Protein AF-A0AAE0B068-F1 (afdb_monomer_lite)

Secondary structure (DSSP, 8-state):
-EEEEEESS-----SSGGGTTGGGEEEEEEE--SS---SPPEEETTEEEEE-TTSEEEEEETTT--EEEEEEHHHHH-------SSTT--S-B--SPPEEE--SSTT--EEEEEEBTTEEEEEEETTT--EEEEEEEE--TT----------TT-TT--EEEEEEEEEE-SSEEEEEEEEEE--SS--B-TT--EEEEE-SSS-EEEEEESEEES-----GGGTTSSSPPSB--SS-EEEEPPTT--GGG--TT--STT-B--TTT-GGGSEEEEEEEEE-SS---S----EEEE-SSTTEEE---EEESPPEEESSTTSSEEE-SEEEEEEEEE-HHHH-SS-SEEEEEEETTEEEEEPPPTTSS--TTSTT---BPTTPPPGGGGS---TTSPPP--BB--SS--SEEEEEEEEEE-SSEEEEEEEEEE-BSS--EET-EEEEE-GGGGGEEEEESSEEEE--TTTTS---EEEEEPPTTTTSEEPSSSTT-EEEEEEEEE--TTT---GGGTTS-SEEEETTEEPBPPPGGGSPPPPSS--------THHHHHHHHHHHHTS--

InterPro domains:
  IPR006918 COBRA [PTHR31673] (144-560)
  IPR011047 Quinoprotein alcohol dehydrogenase-like superfamily [SSF50998] (26-148)
  IPR018391 Pyrrolo-quinoline quinone beta-propeller repeat [SM00564] (41-72)
  IPR018391 Pyrrolo-quinoline quinone beta-propeller repeat [SM00564] (104-136)
  IPR056900 COBRA, C-terminal domain [PF25079] (345-537)
  IPR060662 COBRA, N-terminal domain [PF04833] (176-336)

Radius of gyration: 29.87 Å; chains: 1; bounding box: 68×66×118 Å

Organism: NCBI:txid43782

Sequence (567 aa):
MVEIYTTGDMQVRRPKSCLKTVSKLSLKWEFYAGKDISATPSIFNGTLYFPSWNGNIYAVKASDGSLVWKKNLQNLTGFSTTSGLIANVHWKVSRSTPTIVVDDDHDHDLLIIGVYGPAFVVAVKRSTGELVWSTQPDHNPAAVITMSDGYDPLDPHSNITITWDLLQSNEATNDVTVSIFNFQSYRHVDEPGWRVSWAWPADEVIWSMVGAEATEQGNCSAFRARVPLPHCCEKRPVIVDLLPGAPYNQQTKNCCKGGVLTSMSQDPSKSASTFQMNVGGVVNYTGFAMPVNFSLGVPGYTCGDPFEVPPSRFSTDKGRRWTQALRTWNVTCMYSQFLASQNPKCCVSLSAFYNDTIIPCPRCSCQCQDDHTANCIKYGETPSLLQQKHDPNEEPPQAVICSEHMCPIRVHWHVKQSYKEYWRVKITVTNLNVMRNYSQWNMVVLHPNLRSVTQVFSFNYKPLNQYNGYINDTGMLWGIQYYNDMLLQAGESGNVQTEILFHKDEGTFTFGQGWAFPRRIMFNGDECVMPPPDQYPTLPNTAHHSASTPTFITILFSFLLFLKLVL

pLDDT: mean 81.09, std 15.98, range [27.28, 98.0]

Foldseek 3Di:
DDWDWDFLFDDDDDDDPCPVVVVRTDGQEDDDPPADFQADWDDDLQWIWGWGLVQKIFIAGNNYRHTQDIDHNCVQVVDQDQDAPDPPRRGKTFNEHWEADDEPPPDPQWIWTFIHFQTKIWIARVRYRHTPDMDRPDRPRRDGDYDDYLADPLWRHFWKKWKWFFQDDDQFKTKIKIKIFGAGQQFKAWPLAWWKKFADPDQKFWQDKAQKAWPDQPDQVVCVVDPPGRRHRDRITTIWGAPPPPDPVRRDQLDDHSRIAGHCNLDNSNRMGMMMTMMGHPPRGDDDDDTFDMDRRAFQKDKDGKDWDAWDWDDDDPPPDIGTGPTMIMIIIGGDLVRRDVAFQEAEKEEEPPDPDIRATDFQRGHDPPPPPDDEDEPPDDDPCVVDPDDSRDDDPFHFYDDRHSHQKYKYWYFYDDDPFKTKIKIKIFGRGAPDKTAQKKKKFFAQQQVFWPDKFQWDKDFSCPNVNPGRRMMMIAGDPPRPSMQDHHDPSNMDMMMIMTTDDPSHDDLPQQSVDTPWMAMSNGTHHYDGSVPHDRGDPDDPPPPPPPCVVVVVVVVVVVVVVPD

Structure (mmCIF, N/CA/C/O backbone):
data_AF-A0AAE0B068-F1
#
_entry.id   AF-A0AAE0B068-F1
#
loop_
_atom_site.group_PDB
_atom_site.id
_atom_site.type_symbol
_atom_site.label_atom_id
_atom_site.label_alt_id
_atom_site.label_comp_id
_atom_site.label_asym_id
_atom_site.label_entity_id
_atom_site.label_seq_id
_atom_site.pdbx_PDB_ins_code
_atom_site.Cartn_x
_atom_site.Cartn_y
_atom_site.Cartn_z
_atom_site.occupancy
_atom_site.B_iso_or_equiv
_atom_site.auth_seq_id
_atom_site.auth_comp_id
_atom_site.auth_asym_id
_atom_site.auth_atom_id
_atom_site.pdbx_PDB_model_num
ATOM 1 N N . MET A 1 1 ? -28.587 -20.965 6.817 1.00 40.12 1 MET A N 1
ATOM 2 C CA . MET A 1 1 ? -29.308 -19.671 6.820 1.00 40.12 1 MET A CA 1
ATOM 3 C C . MET A 1 1 ? -28.261 -18.567 6.825 1.00 40.12 1 MET A C 1
ATOM 5 O O . MET A 1 1 ? -27.201 -18.805 7.391 1.00 40.12 1 MET A O 1
ATOM 9 N N . VAL A 1 2 ? -28.496 -17.431 6.157 1.00 43.91 2 VAL A N 1
ATOM 10 C CA . VAL A 1 2 ? -27.708 -16.207 6.404 1.00 43.91 2 VAL A CA 1
ATOM 11 C C . VAL A 1 2 ? -28.509 -15.369 7.373 1.00 43.91 2 VAL A C 1
ATOM 13 O O . VAL A 1 2 ? -29.655 -15.037 7.091 1.00 43.91 2 VAL A O 1
ATOM 16 N N . GLU A 1 3 ? -27.907 -15.033 8.499 1.00 39.97 3 GLU A N 1
ATOM 17 C CA . GLU A 1 3 ? -28.514 -14.174 9.503 1.00 39.97 3 GLU A CA 1
ATOM 18 C C . GLU A 1 3 ? -27.633 -12.939 9.614 1.00 39.97 3 GLU A C 1
ATOM 20 O O . GLU A 1 3 ? -26.455 -13.036 9.969 1.00 39.97 3 GLU A O 1
ATOM 25 N N . ILE A 1 4 ? -28.184 -11.773 9.279 1.00 48.38 4 ILE A N 1
ATOM 26 C CA . ILE A 1 4 ? -27.536 -10.514 9.624 1.00 48.38 4 ILE A CA 1
ATOM 27 C C . ILE A 1 4 ? -28.162 -10.037 10.914 1.00 48.38 4 ILE A C 1
ATOM 29 O O . ILE A 1 4 ? -29.346 -9.715 10.993 1.00 48.38 4 ILE A O 1
ATOM 33 N N . TYR A 1 5 ? -27.330 -9.976 11.938 1.00 41.28 5 TYR A N 1
ATOM 34 C CA . TYR A 1 5 ? -27.705 -9.409 13.212 1.00 41.28 5 TYR A CA 1
ATOM 35 C C . TYR A 1 5 ? -27.500 -7.908 13.147 1.00 41.28 5 TYR A C 1
ATOM 37 O O . TYR A 1 5 ? -26.438 -7.414 12.762 1.00 41.28 5 TYR A O 1
ATOM 45 N N . THR A 1 6 ? -28.537 -7.179 13.520 1.00 38.22 6 THR A N 1
ATOM 46 C CA . THR A 1 6 ? -28.381 -5.795 13.906 1.00 38.22 6 THR A CA 1
ATOM 47 C C . THR A 1 6 ? -28.389 -5.760 15.413 1.00 38.22 6 THR A C 1
ATOM 49 O O . THR A 1 6 ? -28.521 -6.742 16.144 1.00 38.22 6 THR A O 1
ATOM 52 N N . THR A 1 7 ? -28.201 -4.573 15.891 1.00 40.84 7 THR A N 1
ATOM 53 C CA . THR A 1 7 ? -28.415 -4.248 17.262 1.00 40.84 7 THR A CA 1
ATOM 54 C C . THR A 1 7 ? -29.374 -3.089 17.195 1.00 40.84 7 THR A C 1
ATOM 56 O O . THR A 1 7 ? -29.165 -2.135 16.445 1.00 40.84 7 THR A O 1
ATOM 59 N N . GLY A 1 8 ? -30.441 -3.159 17.980 1.00 39.91 8 GLY A N 1
ATOM 60 C CA . GLY A 1 8 ? -30.869 -1.912 18.590 1.00 39.91 8 GLY A CA 1
ATOM 61 C C . GLY A 1 8 ? -29.653 -1.406 19.366 1.00 39.91 8 GLY A C 1
ATOM 62 O O . GLY A 1 8 ? -29.311 -1.984 20.394 1.00 39.91 8 GLY A O 1
ATOM 63 N N . ASP A 1 9 ? -28.914 -0.466 18.782 1.00 35.88 9 ASP A N 1
ATOM 64 C CA . ASP A 1 9 ? -27.759 0.223 19.362 1.00 35.88 9 ASP A CA 1
ATOM 65 C C . ASP A 1 9 ? -26.691 -0.654 20.039 1.00 35.88 9 ASP A C 1
ATOM 67 O O . ASP A 1 9 ? -26.482 -0.589 21.250 1.00 35.88 9 ASP A O 1
ATOM 71 N N . MET A 1 10 ? -25.945 -1.467 19.282 1.00 28.73 10 MET A N 1
ATOM 72 C CA . MET A 1 10 ? -24.770 -2.184 19.808 1.00 28.73 10 MET A CA 1
ATOM 73 C C . MET A 1 10 ? -23.786 -2.750 18.762 1.00 28.73 10 MET A C 1
ATOM 75 O O . MET A 1 10 ? -24.088 -3.165 17.654 1.00 28.73 10 MET A O 1
ATOM 79 N N . GLN A 1 11 ? -22.514 -2.783 19.104 1.00 32.81 11 GLN A N 1
ATOM 80 C CA . GLN A 1 11 ? -21.457 -3.043 18.134 1.00 32.81 11 GLN A CA 1
ATOM 81 C C . GLN A 1 11 ? -20.981 -4.496 18.131 1.00 32.81 11 GLN A C 1
ATOM 83 O O . GLN A 1 11 ? -20.854 -5.110 19.192 1.00 32.81 11 GLN A O 1
ATOM 88 N N . VAL A 1 12 ? -20.698 -5.018 16.930 1.00 27.28 12 VAL A N 1
ATOM 89 C CA . VAL A 1 12 ? -20.170 -6.368 16.678 1.00 27.28 12 VAL A CA 1
ATOM 90 C C . VAL A 1 12 ? -18.858 -6.573 17.445 1.00 27.28 12 VAL A C 1
ATOM 92 O O . VAL A 1 12 ? -17.930 -5.774 17.342 1.00 27.28 12 VAL A O 1
ATOM 95 N N . ARG A 1 13 ? -18.801 -7.647 18.237 1.00 36.25 13 ARG A N 1
ATOM 96 C CA . ARG A 1 13 ? -17.666 -8.083 19.068 1.00 36.25 13 ARG A CA 1
ATOM 97 C C . ARG A 1 13 ? -17.437 -9.574 18.871 1.00 36.25 13 ARG A C 1
ATOM 99 O O . ARG A 1 13 ? -18.429 -10.291 18.782 1.00 36.25 13 ARG A O 1
ATOM 106 N N . ARG A 1 14 ? -16.183 -10.038 19.008 1.00 41.25 14 ARG A N 1
ATOM 107 C CA . ARG A 1 14 ? -15.759 -11.116 19.944 1.00 41.25 14 ARG A CA 1
ATOM 108 C C . ARG A 1 14 ? -14.256 -11.436 19.848 1.00 41.25 14 ARG A C 1
ATOM 110 O O . ARG A 1 14 ? -13.692 -11.142 18.802 1.00 41.25 14 ARG A O 1
ATOM 117 N N . PRO A 1 15 ? -13.655 -12.127 20.855 1.00 52.19 15 PRO A N 1
ATOM 118 C CA . PRO A 1 15 ? -14.239 -12.626 22.131 1.00 52.19 15 PRO A CA 1
ATOM 119 C C . PRO A 1 15 ? -13.371 -12.327 23.380 1.00 52.19 15 PRO A C 1
ATOM 121 O O . PRO A 1 15 ? -12.205 -12.018 23.241 1.00 52.19 15 PRO A O 1
ATOM 124 N N . LYS A 1 16 ? -13.835 -12.346 24.643 1.00 31.31 16 LYS A N 1
ATOM 125 C CA . LYS A 1 16 ? -14.811 -13.219 25.353 1.00 31.31 16 LYS A CA 1
ATOM 126 C C . LYS A 1 16 ? -15.883 -12.501 26.211 1.00 31.31 16 LYS A C 1
ATOM 128 O O . LYS A 1 16 ? -16.737 -13.171 26.784 1.00 31.31 16 LYS A O 1
ATOM 133 N N . SER A 1 17 ? -15.948 -11.167 26.263 1.00 38.78 17 SER A N 1
ATOM 134 C CA . SER A 1 17 ? -16.990 -10.446 27.042 1.00 38.78 17 SER A CA 1
ATOM 135 C C . SER A 1 17 ? -18.402 -10.493 26.421 1.00 38.78 17 SER A C 1
ATOM 137 O O . SER A 1 17 ? -19.408 -10.113 27.022 1.00 38.78 17 SER A O 1
ATOM 139 N N . CYS A 1 18 ? -18.495 -10.981 25.191 1.00 37.16 18 CYS A N 1
ATOM 140 C CA . CYS A 1 18 ? -19.688 -10.874 24.372 1.00 37.16 18 CYS A CA 1
ATOM 141 C C . CYS A 1 18 ? -20.831 -11.819 24.788 1.00 37.16 18 CYS A C 1
ATOM 143 O O . CYS A 1 18 ? -21.894 -11.791 24.178 1.00 37.16 18 CYS A O 1
ATOM 145 N N . LEU A 1 19 ? -20.671 -12.654 25.818 1.00 42.47 19 LEU A N 1
ATOM 146 C CA . LEU A 1 19 ? -21.779 -13.472 26.333 1.00 42.47 19 LEU A CA 1
ATOM 147 C C . LEU A 1 19 ? -22.892 -12.620 26.966 1.00 42.47 19 LEU A C 1
ATOM 149 O O . LEU A 1 19 ? -24.059 -12.956 26.814 1.00 42.47 19 LEU A O 1
ATOM 153 N N . LYS A 1 20 ? -22.562 -11.482 27.597 1.00 44.16 20 LYS A N 1
ATOM 154 C CA . LYS A 1 20 ? -23.562 -10.615 28.257 1.00 44.16 20 LYS A CA 1
ATOM 155 C C . LYS A 1 20 ? -24.307 -9.674 27.305 1.00 44.16 20 LYS A C 1
ATOM 157 O O . LYS A 1 20 ? -25.354 -9.152 27.663 1.00 44.16 20 LYS A O 1
ATOM 162 N N . THR A 1 21 ? -23.754 -9.430 26.120 1.00 46.69 21 THR A N 1
ATOM 163 C CA . THR A 1 21 ? -24.314 -8.539 25.093 1.00 46.69 21 THR A CA 1
ATOM 164 C C . THR A 1 21 ? -24.942 -9.287 23.919 1.00 46.69 21 THR A C 1
ATOM 166 O O . THR A 1 21 ? -25.706 -8.684 23.173 1.00 46.69 21 THR A O 1
ATOM 169 N N . VAL A 1 22 ? -24.700 -10.598 23.780 1.00 54.31 22 VAL A N 1
ATOM 170 C CA . VAL A 1 22 ? -25.395 -11.440 22.787 1.00 54.31 22 VAL A CA 1
ATOM 171 C C . VAL A 1 22 ? -26.905 -11.443 22.999 1.00 54.31 22 VAL A C 1
ATOM 173 O O . VAL A 1 22 ? -27.638 -11.450 22.021 1.00 54.31 22 VAL A O 1
ATOM 176 N N . SER A 1 23 ? -27.381 -11.338 24.242 1.00 59.50 23 SER A N 1
ATOM 177 C CA . SER A 1 23 ? -28.819 -11.243 24.536 1.00 59.50 23 SER A CA 1
ATOM 178 C C . SER A 1 23 ? -29.498 -9.995 23.957 1.00 59.50 23 SER A C 1
ATOM 180 O O . SER A 1 23 ? -30.721 -9.937 23.933 1.00 59.50 23 SER A O 1
ATOM 182 N N . LYS A 1 24 ? -28.726 -8.996 23.508 1.00 61.50 24 LYS A N 1
ATOM 183 C CA . LYS A 1 24 ? -29.227 -7.772 22.866 1.00 61.50 24 LYS A CA 1
ATOM 184 C C . LYS A 1 24 ? -29.033 -7.761 21.348 1.00 61.50 24 LYS A C 1
ATOM 186 O O . LYS A 1 24 ? -29.412 -6.785 20.708 1.00 61.50 24 LYS A O 1
ATOM 191 N N . LEU A 1 25 ? -28.414 -8.794 20.769 1.00 59.19 25 LEU A N 1
ATOM 192 C CA . LEU A 1 25 ? -28.415 -8.952 19.318 1.00 59.19 25 LEU A CA 1
ATOM 193 C C . LEU A 1 25 ? -29.846 -9.260 18.899 1.00 59.19 25 LEU A C 1
ATOM 195 O O . LEU A 1 25 ? -30.439 -10.230 19.367 1.00 59.19 25 LEU A O 1
ATOM 199 N N . SER A 1 26 ? -30.387 -8.426 18.023 1.00 63.44 26 SER A N 1
ATOM 200 C CA . SER A 1 26 ? -31.645 -8.707 17.356 1.00 63.44 26 SER A CA 1
ATOM 201 C C . SER A 1 26 ? -31.343 -9.076 15.914 1.00 63.44 26 SER A C 1
ATOM 203 O O . SER A 1 26 ? -30.529 -8.453 15.229 1.00 63.44 26 SER A O 1
ATOM 205 N N . LEU A 1 27 ? -31.981 -10.138 15.440 1.00 66.88 27 LEU A N 1
ATOM 206 C CA . LEU A 1 27 ? -31.947 -10.479 14.030 1.00 66.88 27 LEU A CA 1
ATOM 207 C C . LEU A 1 27 ? -32.444 -9.263 13.228 1.00 66.88 27 LEU A C 1
ATOM 209 O O . LEU A 1 27 ? -33.559 -8.797 13.455 1.00 66.88 27 LEU A O 1
ATOM 213 N N . LYS A 1 28 ? -31.607 -8.717 12.335 1.00 74.75 28 LYS A N 1
ATOM 214 C CA . LYS A 1 28 ? -32.017 -7.638 11.421 1.00 74.75 28 LYS A CA 1
ATOM 215 C C . LYS A 1 28 ? -32.916 -8.211 10.346 1.00 74.75 28 LYS A C 1
ATOM 217 O O . LYS A 1 28 ? -33.982 -7.679 10.066 1.00 74.75 28 LYS A O 1
ATOM 222 N N . TRP A 1 29 ? -32.421 -9.281 9.739 1.00 85.44 29 TRP A N 1
ATOM 223 C CA . TRP A 1 29 ? -33.090 -10.053 8.718 1.00 85.44 29 TRP A CA 1
ATOM 224 C C . TRP A 1 29 ? -32.411 -11.417 8.604 1.00 85.44 29 TRP A C 1
ATOM 226 O O . TRP A 1 29 ? -31.223 -11.578 8.907 1.00 85.44 29 TRP A O 1
ATOM 236 N N . GLU A 1 30 ? -33.179 -12.391 8.136 1.00 82.00 30 GLU A N 1
ATOM 237 C CA . GLU A 1 30 ? -32.712 -13.730 7.799 1.00 82.00 30 GLU A CA 1
ATOM 238 C C . GLU A 1 30 ? -32.997 -14.045 6.332 1.00 82.00 30 GLU A C 1
ATOM 240 O O . GLU A 1 30 ? -33.980 -13.585 5.752 1.00 82.00 30 GLU A O 1
ATOM 245 N N . PHE A 1 31 ? -32.126 -14.852 5.733 1.00 86.12 31 PHE A N 1
ATOM 246 C CA . PHE A 1 31 ? -32.306 -15.382 4.392 1.00 86.12 31 PHE A CA 1
ATOM 247 C C . PHE A 1 31 ? -32.142 -16.904 4.388 1.00 86.12 31 PHE A C 1
ATOM 249 O O . PHE A 1 31 ? -31.098 -17.463 4.759 1.00 86.12 31 PHE A O 1
ATOM 256 N N . TYR A 1 32 ? -33.179 -17.594 3.915 1.00 88.75 32 TYR A N 1
ATOM 257 C CA . TYR A 1 32 ? -33.191 -19.045 3.808 1.00 88.75 32 TYR A CA 1
ATOM 258 C C . TYR A 1 32 ? -32.637 -19.513 2.453 1.00 88.75 32 TYR A C 1
ATOM 260 O O . TYR A 1 32 ? -33.323 -19.510 1.433 1.00 88.75 32 TYR A O 1
ATOM 268 N N . ALA A 1 33 ? -31.383 -19.970 2.457 1.00 85.56 33 ALA A N 1
ATOM 269 C CA . ALA A 1 33 ? -30.693 -20.481 1.269 1.00 85.56 33 ALA A CA 1
ATOM 270 C C . ALA A 1 33 ? -30.917 -21.985 1.000 1.00 85.56 33 ALA A C 1
ATOM 272 O O . ALA A 1 33 ? -30.303 -22.545 0.101 1.00 85.56 33 ALA A O 1
ATOM 273 N N . GLY A 1 34 ? -31.764 -22.678 1.768 1.00 85.56 34 GLY A N 1
ATOM 274 C CA . GLY A 1 34 ? -32.104 -24.095 1.555 1.00 85.56 34 GLY A CA 1
ATOM 275 C C . GLY A 1 34 ? -31.098 -25.132 2.077 1.00 85.56 34 GLY A C 1
ATOM 276 O O . GLY A 1 34 ? -31.518 -26.182 2.559 1.00 85.56 34 GLY A O 1
ATOM 277 N N . LYS A 1 35 ? -29.789 -24.865 2.017 1.00 85.81 35 LYS A N 1
ATOM 278 C CA . LYS A 1 35 ? -28.728 -25.728 2.577 1.00 85.81 35 LYS A CA 1
ATOM 279 C C . LYS A 1 35 ? -27.653 -24.895 3.277 1.00 85.81 35 LYS A C 1
ATOM 281 O O . LYS A 1 35 ? -27.741 -23.665 3.324 1.00 85.81 35 LYS A O 1
ATOM 286 N N . ASP A 1 36 ? -26.654 -25.584 3.819 1.00 83.94 36 ASP A N 1
ATOM 287 C CA . ASP A 1 36 ? -25.524 -24.994 4.530 1.00 83.94 36 ASP A CA 1
ATOM 288 C C . ASP A 1 36 ? -24.819 -23.923 3.696 1.00 83.94 36 ASP A C 1
ATOM 290 O O . ASP A 1 36 ? -24.845 -23.920 2.462 1.00 83.94 36 ASP A O 1
ATOM 294 N N . ILE A 1 37 ? -24.191 -22.986 4.391 1.00 85.56 37 ILE A N 1
ATOM 295 C CA . ILE A 1 37 ? -23.351 -21.943 3.814 1.00 85.56 37 ILE A CA 1
ATOM 296 C C . ILE A 1 37 ? -22.056 -22.008 4.603 1.00 85.56 37 ILE A C 1
ATOM 298 O O . ILE A 1 37 ? -22.044 -21.722 5.795 1.00 85.56 37 ILE A O 1
ATOM 302 N N . SER A 1 38 ? -20.987 -22.461 3.955 1.00 83.06 38 SER A N 1
ATOM 303 C CA . SER A 1 38 ? -19.669 -22.577 4.591 1.00 83.06 38 SER A CA 1
ATOM 304 C C . SER A 1 38 ? -18.672 -21.532 4.101 1.00 83.06 38 SER A C 1
ATOM 306 O O . SER A 1 38 ? -17.556 -21.496 4.603 1.00 83.06 38 SER A O 1
ATOM 308 N N . ALA A 1 39 ? -19.034 -20.762 3.074 1.00 81.88 39 ALA A N 1
ATOM 309 C CA . ALA A 1 39 ? -18.216 -19.675 2.559 1.00 81.88 39 ALA A CA 1
ATOM 310 C C . ALA A 1 39 ? -18.483 -18.398 3.362 1.00 81.88 39 ALA A C 1
ATOM 312 O O . ALA A 1 39 ? -19.620 -18.153 3.777 1.00 81.88 39 ALA A O 1
ATOM 313 N N . THR A 1 40 ? -17.456 -17.569 3.532 1.00 84.06 40 THR A N 1
ATOM 314 C CA . THR A 1 40 ? -17.638 -16.201 4.025 1.00 84.06 40 THR A CA 1
ATOM 315 C C . THR A 1 40 ? -18.345 -15.389 2.930 1.00 84.06 40 THR A C 1
ATOM 317 O O . THR A 1 40 ? -17.899 -15.434 1.783 1.00 84.06 40 THR A O 1
ATOM 320 N N . PRO A 1 41 ? -19.455 -14.685 3.218 1.00 87.06 41 PRO A N 1
ATOM 321 C CA . PRO A 1 41 ? -20.092 -13.816 2.233 1.00 87.06 41 PRO A CA 1
ATOM 322 C C . PRO A 1 41 ? -19.225 -12.602 1.897 1.00 87.06 41 PRO A C 1
ATOM 324 O O . PRO A 1 41 ? -18.566 -12.053 2.780 1.00 87.06 41 PRO A O 1
ATOM 327 N N . SER A 1 42 ? -19.320 -12.127 0.659 1.00 86.44 42 SER A N 1
ATOM 328 C CA . SER A 1 42 ? -18.640 -10.910 0.198 1.00 86.44 42 SER A CA 1
ATOM 329 C C . SER A 1 42 ? -19.659 -9.806 -0.036 1.00 86.44 42 SER A C 1
ATOM 331 O O . SER A 1 42 ? -20.761 -10.076 -0.509 1.00 86.44 42 SER A O 1
ATOM 333 N N . ILE A 1 43 ? -19.327 -8.562 0.303 1.00 84.19 43 ILE A N 1
ATOM 334 C CA . ILE A 1 43 ? -20.246 -7.425 0.184 1.00 84.19 43 ILE A CA 1
ATOM 335 C C . ILE A 1 43 ? -19.638 -6.336 -0.691 1.00 84.19 43 ILE A C 1
ATOM 337 O O . ILE A 1 43 ? -18.510 -5.910 -0.470 1.00 84.19 43 ILE A O 1
ATOM 341 N N . PHE A 1 44 ? -20.405 -5.855 -1.667 1.00 78.81 44 PHE A N 1
ATOM 342 C CA . PHE A 1 44 ? -20.032 -4.696 -2.473 1.00 78.81 44 PHE A CA 1
ATOM 343 C C . PHE A 1 44 ? -21.261 -3.878 -2.829 1.00 78.81 44 PHE A C 1
ATOM 345 O O . PHE A 1 44 ? -22.294 -4.430 -3.217 1.00 78.81 44 PHE A O 1
ATOM 352 N N . ASN A 1 45 ? -21.137 -2.557 -2.681 1.00 77.88 45 ASN A N 1
ATOM 353 C CA . ASN A 1 45 ? -22.179 -1.579 -2.991 1.00 77.88 45 ASN A CA 1
ATOM 354 C C . ASN A 1 45 ? -23.571 -1.982 -2.452 1.00 77.88 45 ASN A C 1
ATOM 356 O O . ASN A 1 45 ? -24.567 -2.010 -3.171 1.00 77.88 45 ASN A O 1
ATOM 360 N N . GLY A 1 46 ? -23.621 -2.402 -1.182 1.00 78.88 46 GLY A N 1
ATOM 361 C CA . GLY A 1 46 ? -24.865 -2.787 -0.507 1.00 78.88 46 GLY A CA 1
ATOM 362 C C . GLY A 1 46 ? -25.472 -4.132 -0.929 1.00 78.88 46 GLY A C 1
ATOM 363 O O . GLY A 1 46 ? -26.571 -4.450 -0.477 1.00 78.88 46 GLY A O 1
ATOM 364 N N . THR A 1 47 ? -24.784 -4.939 -1.740 1.00 86.38 47 THR A N 1
ATOM 365 C CA . THR A 1 47 ? -25.217 -6.292 -2.126 1.00 86.38 47 THR A CA 1
ATOM 366 C C . THR A 1 47 ? -24.249 -7.336 -1.579 1.00 86.38 47 THR A C 1
ATOM 368 O O . THR A 1 47 ? -23.035 -7.170 -1.667 1.00 86.38 47 THR A O 1
ATOM 371 N N . LEU A 1 48 ? -24.794 -8.398 -0.991 1.00 89.56 48 LEU A N 1
ATOM 372 C CA . LEU A 1 48 ? -24.082 -9.492 -0.344 1.00 89.56 48 LEU A CA 1
ATOM 373 C C . LEU A 1 48 ? -24.161 -10.756 -1.212 1.00 89.56 48 LEU A C 1
ATOM 375 O O . LEU A 1 48 ? -25.254 -11.178 -1.593 1.00 89.56 48 LEU A O 1
ATOM 379 N N . TYR A 1 49 ? -23.009 -11.360 -1.493 1.00 91.75 49 TYR A N 1
ATOM 380 C CA . TYR A 1 49 ? -22.826 -12.505 -2.382 1.00 91.75 49 TYR A CA 1
ATOM 381 C C . TYR A 1 49 ? -22.322 -13.717 -1.604 1.00 91.75 49 TYR A C 1
ATOM 383 O O . TYR A 1 49 ? -21.357 -13.611 -0.847 1.00 91.75 49 TYR A O 1
ATOM 391 N N . PHE A 1 50 ? -22.946 -14.878 -1.794 1.00 91.94 50 PHE A N 1
ATOM 392 C CA . PHE A 1 50 ? -22.512 -16.116 -1.140 1.00 91.94 50 PHE A CA 1
ATOM 393 C C . PHE A 1 50 ? -23.003 -17.372 -1.878 1.00 91.94 50 PHE A C 1
ATOM 395 O O . PHE A 1 50 ? -24.132 -17.402 -2.380 1.00 91.94 50 PHE A O 1
ATOM 402 N N . PRO A 1 51 ? -22.191 -18.443 -1.927 1.00 91.06 51 PRO A N 1
ATOM 403 C CA . PRO A 1 51 ? -22.636 -19.754 -2.370 1.00 91.06 51 PRO A CA 1
ATOM 404 C C . PRO A 1 51 ? -23.286 -20.548 -1.230 1.00 91.06 51 PRO A C 1
ATOM 406 O O . PRO A 1 51 ? -22.950 -20.398 -0.054 1.00 91.06 51 PRO A O 1
ATOM 409 N N . SER A 1 52 ? -24.196 -21.449 -1.591 1.00 89.88 52 SER A N 1
ATOM 410 C CA . SER A 1 52 ? -24.781 -22.430 -0.680 1.00 89.88 52 SER A CA 1
ATOM 411 C C . SER A 1 52 ? -24.516 -23.853 -1.163 1.00 89.88 52 SER A C 1
ATOM 413 O O . SER A 1 52 ? -24.406 -24.143 -2.357 1.00 89.88 52 SER A O 1
ATOM 415 N N . TRP A 1 53 ? -24.497 -24.776 -0.209 1.00 86.56 53 TRP A N 1
ATOM 416 C CA . TRP A 1 53 ? -24.437 -26.215 -0.424 1.00 86.56 53 TRP A CA 1
ATOM 417 C C . TRP A 1 53 ? -25.663 -26.789 -1.128 1.00 86.56 53 TRP A C 1
ATOM 419 O O . TRP A 1 53 ? -25.729 -27.996 -1.292 1.00 86.56 53 TRP A O 1
ATOM 429 N N . ASN A 1 54 ? -26.637 -25.987 -1.556 1.00 87.38 54 ASN A N 1
ATOM 430 C CA . ASN A 1 54 ? -27.697 -26.428 -2.466 1.00 87.38 54 ASN A CA 1
ATOM 431 C C . ASN A 1 54 ? -27.308 -26.269 -3.947 1.00 87.38 54 ASN A C 1
ATOM 433 O O . ASN A 1 54 ? -28.132 -26.497 -4.829 1.00 87.38 54 ASN A O 1
ATOM 437 N N . GLY A 1 55 ? -26.077 -25.823 -4.203 1.00 88.00 55 GLY A N 1
ATOM 438 C CA . GLY A 1 55 ? -25.532 -25.595 -5.532 1.00 88.00 55 GLY A CA 1
ATOM 439 C C . GLY A 1 55 ? -25.952 -24.289 -6.186 1.00 88.00 55 GLY A C 1
ATOM 440 O O . GLY A 1 55 ? -25.750 -24.121 -7.387 1.00 88.00 55 GLY A O 1
ATOM 441 N N . ASN A 1 56 ? -26.516 -23.355 -5.419 1.00 91.62 56 ASN A N 1
ATOM 442 C CA . ASN A 1 56 ? -26.817 -22.012 -5.889 1.00 91.62 56 ASN A CA 1
ATOM 443 C C . ASN A 1 56 ? -25.843 -20.977 -5.319 1.00 91.62 56 ASN A C 1
ATOM 445 O O . ASN A 1 56 ? -25.370 -21.087 -4.187 1.00 91.62 56 ASN A O 1
ATOM 449 N N . ILE A 1 57 ? -25.610 -19.937 -6.110 1.00 93.50 57 ILE A N 1
ATOM 450 C CA . ILE A 1 57 ? -25.020 -18.670 -5.690 1.00 93.50 57 ILE A CA 1
ATOM 451 C C . ILE A 1 57 ? -26.157 -17.668 -5.521 1.00 93.50 57 ILE A C 1
ATOM 453 O O . ILE A 1 57 ? -27.071 -17.615 -6.351 1.00 93.50 57 ILE A O 1
ATOM 457 N N . TYR A 1 58 ? -26.084 -16.881 -4.457 1.00 94.81 58 TYR A N 1
ATOM 458 C CA . TYR A 1 58 ? -27.063 -15.865 -4.112 1.00 94.81 58 TYR A CA 1
ATOM 459 C C . TYR A 1 58 ? -26.426 -14.484 -4.105 1.00 94.81 58 TYR A C 1
ATOM 461 O O . TYR A 1 58 ? -25.315 -14.318 -3.604 1.00 94.81 58 TYR A O 1
ATOM 469 N N . ALA A 1 59 ? -27.179 -13.505 -4.598 1.00 95.88 59 ALA A N 1
ATOM 470 C CA . ALA A 1 59 ? -26.982 -12.096 -4.309 1.00 95.88 59 ALA A CA 1
ATOM 471 C C . ALA A 1 59 ? -28.221 -11.568 -3.593 1.00 95.88 59 ALA A C 1
ATOM 473 O O . ALA A 1 59 ? -29.343 -11.722 -4.087 1.00 95.88 59 ALA A O 1
ATOM 474 N N . VAL A 1 60 ? -28.027 -10.950 -2.435 1.00 93.25 60 VAL A N 1
ATOM 475 C CA . VAL A 1 60 ? -29.103 -10.363 -1.628 1.00 93.25 60 VAL A CA 1
ATOM 476 C C . VAL A 1 60 ? -28.734 -8.947 -1.217 1.00 93.25 60 VAL A C 1
ATOM 478 O O . VAL A 1 60 ? -27.555 -8.628 -1.067 1.00 93.25 60 VAL A O 1
ATOM 481 N N . LYS A 1 61 ? -29.714 -8.075 -1.001 1.00 86.44 61 LYS A N 1
ATOM 482 C CA . LYS A 1 61 ? -29.431 -6.739 -0.473 1.00 86.44 61 LYS A CA 1
ATOM 483 C C . LYS A 1 61 ? -28.979 -6.832 0.982 1.00 86.44 61 LYS A C 1
ATOM 485 O O . LYS A 1 61 ? -29.633 -7.455 1.812 1.00 86.44 61 LYS A O 1
ATOM 490 N N . ALA A 1 62 ? -27.892 -6.147 1.323 1.00 82.94 62 ALA A N 1
ATOM 491 C CA . ALA A 1 62 ? -27.371 -6.100 2.687 1.00 82.94 62 ALA A CA 1
ATOM 492 C C . ALA A 1 62 ? -28.303 -5.345 3.658 1.00 82.94 62 ALA A C 1
ATOM 494 O O . ALA A 1 62 ? -28.264 -5.562 4.872 1.00 82.94 62 ALA A O 1
ATOM 495 N N . SER A 1 63 ? -29.152 -4.453 3.137 1.00 81.81 63 SER A N 1
ATOM 496 C CA . SER A 1 63 ? -30.087 -3.651 3.930 1.00 81.81 63 SER A CA 1
ATOM 497 C C . SER A 1 63 ? -31.192 -4.482 4.582 1.00 81.81 63 SER A C 1
ATOM 499 O O . SER A 1 63 ? -31.463 -4.271 5.766 1.00 81.81 63 SER A O 1
ATOM 501 N N . ASP A 1 64 ? -31.792 -5.411 3.832 1.00 82.19 64 ASP A N 1
ATOM 502 C CA . ASP A 1 64 ? -33.041 -6.105 4.186 1.00 82.19 64 ASP A CA 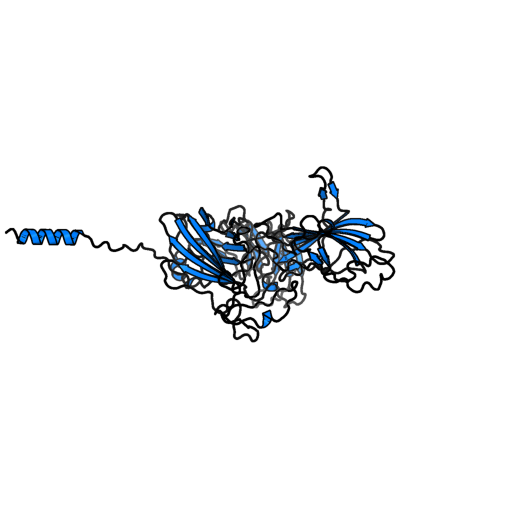1
ATOM 503 C C . ASP A 1 64 ? -33.061 -7.612 3.861 1.00 82.19 64 ASP A C 1
ATOM 505 O O . ASP A 1 64 ? -34.042 -8.284 4.169 1.00 82.19 64 ASP A O 1
ATOM 509 N N . GLY A 1 65 ? -32.010 -8.158 3.243 1.00 85.38 65 GLY A N 1
ATOM 510 C CA . GLY A 1 65 ? -31.933 -9.571 2.869 1.00 85.38 65 GLY A CA 1
ATOM 511 C C . GLY A 1 65 ? -32.746 -9.951 1.631 1.00 85.38 65 GLY A C 1
ATOM 512 O O . GLY A 1 65 ? -32.827 -11.134 1.298 1.00 85.38 65 GLY A O 1
ATOM 513 N N . SER A 1 66 ? -33.345 -8.986 0.924 1.00 91.06 66 SER A N 1
ATOM 514 C CA . SER A 1 66 ? -34.134 -9.261 -0.279 1.00 91.06 66 SER A CA 1
ATOM 515 C C . SER A 1 66 ? -33.273 -9.854 -1.396 1.00 91.06 66 SER A C 1
ATOM 517 O O . SER A 1 66 ? -32.142 -9.426 -1.638 1.00 91.06 66 SER A O 1
ATOM 519 N N . LEU A 1 67 ? -33.811 -10.863 -2.085 1.00 94.94 67 LEU A N 1
ATOM 520 C CA . LEU A 1 67 ? -33.119 -11.538 -3.178 1.00 94.94 67 LEU A CA 1
ATOM 521 C C . LEU A 1 67 ? -32.953 -10.594 -4.375 1.00 94.94 67 LEU A C 1
ATOM 523 O O . LEU A 1 67 ? -33.943 -10.111 -4.918 1.00 94.94 67 LEU A O 1
ATOM 527 N N . VAL A 1 68 ? -31.713 -10.400 -4.820 1.00 95.56 68 VAL A N 1
ATOM 528 C CA . VAL A 1 68 ? -31.390 -9.708 -6.076 1.00 95.56 68 VAL A CA 1
ATOM 529 C C . VAL A 1 68 ? -31.394 -10.720 -7.219 1.00 95.56 68 VAL A C 1
ATOM 531 O O . VAL A 1 68 ? -32.165 -10.592 -8.166 1.00 95.56 68 VAL A O 1
ATOM 534 N N . TRP A 1 69 ? -30.591 -11.779 -7.104 1.00 96.75 69 TRP A N 1
ATOM 535 C CA . TRP A 1 69 ? -30.593 -12.898 -8.044 1.00 96.75 69 TRP A CA 1
ATOM 536 C C . TRP A 1 69 ? -30.121 -14.190 -7.376 1.00 96.75 69 TRP A C 1
ATOM 538 O O . TRP A 1 69 ? -29.447 -14.187 -6.345 1.00 96.75 69 TRP A O 1
ATOM 548 N N . LYS A 1 70 ? -30.480 -15.324 -7.988 1.00 95.19 70 LYS A N 1
ATOM 549 C CA . LYS A 1 70 ? -29.954 -16.652 -7.648 1.00 95.19 70 LYS A CA 1
ATOM 550 C C . LYS A 1 70 ? -29.571 -17.400 -8.915 1.00 95.19 70 LYS A C 1
ATOM 552 O O . LYS A 1 70 ? -30.305 -17.341 -9.905 1.00 95.19 70 LYS A O 1
ATOM 557 N N . LYS A 1 71 ? -28.455 -18.122 -8.887 1.00 94.44 71 LYS A N 1
ATOM 558 C CA . LYS A 1 71 ? -27.980 -18.892 -10.040 1.00 94.44 71 LYS A CA 1
ATOM 559 C C . LYS A 1 71 ? -27.493 -20.261 -9.620 1.00 94.44 71 LYS A C 1
ATOM 561 O O . LYS A 1 71 ? -26.746 -20.382 -8.656 1.00 94.44 71 LYS A O 1
ATOM 566 N N . ASN A 1 72 ? -27.913 -21.279 -10.360 1.00 91.56 72 ASN A N 1
ATOM 567 C CA . ASN A 1 72 ? -27.494 -22.649 -10.124 1.00 91.56 72 ASN A CA 1
ATOM 568 C C . ASN A 1 72 ? -26.153 -22.918 -10.818 1.00 91.56 72 ASN A C 1
ATOM 570 O O . ASN A 1 72 ? -26.033 -22.713 -12.022 1.00 91.56 72 ASN A O 1
ATOM 574 N N . LEU A 1 73 ? -25.164 -23.394 -10.064 1.00 87.69 73 LEU A N 1
ATOM 575 C CA . LEU A 1 73 ? -23.801 -23.642 -10.541 1.00 87.69 73 LEU A CA 1
ATOM 576 C C . LEU A 1 73 ? -23.740 -24.684 -11.663 1.00 87.69 73 LEU A C 1
ATOM 578 O O . LEU A 1 73 ? -22.933 -24.553 -12.582 1.00 87.69 73 LEU A O 1
ATOM 582 N N . GLN A 1 74 ? -24.594 -25.707 -11.613 1.00 83.69 74 GLN A N 1
ATOM 583 C CA . GLN A 1 74 ? -24.643 -26.742 -12.644 1.00 83.69 74 GLN A CA 1
ATOM 584 C C . GLN A 1 74 ? -25.218 -26.182 -13.949 1.00 83.69 74 GLN A C 1
ATOM 586 O O . GLN A 1 74 ? -24.640 -26.397 -15.010 1.00 83.69 74 GLN A O 1
ATOM 591 N N . ASN A 1 75 ? -26.293 -25.395 -13.867 1.00 85.81 75 ASN A N 1
ATOM 592 C CA . ASN A 1 75 ? -26.871 -24.741 -15.044 1.00 85.81 75 ASN A CA 1
ATOM 593 C C . ASN A 1 75 ? -25.945 -23.667 -15.627 1.00 85.81 75 ASN A C 1
ATOM 595 O O . ASN A 1 75 ? -25.925 -23.485 -16.838 1.00 85.81 75 ASN A O 1
ATOM 599 N N . LEU A 1 76 ? -25.190 -22.960 -14.779 1.00 83.94 76 LEU A N 1
ATOM 600 C CA . LEU A 1 76 ? -24.222 -21.958 -15.225 1.00 83.94 76 LEU A CA 1
ATOM 601 C C . LEU A 1 76 ? -23.055 -22.585 -15.989 1.00 83.94 76 LEU A C 1
ATOM 603 O O . LEU A 1 76 ? -22.623 -22.019 -16.979 1.00 83.94 76 LEU A O 1
ATOM 607 N N . THR A 1 77 ? -22.535 -23.726 -15.535 1.00 77.12 77 THR A N 1
ATOM 608 C CA . THR A 1 77 ? -21.304 -24.317 -16.096 1.00 77.12 77 THR A CA 1
ATOM 609 C C . THR A 1 77 ? -21.556 -25.380 -17.159 1.00 77.12 77 THR A C 1
ATOM 611 O O . THR A 1 77 ? -20.654 -25.698 -17.921 1.00 77.12 77 THR A O 1
ATOM 614 N N . GLY A 1 78 ? -22.759 -25.955 -17.226 1.00 74.88 78 GLY A N 1
ATOM 615 C CA . GLY A 1 78 ? -23.137 -26.932 -18.252 1.00 74.88 78 GLY A CA 1
ATOM 616 C C . GLY A 1 78 ? -22.523 -28.331 -18.094 1.00 74.88 78 GLY A C 1
ATOM 617 O O . GLY A 1 78 ? -22.896 -29.240 -18.834 1.00 74.88 78 GLY A O 1
ATOM 618 N N . PHE A 1 79 ? -21.632 -28.561 -17.124 1.00 71.00 79 PHE A N 1
ATOM 619 C CA . PHE A 1 79 ? -20.972 -29.858 -16.948 1.00 71.00 79 PHE A CA 1
ATOM 620 C C . PHE A 1 79 ? -21.699 -30.754 -15.934 1.00 71.00 79 PHE A C 1
ATOM 622 O O . PHE A 1 79 ? -21.775 -30.468 -14.735 1.00 71.00 79 PHE A O 1
ATOM 629 N N . SER A 1 80 ? -22.194 -31.894 -16.421 1.00 56.62 80 SER A N 1
ATOM 630 C CA . SER A 1 80 ? -22.857 -32.935 -15.631 1.00 56.62 80 SER A CA 1
ATOM 631 C C . SER A 1 80 ? -21.862 -34.042 -15.273 1.00 56.62 80 SER A C 1
ATOM 633 O O . SER A 1 80 ? -21.590 -34.910 -16.096 1.00 56.62 80 SER A O 1
ATOM 635 N N . THR A 1 81 ? -21.314 -34.043 -14.053 1.00 56.44 81 THR A N 1
ATOM 636 C CA . THR A 1 81 ? -20.567 -35.207 -13.536 1.00 56.44 81 THR A CA 1
ATOM 637 C C . THR A 1 81 ? -21.134 -35.698 -12.210 1.00 56.44 81 THR A C 1
ATOM 639 O O . THR A 1 81 ? -21.330 -34.926 -11.274 1.00 56.44 81 THR A O 1
ATOM 642 N N . THR A 1 82 ? -21.388 -37.008 -12.178 1.00 52.66 82 THR A N 1
ATOM 643 C CA . THR A 1 82 ? -22.129 -37.808 -11.187 1.00 52.66 82 THR A CA 1
ATOM 644 C C . THR A 1 82 ? -21.307 -38.289 -9.986 1.00 52.66 82 THR A C 1
ATOM 646 O O . THR A 1 82 ? -21.844 -38.989 -9.131 1.00 52.66 82 THR A O 1
ATOM 649 N N . SER A 1 83 ? -20.036 -37.902 -9.862 1.00 54.28 83 SER A N 1
ATOM 650 C CA . SER A 1 83 ? -19.188 -38.287 -8.725 1.00 54.28 83 SER A CA 1
ATOM 651 C C . SER A 1 83 ? -18.803 -37.065 -7.902 1.00 54.28 83 SER A C 1
ATOM 653 O O . SER A 1 83 ? -17.822 -36.383 -8.190 1.00 54.28 83 SER A O 1
ATOM 655 N N . GLY A 1 84 ? -19.597 -36.776 -6.872 1.00 53.97 84 GLY A N 1
ATOM 656 C CA . GLY A 1 84 ? -19.184 -35.876 -5.802 1.00 53.97 84 GLY A CA 1
ATOM 657 C C . GLY A 1 84 ? -18.098 -36.542 -4.955 1.00 53.97 84 GLY A C 1
ATOM 658 O O . GLY A 1 84 ? -18.270 -37.673 -4.512 1.00 53.97 84 GLY A O 1
ATOM 659 N N . LEU A 1 85 ? -16.992 -35.834 -4.705 1.00 56.94 85 LEU A N 1
ATOM 660 C CA . LEU A 1 85 ? -15.965 -36.216 -3.718 1.00 56.94 85 LEU A CA 1
ATOM 661 C C . LEU A 1 85 ? -16.520 -36.295 -2.286 1.00 56.94 85 LEU A C 1
ATOM 663 O O . LEU A 1 85 ? -15.893 -36.867 -1.400 1.00 56.94 85 LEU A O 1
ATOM 667 N N . ILE A 1 86 ? -17.675 -35.670 -2.047 1.00 58.88 86 ILE A N 1
ATOM 668 C CA . ILE A 1 86 ? -18.296 -35.529 -0.736 1.00 58.88 86 ILE A CA 1
ATOM 669 C C . ILE A 1 86 ? -19.496 -36.473 -0.673 1.00 58.88 86 ILE A C 1
ATOM 671 O O . ILE A 1 86 ? -20.420 -36.373 -1.483 1.00 58.88 86 ILE A O 1
ATOM 675 N N . ALA A 1 87 ? -19.485 -37.383 0.304 1.00 56.31 87 ALA A N 1
ATOM 676 C CA . ALA A 1 87 ? -20.579 -38.319 0.534 1.00 56.31 87 ALA A CA 1
ATOM 677 C C . ALA A 1 87 ? -21.919 -37.571 0.676 1.00 56.31 87 ALA A C 1
ATOM 679 O O . ALA A 1 87 ? -22.014 -36.590 1.412 1.00 56.31 87 ALA A O 1
ATOM 680 N N . ASN A 1 88 ? -22.957 -38.050 -0.018 1.00 60.34 88 ASN A N 1
ATOM 681 C CA . ASN A 1 88 ? -24.319 -37.492 -0.024 1.00 60.34 88 ASN A CA 1
ATOM 682 C C . ASN A 1 88 ? -24.489 -36.097 -0.669 1.00 60.34 88 ASN A C 1
ATOM 684 O O . ASN A 1 88 ? -25.530 -35.465 -0.476 1.00 60.34 88 ASN A O 1
ATOM 688 N N . VAL A 1 89 ? -23.521 -35.617 -1.462 1.00 62.31 89 VAL A N 1
ATOM 689 C CA . VAL A 1 89 ? -23.650 -34.386 -2.267 1.00 62.31 89 VAL A CA 1
ATOM 690 C C . VAL A 1 89 ? -23.453 -34.716 -3.747 1.00 62.31 89 VAL A C 1
ATOM 692 O O . VAL A 1 89 ? -22.335 -34.914 -4.213 1.00 62.31 89 VAL A O 1
ATOM 695 N N . HIS A 1 90 ? -24.559 -34.779 -4.494 1.00 65.12 90 HIS A N 1
ATOM 696 C CA . HIS A 1 90 ? -24.576 -35.171 -5.915 1.00 65.12 90 HIS A CA 1
ATOM 697 C C . HIS A 1 90 ? -24.625 -33.987 -6.895 1.00 65.12 90 HIS A C 1
ATOM 699 O O . HIS A 1 90 ? -24.719 -34.189 -8.103 1.00 65.12 90 HIS A O 1
ATOM 705 N N . TRP A 1 91 ? -24.581 -32.752 -6.396 1.00 70.94 91 TRP A N 1
ATOM 706 C CA . TRP A 1 91 ? -24.652 -31.522 -7.191 1.00 70.94 91 TRP A CA 1
ATOM 707 C C . TRP A 1 91 ? -23.412 -30.649 -6.959 1.00 70.94 91 TRP A C 1
ATOM 709 O O . TRP A 1 91 ? -22.670 -30.835 -5.994 1.00 70.94 91 TRP A O 1
ATOM 719 N N . LYS A 1 92 ? -23.168 -29.687 -7.857 1.00 75.56 92 LYS A N 1
ATOM 720 C CA . LYS A 1 92 ? -22.024 -28.766 -7.754 1.00 75.56 92 LYS A CA 1
ATOM 721 C C . LYS A 1 92 ? -22.225 -27.809 -6.596 1.00 75.56 92 LYS A C 1
ATOM 723 O O . LYS A 1 92 ? -23.300 -27.241 -6.460 1.00 75.56 92 LYS A O 1
ATOM 728 N N . VAL A 1 93 ? -21.191 -27.604 -5.794 1.00 81.69 93 VAL A N 1
ATOM 729 C CA . VAL A 1 93 ? -21.217 -26.666 -4.669 1.00 81.69 93 VAL A CA 1
ATOM 730 C C . VAL A 1 93 ? -19.981 -25.787 -4.720 1.00 81.69 93 VAL A C 1
ATOM 732 O O . VAL A 1 93 ? -18.988 -26.134 -5.347 1.00 81.69 93 VAL A O 1
ATOM 735 N N . SER A 1 94 ? -20.029 -24.640 -4.062 1.00 83.31 94 SER A N 1
ATOM 736 C CA . SER A 1 94 ? -18.850 -23.817 -3.827 1.00 83.31 94 SER A CA 1
ATOM 737 C C . SER A 1 94 ? -18.726 -23.578 -2.330 1.00 83.31 94 SER A C 1
ATOM 739 O O . SER A 1 94 ? -19.721 -23.329 -1.648 1.00 83.31 94 SER A O 1
ATOM 741 N N . ARG A 1 95 ? -17.497 -23.685 -1.822 1.00 83.25 95 ARG A N 1
ATOM 742 C CA . ARG A 1 95 ? -17.133 -23.261 -0.463 1.00 83.25 95 ARG A CA 1
ATOM 743 C C . ARG A 1 95 ? -16.193 -22.058 -0.474 1.00 83.25 95 ARG A C 1
ATOM 745 O O . ARG A 1 95 ? -15.742 -21.639 0.586 1.00 83.25 95 ARG A O 1
ATOM 752 N N . SER A 1 96 ? -15.882 -21.546 -1.657 1.00 84.06 96 SER A N 1
ATOM 753 C CA . SER A 1 96 ? -14.946 -20.450 -1.842 1.00 84.06 96 SER A CA 1
ATOM 754 C C . SER A 1 96 ? -15.648 -19.134 -1.544 1.00 84.06 96 SER A C 1
ATOM 756 O O . SER A 1 96 ? -16.761 -18.905 -2.022 1.00 84.06 96 SER A O 1
ATOM 758 N N . THR A 1 97 ? -15.001 -18.280 -0.752 1.00 86.56 97 THR A N 1
ATOM 759 C CA . THR A 1 97 ? -15.418 -16.884 -0.579 1.00 86.56 97 THR A CA 1
ATOM 760 C C . THR A 1 97 ? -15.450 -16.225 -1.963 1.00 86.56 97 THR A C 1
ATOM 762 O O . THR A 1 97 ? -14.432 -16.282 -2.655 1.00 86.56 97 THR A O 1
ATOM 765 N N . PRO A 1 98 ? -16.588 -15.665 -2.417 1.00 89.06 98 PRO A N 1
ATOM 766 C CA . PRO A 1 98 ? -16.654 -14.990 -3.711 1.00 89.06 98 PRO A CA 1
ATOM 767 C C . PRO A 1 98 ? -15.689 -13.802 -3.775 1.00 89.06 98 PRO A C 1
ATOM 769 O O . PRO A 1 98 ? -15.705 -12.956 -2.888 1.00 89.06 98 PRO A O 1
ATOM 772 N N . THR A 1 99 ? -14.886 -13.693 -4.825 1.00 87.12 99 THR A N 1
ATOM 773 C CA . THR A 1 99 ? -13.983 -12.551 -5.026 1.00 87.12 99 THR A CA 1
ATOM 774 C C . THR A 1 99 ? -14.658 -11.511 -5.904 1.00 87.12 99 THR A C 1
ATOM 776 O O . THR A 1 99 ? -15.223 -11.836 -6.951 1.00 87.12 99 THR A O 1
ATOM 779 N N . ILE A 1 100 ? -14.613 -10.255 -5.471 1.00 83.75 100 ILE A N 1
ATOM 780 C CA . ILE A 1 100 ? -15.209 -9.131 -6.191 1.00 83.75 100 ILE A CA 1
ATOM 781 C C . ILE A 1 100 ? -14.112 -8.471 -7.014 1.00 83.75 100 ILE A C 1
ATOM 783 O O . ILE A 1 100 ? -13.095 -8.060 -6.466 1.00 83.75 100 ILE A O 1
ATOM 787 N N . VAL A 1 101 ? -14.318 -8.381 -8.326 1.00 76.00 101 VAL A N 1
ATOM 788 C CA . VAL A 1 101 ? -13.399 -7.649 -9.199 1.00 76.00 101 VAL A CA 1
ATOM 789 C C . VAL A 1 101 ? -13.819 -6.185 -9.192 1.00 76.00 101 VAL A C 1
ATOM 791 O O . VAL A 1 101 ? -14.988 -5.865 -9.423 1.00 76.00 101 VAL A O 1
ATOM 794 N N . VAL A 1 102 ? -12.869 -5.311 -8.881 1.00 62.44 102 VAL A N 1
ATOM 795 C CA . VAL A 1 102 ? -13.014 -3.859 -8.946 1.00 62.44 102 VAL A CA 1
ATOM 796 C C . VAL A 1 102 ? -11.820 -3.362 -9.751 1.00 62.44 102 VAL A C 1
ATOM 798 O O . VAL A 1 102 ? -10.687 -3.555 -9.328 1.00 62.44 102 VAL A O 1
ATOM 801 N N . ASP A 1 103 ? -12.072 -2.809 -10.932 1.00 53.94 103 ASP A N 1
ATOM 802 C CA . ASP A 1 103 ? -11.040 -2.230 -11.796 1.00 53.94 103 ASP A CA 1
ATOM 803 C C . ASP A 1 103 ? -11.521 -0.857 -12.300 1.00 53.94 103 ASP A C 1
ATOM 805 O O . ASP A 1 103 ? -12.720 -0.562 -12.247 1.00 53.94 103 ASP A O 1
ATOM 809 N N . ASP A 1 104 ? -10.583 -0.006 -12.712 1.00 42.88 104 ASP A N 1
ATOM 810 C CA . ASP A 1 104 ? -10.788 1.423 -12.990 1.00 42.88 104 ASP A CA 1
ATOM 811 C C . ASP A 1 104 ? -11.523 1.698 -14.312 1.00 42.88 104 ASP A C 1
ATOM 813 O O . ASP A 1 104 ? -12.082 2.788 -14.508 1.00 42.88 104 ASP A O 1
ATOM 817 N N . ASP A 1 105 ? -11.599 0.707 -15.204 1.00 46.44 105 ASP A N 1
ATOM 818 C CA . ASP A 1 105 ? -12.491 0.779 -16.356 1.00 46.44 105 ASP A CA 1
ATOM 819 C C . ASP A 1 105 ? -13.922 0.477 -15.887 1.00 46.44 105 ASP A C 1
ATOM 821 O O . ASP A 1 105 ? -14.185 -0.543 -15.249 1.00 46.44 105 ASP A O 1
ATOM 825 N N . HIS A 1 106 ? -14.852 1.394 -16.152 1.00 45.78 106 HIS A N 1
ATOM 826 C CA . HIS A 1 106 ? -16.172 1.513 -15.507 1.00 45.78 106 HIS A CA 1
ATOM 827 C C . HIS A 1 106 ? -17.152 0.328 -15.723 1.00 45.78 106 HIS A C 1
ATOM 829 O O . HIS A 1 106 ? -18.350 0.483 -15.484 1.00 45.78 106 HIS A O 1
ATOM 835 N N . ASP A 1 107 ? -16.689 -0.845 -16.163 1.00 47.50 107 ASP A N 1
ATOM 836 C CA . ASP A 1 107 ? -17.533 -1.910 -16.713 1.00 47.50 107 ASP A CA 1
ATOM 837 C C . ASP A 1 107 ? -17.209 -3.340 -16.229 1.00 47.50 107 ASP A C 1
ATOM 839 O O . ASP A 1 107 ? -17.861 -4.307 -16.636 1.00 47.50 107 ASP A O 1
ATOM 843 N N . HIS A 1 108 ? -16.254 -3.530 -15.309 1.00 63.41 108 HIS A N 1
ATOM 844 C CA . HIS A 1 108 ? -15.974 -4.863 -14.756 1.00 63.41 108 HIS A CA 1
ATOM 845 C C . HIS A 1 108 ? -16.921 -5.222 -13.600 1.00 63.41 108 HIS A C 1
ATOM 847 O O . HIS A 1 108 ? -16.563 -5.305 -12.428 1.00 63.41 108 HIS A O 1
ATOM 853 N N . ASP A 1 109 ? -18.180 -5.476 -13.950 1.00 81.06 109 ASP A N 1
ATOM 854 C CA . ASP A 1 109 ? -19.208 -6.022 -13.064 1.00 81.06 109 ASP A CA 1
ATOM 855 C C . ASP A 1 109 ? -18.990 -7.528 -12.828 1.00 81.06 109 ASP A C 1
ATOM 857 O O . ASP A 1 109 ? -19.833 -8.327 -13.208 1.00 81.06 109 ASP A O 1
ATOM 861 N N . LEU A 1 110 ? -17.864 -7.957 -12.243 1.00 87.31 110 LEU A N 1
ATOM 862 C CA . LEU A 1 110 ? -17.527 -9.385 -12.113 1.00 87.31 110 LEU A CA 1
ATOM 863 C C . LEU A 1 110 ? -17.479 -9.886 -10.663 1.00 87.31 110 LEU A C 1
ATOM 865 O O . LEU A 1 110 ? -16.982 -9.230 -9.747 1.00 87.31 110 LEU A O 1
ATOM 869 N N . LEU A 1 111 ? -17.970 -11.110 -10.486 1.00 89.19 111 LEU A N 1
ATOM 870 C CA . LEU A 1 111 ? -17.886 -11.910 -9.271 1.00 89.19 111 LEU A CA 1
ATOM 871 C C . LEU A 1 111 ? -17.251 -13.259 -9.623 1.00 89.19 111 LEU A C 1
ATOM 873 O O . LEU A 1 111 ? -17.814 -14.018 -10.416 1.00 89.19 111 LEU A O 1
ATOM 877 N N . ILE A 1 112 ? -16.095 -13.560 -9.033 1.00 90.62 112 ILE A N 1
ATOM 878 C CA . ILE A 1 112 ? -15.341 -14.792 -9.282 1.00 90.62 112 ILE A CA 1
ATOM 879 C C . ILE A 1 112 ? -15.578 -15.779 -8.143 1.00 90.62 112 ILE A C 1
ATOM 881 O O . ILE A 1 112 ? -15.484 -15.433 -6.967 1.00 90.62 112 ILE A O 1
ATOM 885 N N . ILE A 1 113 ? -15.900 -17.025 -8.485 1.00 90.31 113 ILE A N 1
ATOM 886 C CA . ILE A 1 113 ? -16.217 -18.077 -7.520 1.00 90.31 113 ILE A CA 1
ATOM 887 C C . ILE A 1 113 ? -15.515 -19.371 -7.932 1.00 90.31 113 ILE A C 1
ATOM 889 O O . ILE A 1 113 ? -15.638 -19.837 -9.063 1.00 90.31 113 ILE A O 1
ATOM 893 N N . GLY A 1 114 ? -14.806 -19.987 -6.989 1.00 88.88 114 GLY A N 1
ATOM 894 C CA . GLY A 1 114 ? -14.255 -21.332 -7.148 1.00 88.88 114 GLY A CA 1
ATOM 895 C C . GLY A 1 114 ? -15.305 -22.394 -6.838 1.00 88.88 114 GLY A C 1
ATOM 896 O O . GLY A 1 114 ? -15.977 -22.326 -5.809 1.00 88.88 114 GLY A O 1
ATOM 897 N N . VAL A 1 115 ? -15.456 -23.388 -7.704 1.00 84.75 115 VAL A N 1
ATOM 898 C CA . VAL A 1 115 ? -16.415 -24.488 -7.554 1.00 84.75 115 VAL A CA 1
ATOM 899 C C . VAL A 1 115 ? -15.697 -25.728 -7.016 1.00 84.75 115 VAL A C 1
ATOM 901 O O . VAL A 1 115 ? -14.617 -26.087 -7.476 1.00 84.75 115 VAL A O 1
ATOM 904 N N . TYR A 1 116 ? -16.308 -26.383 -6.027 1.00 76.88 116 TYR A N 1
ATOM 905 C CA . TYR A 1 116 ? -15.885 -27.677 -5.491 1.00 76.88 116 TYR A CA 1
ATOM 906 C C . TYR A 1 116 ? -16.439 -28.814 -6.363 1.00 76.88 116 TYR A C 1
ATOM 908 O O . TYR A 1 116 ? -17.618 -28.826 -6.733 1.00 76.88 116 TYR A O 1
ATOM 916 N N . GLY A 1 117 ? -15.591 -29.796 -6.658 1.00 70.19 117 GLY A N 1
ATOM 917 C CA . GLY A 1 117 ? -15.806 -30.808 -7.695 1.00 70.19 117 GLY A CA 1
ATOM 918 C C . GLY A 1 117 ? -14.594 -30.808 -8.630 1.00 70.19 117 GLY A C 1
ATOM 919 O O . GLY A 1 117 ? -13.529 -30.440 -8.154 1.00 70.19 117 GLY A O 1
ATOM 920 N N . PRO A 1 118 ? -14.707 -31.144 -9.933 1.00 69.50 118 PRO A N 1
ATOM 921 C CA . PRO A 1 118 ? -13.643 -30.766 -10.863 1.00 69.50 118 PRO A CA 1
ATOM 922 C C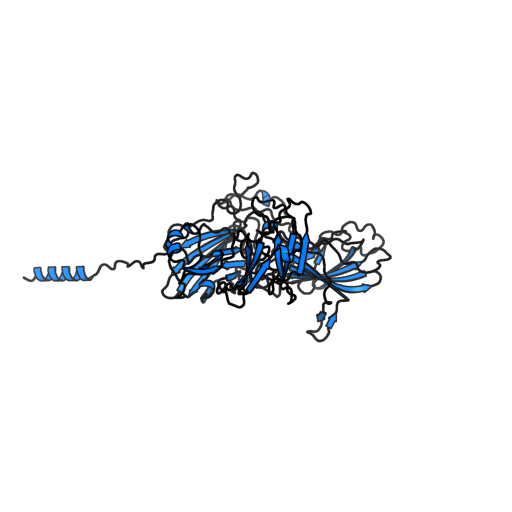 . PRO A 1 118 ? -13.358 -29.268 -10.682 1.00 69.50 118 PRO A C 1
ATOM 924 O O . PRO A 1 118 ? -14.301 -28.478 -10.569 1.00 69.50 118 PRO A O 1
ATOM 927 N N . ALA A 1 119 ? -12.084 -28.903 -10.570 1.00 79.62 119 ALA A N 1
ATOM 928 C CA . ALA A 1 119 ? -11.666 -27.557 -10.210 1.00 79.62 119 ALA A CA 1
ATOM 929 C C . ALA A 1 119 ? -12.089 -26.565 -11.301 1.00 79.62 119 ALA A C 1
ATOM 931 O O . ALA A 1 119 ? -11.431 -26.470 -12.327 1.00 79.62 119 ALA A O 1
ATOM 932 N N . PHE A 1 120 ? -13.178 -25.824 -11.090 1.00 85.31 120 PHE A N 1
ATOM 933 C CA . PHE A 1 120 ? -13.623 -24.757 -11.989 1.00 85.31 120 PHE A CA 1
ATOM 934 C C . PHE A 1 120 ? -13.602 -23.406 -11.287 1.00 85.31 120 PHE A C 1
ATOM 936 O O . PHE A 1 120 ? -14.145 -23.254 -10.192 1.00 85.31 120 PHE A O 1
ATOM 943 N N . VAL A 1 121 ? -13.038 -22.408 -11.956 1.00 89.69 121 VAL A N 1
ATOM 944 C CA . VAL A 1 121 ? -13.212 -20.998 -11.609 1.00 89.69 121 VAL A CA 1
ATOM 945 C C . VAL A 1 121 ? -14.270 -20.434 -12.545 1.00 89.69 121 VAL A C 1
ATOM 947 O O . VAL A 1 121 ? -14.139 -20.548 -13.763 1.00 89.69 121 VAL A O 1
ATOM 950 N N . VAL A 1 122 ? -15.327 -19.851 -11.985 1.00 90.62 122 VAL A N 1
ATOM 951 C CA . VAL A 1 122 ? -16.388 -19.196 -12.756 1.00 90.62 122 VAL A CA 1
ATOM 952 C C . VAL A 1 122 ? -16.390 -17.705 -12.467 1.00 90.62 122 VAL A C 1
ATOM 954 O O . VAL A 1 122 ? -16.279 -17.304 -11.310 1.00 90.62 122 VAL A O 1
ATOM 957 N N . ALA A 1 123 ? -16.558 -16.894 -13.506 1.00 91.56 123 ALA A N 1
ATOM 958 C CA . ALA A 1 123 ? -16.865 -15.480 -13.374 1.00 91.56 123 ALA A CA 1
ATOM 959 C C . ALA A 1 123 ? -18.287 -15.222 -13.852 1.00 91.56 123 ALA A C 1
ATOM 961 O O . ALA A 1 123 ? -18.673 -15.611 -14.958 1.00 91.56 123 ALA A O 1
ATOM 962 N N . VAL A 1 124 ? -19.062 -14.548 -13.010 1.00 92.62 124 VAL A N 1
ATOM 963 C CA . VAL A 1 124 ? -20.419 -14.116 -13.332 1.00 92.62 124 VAL A CA 1
ATOM 964 C C . VAL A 1 124 ? -20.525 -12.604 -13.251 1.00 92.62 124 VAL A C 1
ATOM 966 O O . VAL A 1 124 ? -19.806 -11.971 -12.477 1.00 92.62 124 VAL A O 1
ATOM 969 N N . LYS A 1 125 ? -21.461 -12.028 -14.005 1.00 91.56 125 LYS A N 1
ATOM 970 C CA . LYS A 1 125 ? -21.853 -10.639 -13.826 1.00 91.56 125 LYS A CA 1
ATOM 971 C C . LYS A 1 125 ? -22.387 -10.452 -12.418 1.00 91.56 125 LYS A C 1
ATOM 973 O O . LYS A 1 125 ? -23.297 -11.166 -12.002 1.00 91.56 125 LYS A O 1
ATOM 978 N N . ARG A 1 126 ? -21.852 -9.505 -11.669 1.00 90.69 126 ARG A N 1
ATOM 979 C CA . ARG A 1 126 ? -22.236 -9.287 -10.278 1.00 90.69 126 ARG A CA 1
ATOM 980 C C . ARG A 1 126 ? -23.659 -8.710 -10.172 1.00 90.69 126 ARG A C 1
ATOM 982 O O . ARG A 1 126 ? -24.383 -9.068 -9.244 1.00 90.69 126 ARG A O 1
ATOM 989 N N . SER A 1 127 ? -24.112 -7.922 -11.143 1.00 89.62 127 SER A N 1
ATOM 990 C CA . SER A 1 127 ? -25.473 -7.367 -11.199 1.00 89.62 127 SER A CA 1
ATOM 991 C C . SER A 1 127 ? -26.557 -8.389 -11.572 1.00 89.62 127 SER A C 1
ATOM 993 O O . SER A 1 127 ? -27.658 -8.322 -11.027 1.00 89.62 127 SER A O 1
ATOM 995 N N . THR A 1 128 ? -26.268 -9.347 -12.464 1.00 92.88 128 THR A N 1
ATOM 996 C CA . THR A 1 128 ? -27.280 -10.273 -13.024 1.00 92.88 128 THR A CA 1
ATOM 997 C C . THR A 1 128 ? -27.049 -11.752 -12.698 1.00 92.88 128 THR A C 1
ATOM 999 O O . THR A 1 128 ? -27.956 -12.578 -12.854 1.00 92.88 128 THR A O 1
ATOM 1002 N N . GLY A 1 129 ? -25.838 -12.119 -12.283 1.00 92.00 129 GLY A N 1
ATOM 1003 C CA . GLY A 1 129 ? -25.383 -13.498 -12.122 1.00 92.00 129 GLY A CA 1
ATOM 1004 C C . GLY A 1 129 ? -25.200 -14.254 -13.447 1.00 92.00 129 GLY A C 1
ATOM 1005 O O . GLY A 1 129 ? -25.179 -15.483 -13.452 1.00 92.00 129 GLY A O 1
ATOM 1006 N N . GLU A 1 130 ? -25.162 -13.573 -14.592 1.00 92.19 130 GLU A N 1
ATOM 1007 C CA . GLU A 1 130 ? -24.907 -14.217 -15.890 1.00 92.19 130 GLU A CA 1
ATOM 1008 C C . GLU A 1 130 ? -23.461 -14.695 -15.997 1.00 92.19 130 GLU A C 1
ATOM 1010 O O . GLU A 1 130 ? -22.553 -13.971 -15.609 1.00 92.19 130 GLU A O 1
ATOM 1015 N N . LEU A 1 131 ? -23.234 -15.895 -16.537 1.00 91.12 131 LEU A N 1
ATOM 1016 C CA . LEU A 1 131 ? -21.879 -16.385 -16.782 1.00 91.12 131 LEU A CA 1
ATOM 1017 C C . LEU A 1 131 ? -21.165 -15.472 -17.787 1.00 91.12 131 LEU A C 1
ATOM 1019 O O . LEU A 1 131 ? -21.693 -15.213 -18.866 1.00 91.12 131 LEU A O 1
ATOM 1023 N N . VAL A 1 132 ? -19.957 -15.033 -17.438 1.00 90.44 132 VAL A N 1
ATOM 1024 C CA . VAL A 1 132 ? -19.050 -14.327 -18.352 1.00 90.44 132 VAL A CA 1
ATOM 1025 C C . VAL A 1 132 ? -18.027 -15.304 -18.914 1.00 90.44 132 VAL A C 1
ATOM 1027 O O . VAL A 1 132 ? -17.883 -15.416 -20.126 1.00 90.44 132 VAL A O 1
ATOM 1030 N N . TRP A 1 133 ? -17.360 -16.058 -18.039 1.00 89.94 133 TRP A N 1
ATOM 1031 C CA . TRP A 1 133 ? -16.443 -17.126 -18.429 1.00 89.94 133 TRP A CA 1
ATOM 1032 C C . TRP A 1 133 ? -16.343 -18.199 -17.340 1.00 89.94 133 TRP A C 1
ATOM 1034 O O . TRP A 1 133 ? -16.690 -17.980 -16.177 1.00 89.94 133 TRP A O 1
ATOM 1044 N N . SER A 1 134 ? -15.845 -19.374 -17.722 1.00 88.75 134 SER A N 1
ATOM 1045 C CA . SER A 1 134 ? -15.476 -20.447 -16.799 1.00 88.75 134 SER A CA 1
ATOM 1046 C C . SER A 1 134 ? -14.213 -21.145 -17.281 1.00 88.75 134 SER A C 1
ATOM 1048 O O . SER A 1 134 ? -14.138 -21.520 -18.450 1.00 88.75 134 SER A O 1
ATOM 1050 N N . THR A 1 135 ? -13.272 -21.379 -16.375 1.00 87.19 135 THR A N 1
ATOM 1051 C CA . THR A 1 135 ? -11.990 -22.030 -16.669 1.00 87.19 135 THR A CA 1
ATOM 1052 C C . THR A 1 135 ? -11.807 -23.221 -15.744 1.00 87.19 135 THR A C 1
ATOM 1054 O O . THR A 1 135 ? -12.135 -23.127 -14.561 1.00 87.19 135 THR A O 1
ATOM 1057 N N . GLN A 1 136 ? -11.274 -24.328 -16.265 1.00 84.94 136 GLN A N 1
ATOM 1058 C CA . GLN A 1 136 ? -10.870 -25.491 -15.477 1.00 84.94 136 GLN A CA 1
ATOM 1059 C C . GLN A 1 136 ? -9.348 -25.474 -15.288 1.00 84.94 136 GLN A C 1
ATOM 1061 O O . GLN A 1 136 ? -8.636 -25.846 -16.221 1.00 84.94 136 GLN A O 1
ATOM 1066 N N . PRO A 1 137 ? -8.818 -25.039 -14.127 1.00 83.25 137 PRO A N 1
ATOM 1067 C CA . PRO A 1 137 ? -7.374 -24.999 -13.922 1.00 83.25 137 PRO A CA 1
ATOM 1068 C C . PRO A 1 137 ? -6.767 -26.398 -13.778 1.00 83.25 137 PRO A C 1
ATOM 1070 O O . PRO A 1 137 ? -5.607 -26.594 -14.122 1.00 83.25 137 PRO A O 1
ATOM 1073 N N . ASP A 1 138 ? -7.542 -27.371 -13.284 1.00 78.25 138 ASP A N 1
ATOM 1074 C CA . ASP A 1 138 ? -7.078 -28.741 -13.056 1.00 78.25 138 ASP A CA 1
ATOM 1075 C C . ASP A 1 138 ? -8.137 -29.770 -13.494 1.00 78.25 138 ASP A C 1
ATOM 1077 O O . ASP A 1 138 ? -9.331 -29.663 -13.186 1.00 78.25 138 ASP A O 1
ATOM 1081 N N . HIS A 1 139 ? -7.687 -30.779 -14.241 1.00 81.12 139 HIS A N 1
ATOM 1082 C CA . HIS A 1 139 ? -8.515 -31.863 -14.770 1.00 81.12 139 HIS A CA 1
ATOM 1083 C C . HIS A 1 139 ? -8.693 -33.018 -13.776 1.00 81.12 139 HIS A C 1
ATOM 1085 O O . HIS A 1 139 ? -9.544 -33.882 -13.990 1.00 81.12 139 HIS A O 1
ATOM 1091 N N . ASN A 1 140 ? -7.923 -33.042 -12.685 1.00 77.81 140 ASN A N 1
ATOM 1092 C CA . ASN A 1 140 ? -8.047 -34.050 -11.648 1.00 77.81 140 ASN A CA 1
ATOM 1093 C C . ASN A 1 140 ? -9.422 -33.928 -10.959 1.00 77.81 140 ASN A C 1
ATOM 1095 O O . ASN A 1 140 ? -9.737 -32.881 -10.387 1.00 77.81 140 ASN A O 1
ATOM 1099 N N . PRO A 1 141 ? -10.250 -34.990 -10.957 1.00 70.69 141 PRO A N 1
ATOM 1100 C CA . PRO A 1 141 ? -11.576 -34.957 -10.345 1.00 70.69 141 PRO A CA 1
ATOM 1101 C C . PRO A 1 141 ? -11.546 -34.754 -8.825 1.00 70.69 141 PRO A C 1
ATOM 1103 O O . PRO A 1 141 ? -12.594 -34.455 -8.262 1.00 70.69 141 PRO A O 1
ATOM 1106 N N . ALA A 1 142 ? -10.384 -34.928 -8.179 1.00 71.62 142 ALA A N 1
ATOM 1107 C CA . ALA A 1 142 ? -10.148 -34.674 -6.760 1.00 71.62 142 ALA A CA 1
ATOM 1108 C C . ALA A 1 142 ? -9.603 -33.268 -6.446 1.00 71.62 142 ALA A C 1
ATOM 1110 O O . ALA A 1 142 ? -9.489 -32.923 -5.270 1.00 71.62 142 ALA A O 1
ATOM 1111 N N . ALA A 1 143 ? -9.251 -32.466 -7.457 1.00 74.88 143 ALA A N 1
ATOM 1112 C CA . ALA A 1 143 ? -8.727 -31.122 -7.244 1.00 74.88 143 ALA A CA 1
ATOM 1113 C C . ALA A 1 143 ? -9.799 -30.206 -6.642 1.00 74.88 143 ALA A C 1
ATOM 1115 O O . ALA A 1 143 ? -10.956 -30.226 -7.049 1.00 74.88 143 ALA A O 1
ATOM 1116 N N . VAL A 1 144 ? -9.413 -29.381 -5.673 1.00 76.12 144 VAL A N 1
ATOM 1117 C CA . VAL A 1 144 ? -10.322 -28.468 -4.976 1.00 76.12 144 VAL A CA 1
ATOM 1118 C C . VAL A 1 144 ? -9.752 -27.062 -5.040 1.00 76.12 144 VAL A C 1
ATOM 1120 O O . VAL A 1 144 ? -8.582 -26.849 -4.738 1.00 76.12 144 VAL A O 1
ATOM 1123 N N . ILE A 1 145 ? -10.594 -26.092 -5.391 1.00 79.00 145 ILE A N 1
ATOM 1124 C CA . ILE A 1 145 ? -10.217 -24.681 -5.369 1.00 79.00 145 ILE A CA 1
ATOM 1125 C C . ILE A 1 145 ? -10.536 -24.109 -3.992 1.00 79.00 145 ILE A C 1
ATOM 1127 O O . ILE A 1 145 ? -11.694 -24.068 -3.579 1.00 79.00 145 ILE A O 1
ATOM 1131 N N . THR A 1 146 ? -9.517 -23.615 -3.301 1.00 75.31 146 THR A N 1
ATOM 1132 C CA . THR A 1 146 ? -9.667 -22.759 -2.122 1.00 75.31 146 THR A CA 1
ATOM 1133 C C . THR A 1 146 ? -9.409 -21.317 -2.532 1.00 75.31 146 THR A C 1
ATOM 1135 O O . THR A 1 146 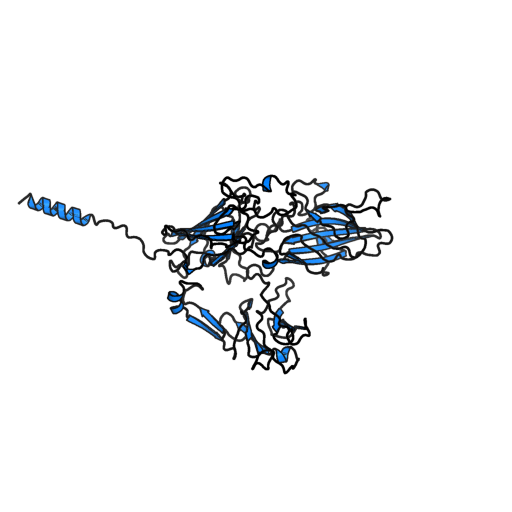? -8.367 -21.036 -3.115 1.00 75.31 146 THR A O 1
ATOM 1138 N N . MET A 1 147 ? -10.334 -20.406 -2.229 1.00 70.56 147 MET A N 1
ATOM 1139 C CA . MET A 1 147 ? -10.123 -18.971 -2.439 1.00 70.56 147 MET A CA 1
ATOM 1140 C C . MET A 1 147 ? -10.326 -18.227 -1.129 1.00 70.56 147 MET A C 1
ATOM 1142 O O . MET A 1 147 ? -11.309 -18.459 -0.419 1.00 70.56 147 MET A O 1
ATOM 1146 N N . SER A 1 148 ? -9.398 -17.325 -0.846 1.00 60.62 148 SER A N 1
ATOM 1147 C CA . SER A 1 148 ? -9.570 -16.223 0.088 1.00 60.62 148 SER A CA 1
ATOM 1148 C C . SER A 1 148 ? -9.604 -14.933 -0.712 1.00 60.62 148 SER A C 1
ATOM 1150 O O . SER A 1 148 ? -9.048 -14.865 -1.809 1.00 60.62 148 SER A O 1
ATOM 1152 N N . ASP A 1 149 ? -10.251 -13.916 -0.166 1.00 55.41 149 ASP A N 1
ATOM 1153 C CA . ASP A 1 149 ? -10.297 -12.627 -0.832 1.00 55.41 149 ASP A CA 1
ATOM 1154 C C . ASP A 1 149 ? -8.892 -11.994 -0.870 1.00 55.41 149 ASP A C 1
ATOM 1156 O O . ASP A 1 149 ? -8.192 -11.985 0.143 1.00 55.41 149 ASP A O 1
ATOM 1160 N N . GLY A 1 150 ? -8.472 -11.520 -2.045 1.00 55.34 150 GLY A N 1
ATOM 1161 C CA . GLY A 1 150 ? -7.283 -10.670 -2.230 1.00 55.34 150 GLY A CA 1
ATOM 1162 C C . GLY A 1 150 ? -7.636 -9.179 -2.238 1.00 55.34 150 GLY A C 1
ATOM 1163 O O . GLY A 1 150 ? -6.801 -8.340 -2.555 1.00 55.34 150 GLY A O 1
ATOM 1164 N N . TYR A 1 151 ? -8.896 -8.868 -1.941 1.00 61.84 151 TYR A N 1
ATOM 1165 C CA . TYR A 1 151 ? -9.475 -7.538 -1.937 1.00 61.84 151 TYR A CA 1
ATOM 1166 C C . TYR A 1 151 ? -9.256 -6.851 -0.587 1.00 61.84 151 TYR A C 1
ATOM 1168 O O . TYR A 1 151 ? -9.599 -7.390 0.468 1.00 61.84 151 TYR A O 1
ATOM 1176 N N . ASP A 1 152 ? -8.715 -5.635 -0.622 1.00 71.25 152 ASP A N 1
ATOM 1177 C CA . ASP A 1 152 ? -8.643 -4.761 0.542 1.00 71.25 152 ASP A CA 1
ATOM 1178 C C . ASP A 1 152 ? -9.922 -3.908 0.611 1.00 71.25 152 ASP A C 1
ATOM 1180 O O . ASP A 1 152 ? -10.083 -2.967 -0.171 1.00 71.25 152 ASP A O 1
ATOM 1184 N N . PRO A 1 153 ? -10.861 -4.181 1.537 1.00 67.00 153 PRO A N 1
ATOM 1185 C CA . PRO A 1 153 ? -12.122 -3.449 1.587 1.00 67.00 153 PRO A CA 1
ATOM 1186 C C . PRO A 1 153 ? -11.950 -1.975 1.972 1.00 67.00 153 PRO A C 1
ATOM 1188 O O . PRO A 1 153 ? -12.902 -1.211 1.800 1.00 67.00 153 PRO A O 1
ATOM 1191 N N . LEU A 1 154 ? -10.788 -1.581 2.512 1.00 75.38 154 LEU A N 1
ATOM 1192 C CA . LEU A 1 154 ? -10.457 -0.196 2.855 1.00 75.38 154 LEU A CA 1
ATOM 1193 C C . LEU A 1 154 ? -9.742 0.541 1.714 1.00 75.38 154 LEU A C 1
ATOM 1195 O O . LEU A 1 154 ? -9.551 1.757 1.809 1.00 75.38 154 LEU A O 1
ATOM 1199 N N . ASP A 1 155 ? -9.353 -0.166 0.654 1.00 79.50 155 ASP A N 1
ATOM 1200 C CA . ASP A 1 155 ? -8.685 0.397 -0.518 1.00 79.50 155 ASP A CA 1
ATOM 1201 C C . ASP A 1 155 ? -8.974 -0.456 -1.769 1.00 79.50 155 ASP A C 1
ATOM 1203 O O . ASP A 1 155 ? -8.112 -1.169 -2.278 1.00 79.50 155 ASP A O 1
ATOM 1207 N N . PRO A 1 156 ? -10.220 -0.436 -2.264 1.00 71.44 156 PRO A N 1
ATOM 1208 C CA . PRO A 1 156 ? -10.669 -1.384 -3.283 1.00 71.44 156 PRO A CA 1
ATOM 1209 C C . PRO A 1 156 ? -10.035 -1.176 -4.664 1.00 71.44 156 PRO A C 1
ATOM 1211 O O . PRO A 1 156 ? -10.000 -2.108 -5.458 1.00 71.44 156 PRO A O 1
ATOM 1214 N N . HIS A 1 157 ? -9.518 0.026 -4.928 1.00 72.94 157 HIS A N 1
ATOM 1215 C CA . HIS A 1 157 ? -8.818 0.398 -6.163 1.00 72.94 157 HIS A CA 1
ATOM 1216 C C . HIS A 1 157 ? -7.291 0.440 -5.968 1.00 72.94 157 HIS A C 1
ATOM 1218 O O . HIS A 1 157 ? -6.570 1.069 -6.738 1.00 72.94 157 HIS A O 1
ATOM 1224 N N . SER A 1 158 ? -6.770 -0.182 -4.902 1.00 82.44 158 SER A N 1
ATOM 1225 C CA . SER A 1 158 ? -5.349 -0.086 -4.572 1.00 82.44 158 SER A CA 1
ATOM 1226 C C . SER A 1 158 ? -4.500 -0.874 -5.568 1.00 82.44 158 SER A C 1
ATOM 1228 O O . SER A 1 158 ? -4.604 -2.099 -5.657 1.00 82.44 158 SER A O 1
ATOM 1230 N N . ASN A 1 159 ? -3.613 -0.190 -6.283 1.00 89.00 159 ASN A N 1
ATOM 1231 C CA . ASN A 1 159 ? -2.563 -0.826 -7.067 1.00 89.00 159 ASN A CA 1
ATOM 1232 C C . ASN A 1 159 ? -1.351 0.105 -7.222 1.00 89.00 159 ASN A C 1
ATOM 1234 O O . ASN A 1 159 ? -1.418 1.305 -6.938 1.00 89.00 159 ASN A O 1
ATOM 1238 N N . ILE A 1 160 ? -0.233 -0.472 -7.659 1.00 94.69 160 ILE A N 1
ATOM 1239 C CA . ILE A 1 160 ? 0.890 0.287 -8.205 1.00 94.69 160 ILE A CA 1
ATOM 1240 C C . ILE A 1 160 ? 0.948 -0.020 -9.696 1.00 94.69 160 ILE A C 1
ATOM 1242 O O . ILE A 1 160 ? 1.093 -1.177 -10.075 1.00 94.69 160 ILE A O 1
ATOM 1246 N N . THR A 1 161 ? 0.839 0.999 -10.539 1.00 95.38 161 THR A N 1
ATOM 1247 C CA . THR A 1 161 ? 0.875 0.836 -11.995 1.00 95.38 161 THR A CA 1
ATOM 1248 C C . THR A 1 161 ? 2.197 1.347 -12.544 1.00 95.38 161 THR A C 1
ATOM 1250 O O . THR A 1 161 ? 2.594 2.480 -12.270 1.00 95.38 161 THR A O 1
ATOM 1253 N N . ILE A 1 162 ? 2.875 0.519 -13.334 1.00 97.62 162 ILE A N 1
ATOM 1254 C CA . ILE A 1 162 ? 4.034 0.910 -14.132 1.00 97.62 162 ILE A CA 1
ATOM 1255 C C . ILE A 1 162 ? 3.536 1.153 -15.555 1.00 97.62 162 ILE A C 1
ATOM 1257 O O . ILE A 1 162 ? 3.108 0.231 -16.244 1.00 97.62 162 ILE A O 1
ATOM 1261 N N . THR A 1 163 ? 3.581 2.404 -15.984 1.00 97.19 163 THR A N 1
ATOM 1262 C CA . THR A 1 163 ? 3.253 2.829 -17.341 1.00 97.19 163 THR A CA 1
ATOM 1263 C C . THR A 1 163 ? 4.531 2.912 -18.160 1.00 97.19 163 THR A C 1
ATOM 1265 O O . THR A 1 163 ? 5.513 3.529 -17.742 1.00 97.19 163 THR A O 1
ATOM 1268 N N . TRP A 1 164 ? 4.512 2.292 -19.332 1.00 97.31 164 TRP A N 1
ATOM 1269 C CA . TRP A 1 164 ? 5.611 2.259 -20.282 1.00 97.31 164 TRP A CA 1
ATOM 1270 C C . TRP A 1 164 ? 5.197 2.968 -21.565 1.00 97.31 164 TRP A C 1
ATOM 1272 O O . TRP A 1 164 ? 4.380 2.460 -22.333 1.00 97.31 164 TRP A O 1
ATOM 1282 N N . ASP A 1 165 ? 5.774 4.138 -21.811 1.00 96.81 165 ASP A N 1
ATOM 1283 C CA . ASP A 1 165 ? 5.451 4.991 -22.948 1.00 96.81 165 ASP A CA 1
ATOM 1284 C C . ASP A 1 165 ? 6.578 4.975 -23.980 1.00 96.81 165 ASP A C 1
ATOM 1286 O O . ASP A 1 165 ? 7.682 5.459 -23.723 1.00 96.81 165 ASP A O 1
ATOM 1290 N N . LEU A 1 166 ? 6.287 4.471 -25.181 1.00 95.12 166 LEU A N 1
ATOM 1291 C CA . LEU A 1 166 ? 7.190 4.561 -26.325 1.00 95.12 166 LEU A CA 1
ATOM 1292 C C . LEU A 1 166 ? 6.994 5.920 -27.007 1.00 95.12 166 LEU A C 1
ATOM 1294 O O . LEU A 1 166 ? 5.983 6.144 -27.672 1.00 95.12 166 LEU A O 1
ATOM 1298 N N . LEU A 1 167 ? 7.947 6.836 -26.848 1.00 92.88 167 LEU A N 1
ATOM 1299 C CA . LEU A 1 167 ? 7.845 8.206 -27.362 1.00 92.88 167 LEU A CA 1
ATOM 1300 C C . LEU A 1 167 ? 8.291 8.320 -28.816 1.00 92.88 167 LEU A C 1
ATOM 1302 O O . LEU A 1 167 ? 7.646 8.988 -29.622 1.00 92.88 167 LEU A O 1
ATOM 1306 N N . GLN A 1 168 ? 9.406 7.674 -29.138 1.00 89.31 168 GLN A N 1
ATOM 1307 C CA . GLN A 1 168 ? 10.001 7.686 -30.464 1.00 89.31 168 GLN A CA 1
ATOM 1308 C C . GLN A 1 168 ? 10.646 6.332 -30.738 1.00 89.31 168 GLN A C 1
ATOM 1310 O O . GLN A 1 168 ? 11.188 5.695 -29.837 1.00 89.31 168 GLN A O 1
ATOM 1315 N N . SER A 1 169 ? 10.594 5.903 -31.995 1.00 87.06 169 SER A N 1
ATOM 1316 C CA . SER A 1 169 ? 11.242 4.686 -32.469 1.00 87.06 169 SER A CA 1
ATOM 1317 C C . SER A 1 169 ? 11.990 5.008 -33.759 1.00 87.06 169 SER A C 1
ATOM 1319 O O . SER A 1 169 ? 11.384 5.461 -34.730 1.00 87.06 169 SER A O 1
ATOM 1321 N N . ASN A 1 170 ? 13.309 4.830 -33.738 1.00 81.50 170 ASN A N 1
ATOM 1322 C CA . ASN A 1 170 ? 14.196 4.966 -34.891 1.00 81.50 170 ASN A CA 1
ATOM 1323 C C . ASN A 1 170 ? 14.755 3.578 -35.261 1.00 81.50 170 ASN A C 1
ATOM 1325 O O . ASN A 1 170 ? 14.647 2.632 -34.487 1.00 81.50 170 ASN A O 1
ATOM 1329 N N . GLU A 1 171 ? 15.432 3.449 -36.408 1.00 73.94 171 GLU A N 1
ATOM 1330 C CA . GLU A 1 171 ? 15.981 2.159 -36.886 1.00 73.94 171 GLU A CA 1
ATOM 1331 C C . GLU A 1 171 ? 17.035 1.517 -35.954 1.00 73.94 171 GLU A C 1
ATOM 1333 O O . GLU A 1 171 ? 17.404 0.360 -36.139 1.00 73.94 171 GLU A O 1
ATOM 1338 N N . ALA A 1 172 ? 17.541 2.253 -34.958 1.00 79.12 172 ALA A N 1
ATOM 1339 C CA . ALA A 1 172 ? 18.582 1.780 -34.043 1.00 79.12 172 ALA A CA 1
ATOM 1340 C C . ALA A 1 172 ? 18.203 1.849 -32.556 1.00 79.12 172 ALA A C 1
ATOM 1342 O O . ALA A 1 172 ? 18.720 1.058 -31.764 1.00 79.12 172 ALA A O 1
ATOM 1343 N N . THR A 1 173 ? 17.361 2.808 -32.163 1.00 88.12 173 THR A N 1
ATOM 1344 C CA . THR A 1 173 ? 17.042 3.082 -30.757 1.00 88.12 173 THR A CA 1
ATOM 1345 C C . THR A 1 173 ? 15.608 3.574 -30.588 1.00 88.12 173 THR A C 1
ATOM 1347 O O . THR A 1 173 ? 14.983 4.077 -31.523 1.00 88.12 173 THR A O 1
ATOM 1350 N N . ASN A 1 174 ? 15.096 3.431 -29.373 1.00 91.56 174 ASN A N 1
ATOM 1351 C CA . ASN A 1 174 ? 13.758 3.794 -28.947 1.00 91.56 174 ASN A CA 1
ATOM 1352 C C . ASN A 1 174 ? 13.852 4.654 -27.695 1.00 91.56 174 ASN A C 1
ATOM 1354 O O . ASN A 1 174 ? 14.523 4.275 -26.733 1.00 91.56 174 ASN A O 1
ATOM 1358 N N . ASP A 1 175 ? 13.143 5.774 -27.699 1.00 93.69 175 ASP A N 1
ATOM 1359 C CA . ASP A 1 175 ? 13.009 6.619 -26.522 1.00 93.69 175 ASP A CA 1
ATOM 1360 C C . ASP A 1 175 ? 11.775 6.195 -25.743 1.00 93.69 175 ASP A C 1
ATOM 1362 O O . ASP A 1 175 ? 10.652 6.204 -26.260 1.00 93.69 175 ASP A O 1
ATOM 1366 N N . VAL A 1 176 ? 12.000 5.826 -24.488 1.00 95.25 176 VAL A N 1
ATOM 1367 C CA . VAL A 1 176 ? 10.978 5.318 -23.584 1.00 95.25 176 VAL A CA 1
ATOM 1368 C C . VAL A 1 176 ? 10.906 6.209 -22.354 1.00 95.25 176 VAL A C 1
ATOM 1370 O O . VAL A 1 176 ? 11.924 6.593 -21.780 1.00 95.25 176 VAL A O 1
ATOM 1373 N N . THR A 1 177 ? 9.687 6.512 -21.920 1.00 96.25 177 THR A N 1
ATOM 1374 C CA . THR A 1 177 ? 9.420 7.041 -20.581 1.00 96.25 177 THR A CA 1
ATOM 1375 C C . THR A 1 177 ? 8.731 5.966 -19.758 1.00 96.25 177 THR A C 1
ATOM 1377 O O . THR A 1 177 ? 7.766 5.363 -20.215 1.00 96.25 177 THR A O 1
ATOM 1380 N N . VAL A 1 178 ? 9.230 5.725 -18.550 1.00 97.31 178 VAL A N 1
ATOM 1381 C CA . VAL A 1 178 ? 8.616 4.803 -17.596 1.00 97.31 178 VAL A CA 1
ATOM 1382 C C . VAL A 1 178 ? 8.137 5.608 -16.404 1.00 97.31 178 VAL A C 1
ATOM 1384 O O . VAL A 1 178 ? 8.916 6.326 -15.775 1.00 97.31 178 VAL A O 1
ATOM 1387 N N . SER A 1 179 ? 6.854 5.488 -16.090 1.00 96.62 179 SER A N 1
ATOM 1388 C CA . SER A 1 179 ? 6.223 6.145 -14.951 1.00 96.62 179 SER A CA 1
ATOM 1389 C C . SER A 1 179 ? 5.667 5.102 -13.995 1.00 96.62 179 SER A C 1
ATOM 1391 O O . SER A 1 179 ? 4.947 4.204 -14.405 1.00 96.62 179 SER A O 1
ATOM 1393 N N . ILE A 1 180 ? 5.981 5.225 -12.712 1.00 97.38 180 ILE A N 1
ATOM 1394 C CA . ILE A 1 180 ? 5.472 4.356 -11.652 1.00 97.38 180 ILE A CA 1
ATOM 1395 C C . ILE A 1 180 ? 4.500 5.184 -10.825 1.00 97.38 180 ILE A C 1
ATOM 1397 O O . ILE A 1 180 ? 4.891 6.220 -10.288 1.00 97.38 180 ILE A O 1
ATOM 1401 N N . PHE A 1 181 ? 3.256 4.736 -10.715 1.00 95.94 181 PHE A N 1
ATOM 1402 C CA . PHE A 1 181 ? 2.193 5.404 -9.973 1.00 95.94 181 PHE A CA 1
ATOM 1403 C C . PHE A 1 181 ? 1.718 4.524 -8.826 1.00 95.94 181 PHE A C 1
ATOM 1405 O O . PHE A 1 181 ? 1.318 3.385 -9.043 1.00 95.94 181 PHE A O 1
ATOM 1412 N N . ASN A 1 182 ? 1.727 5.062 -7.611 1.00 95.25 182 ASN A N 1
ATOM 1413 C CA . ASN A 1 182 ? 1.101 4.449 -6.453 1.00 95.25 182 ASN A CA 1
ATOM 1414 C C . ASN A 1 182 ? -0.315 5.009 -6.273 1.00 95.25 182 ASN A C 1
ATOM 1416 O O . ASN A 1 182 ? -0.483 6.148 -5.836 1.00 95.25 182 ASN A O 1
ATOM 1420 N N . PHE A 1 183 ? -1.329 4.205 -6.590 1.00 92.50 183 PHE A N 1
ATOM 1421 C CA . PHE A 1 183 ? -2.737 4.569 -6.421 1.00 92.50 183 PHE A CA 1
ATOM 1422 C C . PHE A 1 183 ? -3.319 4.123 -5.077 1.00 92.50 183 PHE A C 1
ATOM 1424 O O . PHE A 1 183 ? -4.494 4.349 -4.802 1.00 92.50 183 PHE A O 1
ATOM 1431 N N . GLN A 1 184 ? -2.506 3.534 -4.203 1.00 91.56 184 GLN A N 1
ATOM 1432 C CA . GLN A 1 184 ? -2.968 3.059 -2.908 1.00 91.56 184 GLN A CA 1
ATOM 1433 C C . GLN A 1 184 ? -3.274 4.242 -1.981 1.00 91.56 184 GLN A C 1
ATOM 1435 O O . GLN A 1 184 ? -2.484 5.178 -1.818 1.00 91.56 184 GLN A O 1
ATOM 1440 N N . SER A 1 185 ? -4.428 4.188 -1.327 1.00 89.81 185 SER A N 1
ATOM 1441 C CA . SER A 1 185 ? -4.937 5.225 -0.440 1.00 89.81 185 SER A CA 1
ATOM 1442 C C . SER A 1 185 ? -4.051 5.420 0.779 1.00 89.81 185 SER A C 1
ATOM 1444 O O . SER A 1 185 ? -3.867 6.561 1.191 1.00 89.81 185 SER A O 1
ATOM 1446 N N . TYR A 1 186 ? -3.512 4.348 1.363 1.00 91.06 186 TYR A N 1
ATOM 1447 C CA . TYR A 1 186 ? -2.764 4.423 2.623 1.00 91.06 186 TYR A CA 1
ATOM 1448 C C . TYR A 1 186 ? -1.477 3.589 2.666 1.00 91.06 186 TYR A C 1
ATOM 1450 O O . TYR A 1 186 ? -0.746 3.660 3.649 1.00 91.06 186 TYR A O 1
ATOM 1458 N N . ARG A 1 187 ? -1.150 2.829 1.619 1.00 91.69 187 ARG A N 1
ATOM 1459 C CA . ARG A 1 187 ? 0.141 2.135 1.504 1.00 91.69 187 ARG A CA 1
ATOM 1460 C C . ARG A 1 187 ? 1.127 3.007 0.738 1.00 91.69 187 ARG A C 1
ATOM 1462 O O . ARG A 1 187 ? 0.757 3.672 -0.225 1.00 91.69 187 ARG A O 1
ATOM 1469 N N . HIS A 1 188 ? 2.365 3.037 1.202 1.00 92.50 188 HIS A N 1
ATOM 1470 C CA . HIS A 1 188 ? 3.460 3.755 0.562 1.00 92.50 188 HIS A CA 1
ATOM 1471 C C . HIS A 1 188 ? 4.639 2.805 0.367 1.00 92.50 188 HIS A C 1
ATOM 1473 O O . HIS A 1 188 ? 4.753 1.791 1.058 1.00 92.50 188 HIS A O 1
ATOM 1479 N N . VAL A 1 189 ? 5.506 3.139 -0.582 1.00 92.56 189 VAL A N 1
ATOM 1480 C CA . VAL A 1 189 ? 6.815 2.506 -0.735 1.00 92.56 189 VAL A CA 1
ATOM 1481 C C . VAL A 1 189 ? 7.802 3.357 0.053 1.00 92.56 189 VAL A C 1
ATOM 1483 O O . VAL A 1 189 ? 8.059 4.495 -0.331 1.00 92.56 189 VAL A O 1
ATOM 1486 N N . ASP A 1 190 ? 8.276 2.825 1.177 1.00 88.62 190 ASP A N 1
ATOM 1487 C CA . ASP A 1 190 ? 9.274 3.457 2.052 1.00 88.62 190 ASP A CA 1
ATOM 1488 C C . ASP A 1 190 ? 10.703 3.100 1.596 1.00 88.62 190 ASP A C 1
ATOM 1490 O O . ASP A 1 190 ? 10.892 2.245 0.727 1.00 88.62 190 ASP A O 1
ATOM 1494 N N . GLU A 1 191 ? 11.712 3.734 2.193 1.00 86.00 191 GLU A N 1
ATOM 1495 C CA . GLU A 1 191 ? 13.127 3.413 1.966 1.00 86.00 191 GLU A CA 1
ATOM 1496 C C . GLU A 1 191 ? 13.403 1.905 2.203 1.00 86.00 191 GLU A C 1
ATOM 1498 O O . GLU A 1 191 ? 12.861 1.324 3.157 1.00 86.00 191 GLU A O 1
ATOM 1503 N N . PRO A 1 192 ? 14.207 1.233 1.346 1.00 86.75 192 PRO A N 1
ATOM 1504 C CA . PRO A 1 192 ? 15.128 1.780 0.333 1.00 86.75 192 PRO A CA 1
ATOM 1505 C C . PRO A 1 192 ? 14.480 2.165 -1.012 1.00 86.75 192 PRO A C 1
ATOM 1507 O O . PRO A 1 192 ? 15.190 2.487 -1.960 1.00 86.75 192 PRO A O 1
ATOM 1510 N N . GLY A 1 193 ? 13.148 2.140 -1.106 1.00 91.06 193 GLY A N 1
ATOM 1511 C CA . GLY A 1 193 ? 12.415 2.512 -2.308 1.00 91.06 193 GLY A CA 1
ATOM 1512 C C . GLY A 1 193 ? 12.153 1.344 -3.259 1.00 91.06 193 GLY A C 1
ATOM 1513 O O . GLY A 1 193 ? 12.515 0.195 -3.002 1.00 91.06 193 GLY A O 1
ATOM 1514 N N . TRP A 1 194 ? 11.473 1.629 -4.370 1.00 94.38 194 TRP A N 1
ATOM 1515 C CA . TRP A 1 194 ? 11.253 0.636 -5.422 1.00 94.38 194 TRP A CA 1
ATOM 1516 C C . TRP A 1 194 ? 12.561 0.285 -6.147 1.00 94.38 194 TRP A C 1
ATOM 1518 O O . TRP A 1 194 ? 13.441 1.126 -6.328 1.00 94.38 194 TRP A O 1
ATOM 1528 N N . ARG A 1 195 ? 12.663 -0.967 -6.606 1.00 94.94 195 ARG A N 1
ATOM 1529 C CA . ARG A 1 195 ? 13.797 -1.498 -7.379 1.00 94.94 195 ARG A CA 1
ATOM 1530 C C . ARG A 1 195 ? 13.249 -2.253 -8.585 1.00 94.94 195 ARG A C 1
ATOM 1532 O O . ARG A 1 195 ? 13.180 -3.483 -8.597 1.00 94.94 195 ARG A O 1
ATOM 1539 N N . VAL A 1 196 ? 12.762 -1.500 -9.567 1.00 96.56 196 VAL A N 1
ATOM 1540 C CA . VAL A 1 196 ? 12.008 -2.070 -10.684 1.00 96.56 196 VAL A CA 1
ATOM 1541 C C . VAL A 1 196 ? 12.940 -2.875 -11.575 1.00 96.56 196 VAL A C 1
ATOM 1543 O O . VAL A 1 196 ? 14.004 -2.405 -11.964 1.00 96.56 196 VAL A O 1
ATOM 1546 N N . SER A 1 197 ? 12.527 -4.087 -11.924 1.00 97.06 197 SER A N 1
ATOM 1547 C CA . SER A 1 197 ? 13.225 -4.926 -12.894 1.00 97.06 197 SER A CA 1
ATOM 1548 C C . SER A 1 197 ? 12.256 -5.541 -13.889 1.00 97.06 197 SER A C 1
ATOM 1550 O O . SER A 1 197 ? 11.054 -5.628 -13.641 1.00 97.06 197 SER A O 1
ATOM 1552 N N . TRP A 1 198 ? 12.787 -5.935 -15.037 1.00 97.12 198 TRP A N 1
ATOM 1553 C CA . TRP A 1 198 ? 12.063 -6.607 -16.113 1.00 97.12 198 TRP A CA 1
ATOM 1554 C C . TRP A 1 198 ? 13.028 -7.499 -16.888 1.00 97.12 198 TRP A C 1
ATOM 1556 O O . TRP A 1 198 ? 14.234 -7.465 -16.657 1.00 97.12 198 TRP A O 1
ATOM 1566 N N . ALA A 1 199 ? 12.516 -8.300 -17.815 1.00 96.12 199 ALA A N 1
ATOM 1567 C CA . ALA A 1 199 ? 13.313 -9.102 -18.729 1.00 96.12 199 ALA A CA 1
ATOM 1568 C C . ALA A 1 199 ? 13.152 -8.600 -20.165 1.00 96.12 199 ALA A C 1
ATOM 1570 O O . ALA A 1 199 ? 12.033 -8.487 -20.675 1.00 96.12 199 ALA A O 1
ATOM 1571 N N . TRP A 1 200 ? 14.280 -8.343 -20.823 1.00 93.00 200 TRP A N 1
ATOM 1572 C CA . TRP A 1 200 ? 14.301 -8.058 -22.252 1.00 93.00 200 TRP A CA 1
ATOM 1573 C C . TRP A 1 200 ? 13.959 -9.322 -23.058 1.00 93.00 200 TRP A C 1
ATOM 1575 O O . TRP A 1 200 ? 14.520 -10.391 -22.778 1.00 93.00 200 TRP A O 1
ATOM 1585 N N . PRO A 1 201 ? 13.051 -9.237 -24.046 1.00 89.12 201 PRO A N 1
ATOM 1586 C CA . PRO A 1 201 ? 12.697 -10.379 -24.884 1.00 89.12 201 PRO A CA 1
ATOM 1587 C C . PRO A 1 201 ? 13.846 -10.764 -25.828 1.00 89.12 201 PRO A C 1
ATOM 1589 O O . PRO A 1 201 ? 14.048 -11.948 -26.102 1.00 89.12 201 PRO A O 1
ATOM 1592 N N . ALA A 1 202 ? 14.631 -9.787 -26.281 1.00 86.38 202 ALA A N 1
ATOM 1593 C CA . ALA A 1 202 ? 15.775 -9.947 -27.164 1.00 86.38 202 ALA A CA 1
ATOM 1594 C C . ALA A 1 202 ? 16.997 -9.234 -26.560 1.00 86.38 202 ALA A C 1
ATOM 1596 O O . ALA A 1 202 ? 17.094 -9.060 -25.344 1.00 86.38 202 ALA A O 1
ATOM 1597 N N . ASP A 1 203 ? 18.013 -8.937 -27.364 1.00 82.81 203 ASP A N 1
ATOM 1598 C CA . ASP A 1 203 ? 19.294 -8.394 -26.889 1.00 82.81 203 ASP A CA 1
ATOM 1599 C C . ASP A 1 203 ? 19.272 -6.862 -26.785 1.00 82.81 203 ASP A C 1
ATOM 1601 O O . ASP A 1 203 ? 20.212 -6.172 -27.194 1.00 82.81 203 ASP A O 1
ATOM 1605 N N . GLU A 1 204 ? 18.164 -6.330 -26.262 1.00 89.25 204 GLU A N 1
ATOM 1606 C CA . GLU A 1 204 ? 18.045 -4.928 -25.891 1.00 89.25 204 GLU A CA 1
ATOM 1607 C C . GLU A 1 204 ? 19.051 -4.542 -24.800 1.00 89.25 204 GLU A C 1
ATOM 1609 O O . GLU A 1 204 ? 19.315 -5.284 -23.853 1.00 89.25 204 GLU A O 1
ATOM 1614 N N . VAL A 1 205 ? 19.564 -3.322 -24.914 1.00 91.88 205 VAL A N 1
ATOM 1615 C CA . VAL A 1 205 ? 20.413 -2.654 -23.934 1.00 91.88 205 VAL A CA 1
ATOM 1616 C C . VAL A 1 205 ? 19.925 -1.232 -23.703 1.00 91.88 205 VAL A C 1
ATOM 1618 O O . VAL A 1 205 ? 19.294 -0.614 -24.566 1.00 91.88 205 VAL A O 1
ATOM 1621 N N . ILE A 1 206 ? 20.256 -0.694 -22.536 1.00 94.38 206 ILE A N 1
ATOM 1622 C CA . ILE A 1 206 ? 19.974 0.690 -22.173 1.00 94.38 206 ILE A CA 1
ATOM 1623 C C . ILE A 1 206 ? 21.199 1.522 -22.543 1.00 94.38 206 ILE A C 1
ATOM 1625 O O . ILE A 1 206 ? 22.269 1.346 -21.964 1.00 94.38 206 ILE A O 1
ATOM 1629 N N . TRP A 1 207 ? 21.056 2.434 -23.502 1.00 92.75 207 TRP A N 1
ATOM 1630 C CA . TRP A 1 207 ? 22.132 3.324 -23.942 1.00 92.75 207 TRP A CA 1
ATOM 1631 C C . TRP A 1 207 ? 22.350 4.484 -22.981 1.00 92.75 207 TRP A C 1
ATOM 1633 O O . TRP A 1 207 ? 23.487 4.792 -22.637 1.00 92.75 207 TRP A O 1
ATOM 1643 N N . SER A 1 208 ? 21.266 5.110 -22.536 1.00 93.69 208 SER A N 1
ATOM 1644 C CA . SER A 1 208 ? 21.293 6.224 -21.593 1.00 93.69 208 SER A CA 1
ATOM 1645 C C . SER A 1 208 ? 20.026 6.246 -20.749 1.00 93.69 208 SER A C 1
ATOM 1647 O O . SER A 1 208 ? 18.988 5.715 -21.153 1.00 93.69 208 SER A O 1
ATOM 1649 N N . MET A 1 209 ? 20.122 6.862 -19.572 1.00 94.69 209 MET A N 1
ATOM 1650 C CA . MET A 1 209 ? 19.023 7.002 -18.625 1.00 94.69 209 MET A CA 1
ATOM 1651 C C . MET A 1 209 ? 19.096 8.354 -17.915 1.00 94.69 209 MET A C 1
ATOM 1653 O O . MET A 1 209 ? 20.186 8.865 -17.655 1.00 94.69 209 MET A O 1
ATOM 1657 N N . VAL A 1 210 ? 17.933 8.928 -17.613 1.00 95.88 210 VAL A N 1
ATOM 1658 C CA . VAL A 1 210 ? 17.771 10.123 -16.776 1.00 95.88 210 VAL A CA 1
ATOM 1659 C C . VAL A 1 210 ? 16.583 9.930 -15.837 1.00 95.88 210 VAL A C 1
ATOM 1661 O O . VAL A 1 210 ? 15.586 9.310 -16.206 1.00 95.88 210 VAL A O 1
ATOM 1664 N N . GLY A 1 211 ? 16.678 10.458 -14.620 1.00 94.75 211 GLY A N 1
ATOM 1665 C CA . GLY A 1 211 ? 15.673 10.307 -13.565 1.00 94.75 211 GLY A CA 1
ATOM 1666 C C . GLY A 1 211 ? 15.806 9.037 -12.727 1.00 94.75 211 GLY A C 1
ATOM 1667 O O . GLY A 1 211 ? 15.213 8.961 -11.662 1.00 94.75 211 GLY A O 1
ATOM 1668 N N . ALA A 1 212 ? 16.586 8.064 -13.187 1.00 96.31 212 ALA A N 1
ATOM 1669 C CA . ALA A 1 212 ? 16.882 6.810 -12.507 1.00 96.31 212 ALA A CA 1
ATOM 1670 C C . ALA A 1 212 ? 18.250 6.295 -12.975 1.00 96.31 212 ALA A C 1
ATOM 1672 O O . ALA A 1 212 ? 18.833 6.834 -13.923 1.00 96.31 212 ALA A O 1
ATOM 1673 N N . GLU A 1 213 ? 18.749 5.240 -12.339 1.00 95.50 213 GLU A N 1
ATOM 1674 C CA . GLU A 1 213 ? 19.960 4.547 -12.765 1.00 95.50 213 GLU A CA 1
ATOM 1675 C C . GLU A 1 213 ? 19.847 3.027 -12.611 1.00 95.50 213 GLU A C 1
ATOM 1677 O O . GLU A 1 213 ? 19.013 2.508 -11.870 1.00 95.50 213 GLU A O 1
ATOM 1682 N N . ALA A 1 214 ? 20.684 2.304 -13.356 1.00 95.94 214 ALA A N 1
ATOM 1683 C CA . ALA A 1 214 ? 20.763 0.855 -13.251 1.00 95.94 214 ALA A CA 1
ATOM 1684 C C . ALA A 1 214 ? 21.772 0.529 -12.154 1.00 95.94 214 ALA A C 1
ATOM 1686 O O . ALA A 1 214 ? 22.838 1.141 -12.110 1.00 95.94 214 ALA A O 1
ATOM 1687 N N . THR A 1 215 ? 21.462 -0.439 -11.296 1.00 93.75 215 THR A N 1
ATOM 1688 C CA . THR A 1 215 ? 22.364 -0.802 -10.192 1.00 93.75 215 THR A CA 1
ATOM 1689 C C . THR A 1 215 ? 23.671 -1.412 -10.690 1.00 93.75 215 THR A C 1
ATOM 1691 O O . THR A 1 215 ? 24.700 -1.293 -10.033 1.00 93.75 215 THR A O 1
ATOM 1694 N N . GLU A 1 216 ? 23.641 -2.054 -11.860 1.00 92.31 216 GLU A N 1
ATOM 1695 C CA . GLU A 1 216 ? 24.802 -2.661 -12.503 1.00 92.31 216 GLU A CA 1
ATOM 1696 C C . GLU A 1 216 ? 24.808 -2.372 -14.009 1.00 92.31 216 GLU A C 1
ATOM 1698 O O . GLU A 1 216 ? 23.767 -2.387 -14.670 1.00 92.31 216 GLU A O 1
ATOM 1703 N N . GLN A 1 217 ? 26.000 -2.154 -14.574 1.00 91.75 217 GLN A N 1
ATOM 1704 C CA . GLN A 1 217 ? 26.174 -2.014 -16.024 1.00 91.75 217 GLN A CA 1
ATOM 1705 C C . GLN A 1 217 ? 26.120 -3.371 -16.748 1.00 91.75 217 GLN A C 1
ATOM 1707 O O . GLN A 1 217 ? 25.667 -3.447 -17.891 1.00 91.75 217 GLN A O 1
ATOM 1712 N N . GLY A 1 218 ? 26.577 -4.445 -16.103 1.00 89.69 218 GLY A N 1
ATOM 1713 C CA . GLY A 1 218 ? 26.637 -5.780 -16.695 1.00 89.69 218 GLY A CA 1
ATOM 1714 C C . GLY A 1 218 ? 27.712 -5.975 -17.766 1.00 89.69 218 GLY A C 1
ATOM 1715 O O . GLY A 1 218 ? 28.616 -5.156 -17.961 1.00 89.69 218 GLY A O 1
ATOM 1716 N N . ASN A 1 219 ? 27.633 -7.094 -18.490 1.00 88.88 219 ASN A N 1
ATOM 1717 C CA . ASN A 1 219 ? 28.622 -7.451 -19.512 1.00 88.88 219 ASN A CA 1
ATOM 1718 C C . ASN A 1 219 ? 28.336 -6.806 -20.883 1.00 88.88 219 ASN A C 1
ATOM 1720 O O . ASN A 1 219 ? 27.789 -7.432 -21.790 1.00 88.88 219 ASN A O 1
ATOM 1724 N N . CYS A 1 220 ? 28.822 -5.581 -21.088 1.00 88.88 220 CYS A N 1
ATOM 1725 C CA . CYS A 1 220 ? 28.722 -4.866 -22.369 1.00 88.88 220 CYS A CA 1
ATOM 1726 C C . CYS A 1 220 ? 29.784 -5.253 -23.424 1.00 88.88 220 CYS A C 1
ATOM 1728 O O . CYS A 1 220 ? 30.058 -4.481 -24.346 1.00 88.88 220 CYS A O 1
ATOM 1730 N N . SER A 1 221 ? 30.416 -6.430 -23.330 1.00 86.75 221 SER A N 1
ATOM 1731 C CA . SER A 1 221 ? 31.514 -6.816 -24.238 1.00 86.75 221 SER A CA 1
ATOM 1732 C C . SER A 1 221 ? 31.134 -6.861 -25.724 1.00 86.75 221 SER A C 1
ATOM 1734 O O . SER A 1 221 ? 31.995 -6.624 -26.574 1.00 86.75 221 SER A O 1
ATOM 1736 N N . ALA A 1 222 ? 29.858 -7.078 -26.047 1.00 83.25 222 ALA A N 1
ATOM 1737 C CA . ALA A 1 222 ? 29.343 -7.019 -27.416 1.00 83.25 222 ALA A CA 1
ATOM 1738 C C . ALA A 1 222 ? 29.418 -5.608 -28.043 1.00 83.25 222 ALA A C 1
ATOM 1740 O O . ALA A 1 222 ? 29.390 -5.474 -29.264 1.00 83.25 222 ALA A O 1
ATOM 1741 N N . PHE A 1 223 ? 29.575 -4.555 -27.230 1.00 82.06 223 PHE A N 1
ATOM 1742 C CA . PHE A 1 223 ? 29.542 -3.150 -27.656 1.00 82.06 223 PHE A CA 1
ATOM 1743 C C . PHE A 1 223 ? 30.901 -2.444 -27.580 1.00 82.06 223 PHE A C 1
ATOM 1745 O O . PHE A 1 223 ? 30.961 -1.226 -27.721 1.00 82.06 223 PHE A O 1
ATOM 1752 N N . ARG A 1 224 ? 32.009 -3.186 -27.425 1.00 77.31 224 ARG A N 1
ATOM 1753 C CA . ARG A 1 224 ? 33.382 -2.645 -27.277 1.00 77.31 224 ARG A CA 1
ATOM 1754 C C . ARG A 1 224 ? 33.803 -1.625 -28.346 1.00 77.31 224 ARG A C 1
ATOM 1756 O O . ARG A 1 224 ? 34.694 -0.826 -28.092 1.00 77.31 224 ARG A O 1
ATOM 1763 N N . ALA A 1 225 ? 33.199 -1.667 -29.535 1.00 74.88 225 ALA A N 1
ATOM 1764 C CA . ALA A 1 225 ? 33.504 -0.762 -30.645 1.00 74.88 225 ALA A CA 1
ATOM 1765 C C . ALA A 1 225 ? 32.696 0.556 -30.635 1.00 74.88 225 ALA A C 1
ATOM 1767 O O . ALA A 1 225 ? 32.921 1.403 -31.498 1.00 74.88 225 ALA A O 1
ATOM 1768 N N . ARG A 1 226 ? 31.749 0.741 -29.705 1.00 73.12 226 ARG A N 1
ATOM 1769 C CA . ARG A 1 226 ? 30.921 1.951 -29.581 1.00 73.12 226 ARG A CA 1
ATOM 1770 C C . ARG A 1 226 ? 31.287 2.710 -28.303 1.00 73.12 226 ARG A C 1
ATOM 1772 O O . ARG A 1 226 ? 31.340 2.123 -27.228 1.00 73.12 226 ARG A O 1
ATOM 1779 N N . VAL A 1 227 ? 31.549 4.011 -28.439 1.00 74.12 227 VAL A N 1
ATOM 1780 C CA . VAL A 1 227 ? 31.865 4.923 -27.329 1.00 74.12 227 VAL A CA 1
ATOM 1781 C C . VAL A 1 227 ? 30.880 6.100 -27.375 1.00 74.12 227 VAL A C 1
ATOM 1783 O O . VAL A 1 227 ? 30.782 6.731 -28.430 1.00 74.12 227 VAL A O 1
ATOM 1786 N N . PRO A 1 228 ? 30.176 6.423 -26.273 1.00 81.12 228 PRO A N 1
ATOM 1787 C CA . PRO A 1 228 ? 30.209 5.744 -24.972 1.00 81.12 228 PRO A CA 1
ATOM 1788 C C . PRO A 1 228 ? 29.594 4.331 -25.010 1.00 81.12 228 PRO A C 1
ATOM 1790 O O . PRO A 1 228 ? 28.803 4.008 -25.897 1.00 81.12 228 PRO A O 1
ATOM 1793 N N . LEU A 1 229 ? 29.999 3.487 -24.053 1.00 89.00 229 LEU A N 1
ATOM 1794 C CA . LEU A 1 229 ? 29.376 2.179 -23.827 1.00 89.00 229 LEU A CA 1
ATOM 1795 C C . LEU A 1 229 ? 27.925 2.356 -23.346 1.00 89.00 229 LEU A C 1
ATOM 1797 O O . LEU A 1 229 ? 27.617 3.397 -22.761 1.00 89.00 229 LEU A O 1
ATOM 1801 N N . PRO A 1 230 ? 27.050 1.351 -23.542 1.00 91.50 230 PRO A N 1
ATOM 1802 C CA . PRO A 1 230 ? 25.701 1.392 -22.991 1.00 91.50 230 PRO A CA 1
ATOM 1803 C C . PRO A 1 230 ? 25.718 1.542 -21.465 1.00 91.50 230 PRO A C 1
ATOM 1805 O O . PRO A 1 230 ? 26.598 1.006 -20.786 1.00 91.50 230 PRO A O 1
ATOM 1808 N N . HIS A 1 231 ? 24.716 2.237 -20.936 1.00 94.31 231 HIS A N 1
ATOM 1809 C CA . HIS A 1 231 ? 24.471 2.389 -19.503 1.00 94.31 231 HIS A CA 1
ATOM 1810 C C . HIS A 1 231 ? 24.224 1.047 -18.801 1.00 94.31 231 HIS A C 1
ATOM 1812 O O . HIS A 1 231 ? 24.733 0.830 -17.707 1.00 94.31 231 HIS A O 1
ATOM 1818 N N . CYS A 1 232 ? 23.486 0.128 -19.433 1.00 95.25 232 CYS A N 1
ATOM 1819 C CA . CYS A 1 232 ? 23.255 -1.218 -18.905 1.00 95.25 232 CYS A CA 1
ATOM 1820 C C . CYS A 1 232 ? 23.050 -2.240 -20.031 1.00 95.25 232 CYS A C 1
ATOM 1822 O O . CYS A 1 232 ? 22.264 -2.005 -20.950 1.00 95.25 232 CYS A O 1
ATOM 1824 N N . CYS A 1 233 ? 23.735 -3.381 -19.935 1.00 93.38 233 CYS A N 1
ATOM 1825 C CA . CYS A 1 233 ? 23.656 -4.505 -20.872 1.00 93.38 233 CYS A CA 1
ATOM 1826 C C . CYS A 1 233 ? 23.099 -5.787 -20.241 1.00 93.38 233 CYS A C 1
ATOM 1828 O O . CYS A 1 233 ? 23.152 -6.847 -20.866 1.00 93.38 233 CYS A O 1
ATOM 1830 N N . GLU A 1 234 ? 22.601 -5.721 -19.005 1.00 94.25 234 GLU A N 1
ATOM 1831 C CA . GLU A 1 234 ? 21.985 -6.878 -18.364 1.00 94.25 234 GLU A CA 1
ATOM 1832 C C . GLU A 1 234 ? 20.671 -7.260 -19.044 1.00 94.25 234 GLU A C 1
ATOM 1834 O O . GLU A 1 234 ? 19.836 -6.412 -19.363 1.00 94.25 234 GLU A O 1
ATOM 1839 N N . LYS A 1 235 ? 20.450 -8.570 -19.207 1.00 91.94 235 LYS A N 1
ATOM 1840 C CA . LYS A 1 235 ? 19.193 -9.105 -19.761 1.00 91.94 235 LYS A CA 1
ATOM 1841 C C . LYS A 1 235 ? 18.003 -8.829 -18.837 1.00 91.94 235 LYS A C 1
ATOM 1843 O O . LYS A 1 235 ? 16.858 -8.783 -19.289 1.00 91.94 235 LYS A O 1
ATOM 1848 N N . ARG A 1 236 ? 18.284 -8.688 -17.538 1.00 95.06 236 ARG A N 1
ATOM 1849 C CA . ARG A 1 236 ? 17.325 -8.353 -16.486 1.00 95.06 236 ARG A CA 1
ATOM 1850 C C . ARG A 1 236 ? 17.842 -7.176 -15.659 1.00 95.06 236 ARG A C 1
ATOM 1852 O O . ARG A 1 236 ? 18.394 -7.403 -14.583 1.00 95.06 236 ARG A O 1
ATOM 1859 N N . PRO A 1 237 ? 17.737 -5.938 -16.166 1.00 96.31 237 PRO A N 1
ATOM 1860 C CA . PRO A 1 237 ? 18.235 -4.779 -15.442 1.00 96.31 237 PRO A CA 1
ATOM 1861 C C . PRO A 1 237 ? 17.417 -4.545 -14.167 1.00 96.31 237 PRO A C 1
ATOM 1863 O O . PRO A 1 237 ? 16.204 -4.760 -14.149 1.00 96.31 237 PRO A O 1
ATOM 1866 N N . VAL A 1 238 ? 18.082 -4.068 -13.115 1.00 96.75 238 VAL A N 1
ATOM 1867 C CA . VAL A 1 238 ? 17.442 -3.558 -11.896 1.00 96.75 238 VAL A CA 1
ATOM 1868 C C . VAL A 1 238 ? 17.667 -2.055 -11.852 1.00 96.75 238 VAL A C 1
ATOM 1870 O O . VAL A 1 238 ? 18.809 -1.592 -11.855 1.00 96.75 238 VAL A O 1
ATOM 1873 N N . ILE A 1 239 ? 16.574 -1.301 -11.846 1.00 96.62 239 ILE A N 1
ATOM 1874 C CA . ILE A 1 239 ? 16.567 0.156 -11.909 1.00 96.62 239 ILE A CA 1
ATOM 1875 C C . ILE A 1 239 ? 16.114 0.726 -10.572 1.00 96.62 239 ILE A C 1
ATOM 1877 O O . ILE A 1 239 ? 15.147 0.249 -9.973 1.00 96.62 239 ILE A O 1
ATOM 1881 N N . VAL A 1 240 ? 16.813 1.765 -10.127 1.00 95.38 240 VAL A N 1
ATOM 1882 C CA . VAL A 1 240 ? 16.537 2.503 -8.895 1.00 95.38 240 VAL A CA 1
ATOM 1883 C C . VAL A 1 240 ? 16.407 3.990 -9.195 1.00 95.38 240 VAL A C 1
ATOM 1885 O O . VAL A 1 240 ? 17.031 4.512 -10.119 1.00 95.38 240 VAL A O 1
ATOM 1888 N N . ASP A 1 241 ? 15.566 4.676 -8.431 1.00 95.19 241 ASP A N 1
ATOM 1889 C CA . ASP A 1 241 ? 15.435 6.130 -8.512 1.00 95.19 241 ASP A CA 1
ATOM 1890 C C . ASP A 1 241 ? 16.720 6.811 -8.030 1.00 95.19 241 ASP A C 1
ATOM 1892 O O . ASP A 1 241 ? 17.419 6.305 -7.150 1.00 95.19 241 ASP A O 1
ATOM 1896 N N . LEU A 1 242 ? 16.982 8.014 -8.529 1.00 94.56 242 LEU A N 1
ATOM 1897 C CA . LEU A 1 242 ? 18.080 8.816 -8.002 1.00 94.56 242 LEU A CA 1
ATOM 1898 C C . LEU A 1 242 ? 17.716 9.379 -6.619 1.00 94.56 242 LEU A C 1
ATOM 1900 O O . LEU A 1 242 ? 16.552 9.654 -6.303 1.00 94.56 242 LEU A O 1
ATOM 1904 N N . LEU A 1 243 ? 18.734 9.600 -5.789 1.00 92.44 243 LEU A N 1
ATOM 1905 C CA . LEU A 1 243 ? 18.564 10.202 -4.467 1.00 92.44 243 LEU A CA 1
ATOM 1906 C C . LEU A 1 243 ? 18.165 11.693 -4.553 1.00 92.44 243 LEU A C 1
ATOM 1908 O O . LEU A 1 243 ? 18.502 12.380 -5.528 1.00 92.44 243 LEU A O 1
ATOM 1912 N N . PRO A 1 244 ? 17.495 12.238 -3.516 1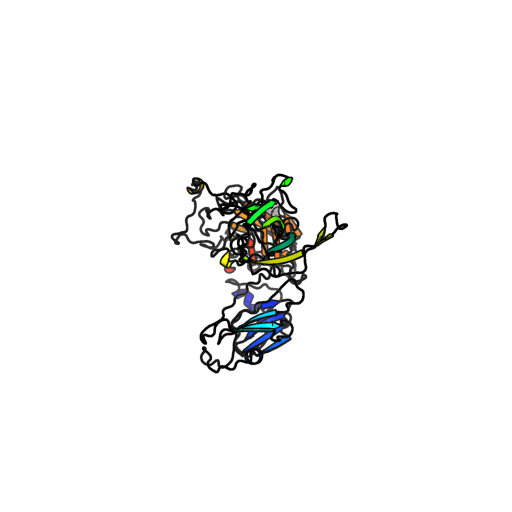.00 90.88 244 PRO A N 1
ATOM 1913 C CA . PRO A 1 244 ? 17.232 13.670 -3.417 1.00 90.88 244 PRO A CA 1
ATOM 1914 C C . PRO A 1 244 ? 18.514 14.503 -3.546 1.00 90.88 244 PRO A C 1
ATOM 1916 O O . PRO A 1 244 ? 19.521 14.221 -2.902 1.00 90.88 244 PRO A O 1
ATOM 1919 N N . GLY A 1 245 ? 18.469 15.560 -4.361 1.00 89.75 245 GLY A N 1
ATOM 1920 C CA . GLY A 1 245 ? 19.630 16.421 -4.628 1.00 89.75 245 GLY A CA 1
ATOM 1921 C C . GLY A 1 245 ? 20.445 16.044 -5.871 1.00 89.75 245 GLY A C 1
ATOM 1922 O O . GLY A 1 245 ? 21.483 16.660 -6.111 1.00 89.75 245 GLY A O 1
ATOM 1923 N N . ALA A 1 246 ? 19.973 15.086 -6.678 1.00 92.25 246 ALA A N 1
ATOM 1924 C CA . ALA A 1 246 ? 20.566 14.755 -7.972 1.00 92.25 246 ALA A CA 1
ATOM 1925 C C . ALA A 1 246 ? 20.771 16.002 -8.873 1.00 92.25 246 ALA A C 1
ATOM 1927 O O . ALA A 1 246 ? 19.979 16.945 -8.805 1.00 92.25 246 ALA A O 1
ATOM 1928 N N . PRO A 1 247 ? 21.796 16.039 -9.741 1.00 93.56 247 PRO A N 1
ATOM 1929 C CA . PRO A 1 247 ? 22.035 17.141 -10.677 1.00 93.56 247 PRO A CA 1
ATOM 1930 C C . PRO A 1 247 ? 20.838 17.449 -11.590 1.00 93.56 247 PRO A C 1
ATOM 1932 O O . PRO A 1 247 ? 20.190 16.539 -12.096 1.00 93.56 247 PRO A O 1
ATOM 1935 N N . TYR A 1 248 ? 20.573 18.731 -11.875 1.00 89.25 248 TYR A N 1
ATOM 1936 C CA . TYR A 1 248 ? 19.400 19.161 -12.662 1.00 89.25 248 TYR A CA 1
ATOM 1937 C C . TYR A 1 248 ? 19.314 18.516 -14.058 1.00 89.25 248 TYR A C 1
ATOM 1939 O O . TYR A 1 248 ? 18.228 18.227 -14.544 1.00 89.25 248 TYR A O 1
ATOM 1947 N N . ASN A 1 249 ? 20.455 18.248 -14.695 1.00 91.56 249 ASN A N 1
ATOM 1948 C CA . ASN A 1 249 ? 20.529 17.588 -16.003 1.00 91.56 249 ASN A CA 1
ATOM 1949 C C . ASN A 1 249 ? 20.202 16.086 -15.968 1.00 91.56 249 ASN A C 1
ATOM 1951 O O . ASN A 1 249 ? 20.014 15.489 -17.023 1.00 91.56 249 ASN A O 1
ATOM 1955 N N . GLN A 1 250 ? 20.168 15.480 -14.783 1.00 91.19 250 GLN A N 1
ATOM 1956 C CA . GLN A 1 250 ? 19.797 14.082 -14.573 1.00 91.19 250 GLN A CA 1
ATOM 1957 C C . GLN A 1 250 ? 18.379 13.939 -14.013 1.00 91.19 250 GLN A C 1
ATOM 1959 O O . GLN A 1 250 ? 17.916 12.817 -13.835 1.00 91.19 250 GLN A O 1
ATOM 1964 N N . GLN A 1 251 ? 17.684 15.046 -13.743 1.00 91.94 251 GLN A N 1
ATOM 1965 C CA . GLN A 1 251 ? 16.333 15.023 -13.199 1.00 91.94 251 GLN A CA 1
ATOM 1966 C C . GLN A 1 251 ? 15.275 14.930 -14.302 1.00 91.94 251 GLN A C 1
ATOM 1968 O O . GLN A 1 251 ? 15.378 15.535 -15.369 1.00 91.94 251 GLN A O 1
ATOM 1973 N N . THR A 1 252 ? 14.200 14.225 -13.989 1.00 90.88 252 THR A N 1
ATOM 1974 C CA . THR A 1 252 ? 12.959 14.128 -14.761 1.00 90.88 252 THR A CA 1
ATOM 1975 C C . THR A 1 252 ? 11.789 14.603 -13.900 1.00 90.88 252 THR A C 1
ATOM 1977 O O . THR A 1 252 ? 11.917 14.877 -12.705 1.00 90.88 252 THR A O 1
ATOM 1980 N N . LYS A 1 253 ? 10.598 14.708 -14.498 1.00 86.31 253 LYS A N 1
ATOM 1981 C CA . LYS A 1 253 ? 9.378 15.006 -13.742 1.00 86.31 253 LYS A CA 1
ATOM 1982 C C . LYS A 1 253 ? 9.158 13.932 -12.668 1.00 86.31 253 LYS A C 1
ATOM 1984 O O . LYS A 1 253 ? 9.203 12.753 -12.978 1.00 86.31 253 LYS A O 1
ATOM 1989 N N . ASN A 1 254 ? 8.847 14.336 -11.439 1.00 88.75 254 ASN A N 1
ATOM 1990 C CA . ASN A 1 254 ? 8.506 13.446 -10.319 1.00 88.75 254 ASN A CA 1
ATOM 1991 C C . ASN A 1 254 ? 9.615 12.482 -9.832 1.00 88.75 254 ASN A C 1
ATOM 1993 O O . ASN A 1 254 ? 9.356 11.736 -8.886 1.00 88.75 254 ASN A O 1
ATOM 1997 N N . CYS A 1 255 ? 10.833 12.531 -10.383 1.00 85.44 255 CYS A N 1
ATOM 1998 C CA . CYS A 1 255 ? 12.033 12.088 -9.661 1.00 85.44 255 CYS A CA 1
ATOM 1999 C C . CYS A 1 255 ? 12.409 13.177 -8.623 1.00 85.44 255 CYS A C 1
ATOM 2001 O O . CYS A 1 255 ? 11.771 14.227 -8.543 1.00 85.44 255 CYS A O 1
ATOM 2003 N N . CYS A 1 256 ? 13.411 13.050 -7.771 1.00 92.31 256 CYS A N 1
ATOM 2004 C CA . CYS A 1 256 ? 14.359 11.972 -7.557 1.00 92.31 256 CYS A CA 1
ATOM 2005 C C . CYS A 1 256 ? 14.311 11.753 -6.046 1.00 92.31 256 CYS A C 1
ATOM 2007 O O . CYS A 1 256 ? 14.740 12.617 -5.275 1.00 92.31 256 CYS A O 1
ATOM 2009 N N . LYS A 1 257 ? 13.604 10.707 -5.621 1.00 91.75 257 LYS A N 1
ATOM 2010 C CA . LYS A 1 257 ? 13.144 10.549 -4.234 1.00 91.75 257 LYS A CA 1
ATOM 2011 C C . LYS A 1 257 ? 13.723 9.302 -3.578 1.00 91.75 257 LYS A C 1
ATOM 2013 O O . LYS A 1 257 ? 13.164 8.842 -2.588 1.00 91.75 257 LYS A O 1
ATOM 2018 N N . GLY A 1 258 ? 14.790 8.730 -4.141 1.00 90.75 258 GLY A N 1
ATOM 2019 C CA . GLY A 1 258 ? 15.358 7.470 -3.661 1.00 90.75 258 GLY A CA 1
ATOM 2020 C C . GLY A 1 258 ? 14.347 6.321 -3.682 1.00 90.75 258 GLY A C 1
ATOM 2021 O O . GLY A 1 258 ? 14.378 5.454 -2.823 1.00 90.75 258 GLY A O 1
ATOM 2022 N N . GLY A 1 259 ? 13.381 6.361 -4.603 1.00 91.94 259 GLY A N 1
ATOM 2023 C CA . GLY A 1 259 ? 12.422 5.283 -4.817 1.00 91.94 259 GLY A CA 1
ATOM 2024 C C . GLY A 1 259 ? 11.227 5.317 -3.866 1.00 91.94 259 GLY A C 1
ATOM 2025 O O . GLY A 1 259 ? 10.377 4.431 -3.922 1.00 91.94 259 GLY A O 1
ATOM 2026 N N . VAL A 1 260 ? 11.119 6.340 -3.017 1.00 93.00 260 VAL A N 1
ATOM 2027 C CA . VAL A 1 260 ? 9.980 6.511 -2.112 1.00 93.00 260 VAL A CA 1
ATOM 2028 C C . VAL A 1 260 ? 8.745 6.982 -2.889 1.00 93.00 260 VAL A C 1
ATOM 2030 O O . VAL A 1 260 ? 8.780 7.989 -3.609 1.00 93.00 260 VAL A O 1
ATOM 2033 N N . LEU A 1 261 ? 7.626 6.273 -2.716 1.00 94.31 261 LEU A N 1
ATOM 2034 C CA . LEU A 1 261 ? 6.316 6.623 -3.281 1.00 94.31 261 LEU A CA 1
ATOM 2035 C C . LEU A 1 261 ? 5.299 6.771 -2.156 1.00 94.31 261 LEU A C 1
ATOM 2037 O O . LEU A 1 261 ? 4.919 5.784 -1.528 1.00 94.31 261 LEU A O 1
ATOM 2041 N N . THR A 1 262 ? 4.815 7.991 -1.934 1.00 93.50 262 THR A N 1
ATOM 2042 C CA . THR A 1 262 ? 3.777 8.274 -0.932 1.00 93.50 262 THR A CA 1
ATOM 2043 C C . THR A 1 262 ? 2.457 7.595 -1.288 1.00 93.50 262 THR A C 1
ATOM 2045 O O . THR A 1 262 ? 2.182 7.293 -2.451 1.00 93.50 262 THR A O 1
ATOM 2048 N N . SER A 1 263 ? 1.606 7.402 -0.281 1.00 92.88 263 SER A N 1
ATOM 2049 C CA . SER A 1 263 ? 0.209 7.026 -0.504 1.00 92.88 263 SER A CA 1
ATOM 2050 C C . SER A 1 263 ? -0.609 8.205 -1.039 1.00 92.88 263 SER A C 1
ATOM 2052 O O . SER A 1 263 ? -0.328 9.373 -0.733 1.00 92.88 263 SER A O 1
ATOM 2054 N N . MET A 1 264 ? -1.681 7.903 -1.771 1.00 90.81 264 MET A N 1
ATOM 2055 C CA . MET A 1 264 ? -2.597 8.901 -2.329 1.00 90.81 264 MET A CA 1
ATOM 2056 C C . MET A 1 264 ? -3.261 9.768 -1.256 1.00 90.81 264 MET A C 1
ATOM 2058 O O . MET A 1 264 ? -3.612 10.916 -1.517 1.00 90.81 264 MET A O 1
ATOM 2062 N N . SER A 1 265 ? -3.453 9.265 -0.034 1.00 89.81 265 SER A N 1
ATOM 2063 C CA . SER A 1 265 ? -4.057 10.079 1.024 1.00 89.81 265 SER A CA 1
ATOM 2064 C C . SER A 1 265 ? -3.093 11.026 1.714 1.00 89.81 265 SER A C 1
ATOM 2066 O O . SER A 1 265 ? -3.550 12.081 2.155 1.00 89.81 265 SER A O 1
ATOM 2068 N N . GLN A 1 266 ? -1.810 10.671 1.812 1.00 90.94 266 GLN A N 1
ATOM 2069 C CA . GLN A 1 266 ? -0.806 11.510 2.467 1.00 90.94 266 GLN A CA 1
ATOM 2070 C C . GLN A 1 266 ? -0.338 12.641 1.559 1.00 90.94 266 GLN A C 1
ATOM 2072 O O . GLN A 1 266 ? -0.349 13.798 1.973 1.00 90.94 266 GLN A O 1
ATOM 2077 N N . ASP A 1 267 ? 0.082 12.310 0.335 1.00 90.81 267 ASP A N 1
ATOM 2078 C CA . ASP A 1 267 ? 0.595 13.291 -0.621 1.00 90.81 267 ASP A CA 1
ATOM 2079 C C . ASP A 1 267 ? 0.491 12.745 -2.060 1.00 90.81 267 ASP A C 1
ATOM 2081 O O . ASP A 1 267 ? 1.407 12.064 -2.527 1.00 90.81 267 ASP A O 1
ATOM 2085 N N . PRO A 1 268 ? -0.591 13.053 -2.799 1.00 91.31 268 PRO A N 1
ATOM 2086 C CA . PRO A 1 268 ? -0.734 12.646 -4.198 1.00 91.31 268 PRO A CA 1
ATOM 2087 C C . PRO A 1 268 ? 0.355 13.204 -5.124 1.00 91.31 268 PRO A C 1
ATOM 2089 O O . PRO A 1 268 ? 0.576 12.674 -6.206 1.00 91.31 268 PRO A O 1
ATOM 2092 N N . SER A 1 269 ? 1.033 14.297 -4.752 1.00 90.81 269 SER A N 1
ATOM 2093 C CA . SER A 1 269 ? 2.050 14.901 -5.624 1.00 90.81 269 SER A CA 1
ATOM 2094 C C . SER A 1 269 ? 3.341 14.080 -5.675 1.00 90.81 269 SER A C 1
ATOM 2096 O O . SER A 1 269 ? 4.108 14.182 -6.633 1.00 90.81 269 SER A O 1
ATOM 2098 N N . LYS A 1 270 ? 3.568 13.233 -4.664 1.00 91.56 270 LYS A N 1
ATOM 2099 C CA . LYS A 1 270 ? 4.754 12.381 -4.530 1.00 91.56 270 LYS A CA 1
ATOM 2100 C C . LYS A 1 270 ? 4.455 10.893 -4.731 1.00 91.56 270 LYS A C 1
ATOM 2102 O O . LYS A 1 270 ? 5.374 10.087 -4.577 1.00 91.56 270 LYS A O 1
ATOM 2107 N N . SER A 1 271 ? 3.237 10.533 -5.138 1.00 94.31 271 SER A N 1
ATOM 2108 C CA . SER A 1 271 ? 2.840 9.139 -5.374 1.00 94.31 271 SER A CA 1
ATOM 2109 C C . SER A 1 271 ? 3.292 8.600 -6.735 1.00 94.31 271 SER A C 1
ATOM 2111 O O . SER A 1 271 ? 3.102 7.425 -7.025 1.00 94.31 271 SER A O 1
ATOM 2113 N N . ALA A 1 272 ? 3.921 9.436 -7.566 1.00 95.06 272 ALA A N 1
ATOM 2114 C CA . ALA A 1 272 ? 4.461 9.048 -8.863 1.00 95.06 272 ALA A CA 1
ATOM 2115 C C . ALA A 1 272 ? 5.986 9.203 -8.906 1.00 95.06 272 ALA A C 1
ATOM 2117 O O . ALA A 1 272 ? 6.508 10.161 -8.340 1.00 95.06 272 ALA A O 1
ATOM 2118 N N . SER A 1 273 ? 6.694 8.333 -9.618 1.00 96.00 273 SER A N 1
ATOM 2119 C CA . SER A 1 273 ? 8.078 8.553 -10.065 1.00 96.00 273 SER A CA 1
ATOM 2120 C C . SER A 1 273 ? 8.155 8.327 -11.570 1.00 96.00 273 SER A C 1
ATOM 2122 O O . SER A 1 273 ? 7.318 7.632 -12.144 1.00 96.00 273 SER A O 1
ATOM 2124 N N . THR A 1 274 ? 9.076 8.985 -12.262 1.00 96.06 274 THR A N 1
ATOM 2125 C CA . THR A 1 274 ? 9.206 8.842 -13.715 1.00 96.06 274 THR A CA 1
ATOM 2126 C C . THR A 1 274 ? 10.652 8.980 -14.120 1.00 96.06 274 THR A C 1
ATOM 2128 O O . THR A 1 274 ? 11.329 9.894 -13.667 1.00 96.06 274 THR A O 1
ATOM 2131 N N . PHE A 1 275 ? 11.100 8.119 -15.020 1.00 96.94 275 PHE A N 1
ATOM 2132 C CA . PHE A 1 275 ? 12.427 8.175 -15.611 1.00 96.94 275 PHE A CA 1
ATOM 2133 C C . PHE A 1 275 ? 12.338 7.946 -17.116 1.00 96.94 275 PHE A C 1
ATOM 2135 O O . PHE A 1 275 ? 11.340 7.439 -17.634 1.00 96.94 275 PHE A O 1
ATOM 2142 N N . GLN A 1 276 ? 13.369 8.372 -17.832 1.00 96.19 276 GLN A N 1
ATOM 2143 C CA . GLN A 1 276 ? 13.452 8.216 -19.279 1.00 96.19 276 GLN A CA 1
ATOM 2144 C C . GLN A 1 276 ? 14.711 7.454 -19.634 1.00 96.19 276 GLN A C 1
ATOM 2146 O O . GLN A 1 276 ? 15.746 7.600 -18.983 1.00 96.19 276 GLN A O 1
ATOM 2151 N N . MET A 1 277 ? 14.620 6.653 -20.684 1.00 95.56 277 MET A N 1
ATOM 2152 C CA . MET A 1 277 ? 15.745 5.879 -21.171 1.00 95.56 277 MET A CA 1
ATOM 2153 C C . MET A 1 277 ? 15.713 5.738 -22.684 1.00 95.56 277 MET A C 1
ATOM 2155 O O . MET A 1 277 ? 14.648 5.679 -23.300 1.00 95.56 277 MET A O 1
ATOM 2159 N N . ASN A 1 278 ? 16.905 5.645 -23.262 1.00 94.12 278 ASN A N 1
ATOM 2160 C CA . ASN A 1 278 ? 17.089 5.267 -24.651 1.00 94.12 278 ASN A CA 1
ATOM 2161 C C . ASN A 1 278 ? 17.482 3.788 -24.709 1.00 94.12 278 ASN A C 1
ATOM 2163 O O . ASN A 1 278 ? 18.494 3.383 -24.135 1.00 94.12 278 ASN A O 1
ATOM 2167 N N . VAL A 1 279 ? 16.671 2.983 -25.387 1.00 92.81 279 VAL A N 1
ATOM 2168 C CA . VAL A 1 279 ? 16.830 1.528 -25.486 1.00 92.81 279 VAL A CA 1
ATOM 2169 C C . VAL A 1 279 ? 17.138 1.164 -26.928 1.00 92.81 279 VAL A C 1
ATOM 2171 O O . VAL A 1 279 ? 16.532 1.698 -27.850 1.00 92.81 279 VAL A O 1
ATOM 2174 N N . GLY A 1 280 ? 18.055 0.238 -27.163 1.00 88.44 280 GLY A N 1
ATOM 2175 C CA . GLY A 1 280 ? 18.323 -0.265 -28.509 1.00 88.44 280 GLY A CA 1
ATOM 2176 C C . GLY A 1 280 ? 19.028 -1.607 -28.468 1.00 88.44 280 GLY A C 1
ATOM 2177 O O . GLY A 1 280 ? 19.177 -2.185 -27.403 1.00 88.44 280 GLY A O 1
ATOM 2178 N N . GLY A 1 281 ? 19.494 -2.093 -29.612 1.00 81.19 281 GLY A N 1
ATOM 2179 C CA . GLY A 1 281 ? 20.194 -3.376 -29.698 1.00 81.19 281 GLY A CA 1
ATOM 2180 C C . GLY A 1 281 ? 21.425 -3.332 -30.597 1.00 81.19 281 GLY A C 1
ATOM 2181 O O . GLY A 1 281 ? 21.840 -2.279 -31.095 1.00 81.19 281 GLY A O 1
ATOM 2182 N N . VAL A 1 282 ? 22.019 -4.504 -30.815 1.00 68.12 282 VAL A N 1
ATOM 2183 C CA . VAL A 1 282 ? 23.039 -4.700 -31.856 1.00 68.12 282 VAL A CA 1
ATOM 2184 C C . VAL A 1 282 ? 22.361 -4.695 -33.239 1.00 68.12 282 VAL A C 1
ATOM 2186 O O . VAL A 1 282 ? 21.186 -5.019 -33.354 1.00 68.12 282 VAL A O 1
ATOM 2189 N N . VAL A 1 283 ? 23.107 -4.257 -34.262 1.00 59.75 283 VAL A N 1
ATOM 2190 C CA . VAL A 1 283 ? 22.751 -4.097 -35.693 1.00 59.75 283 VAL A CA 1
ATOM 2191 C C . VAL A 1 283 ? 21.562 -4.958 -36.171 1.00 59.75 283 VAL A C 1
ATOM 2193 O O . VAL A 1 283 ? 21.563 -6.166 -35.960 1.00 59.75 283 VAL A O 1
ATOM 2196 N N . ASN A 1 284 ? 20.618 -4.338 -36.900 1.00 60.59 284 ASN A N 1
ATOM 2197 C CA . ASN A 1 284 ? 19.309 -4.876 -37.330 1.00 60.59 284 ASN A CA 1
ATOM 2198 C C . ASN A 1 284 ? 18.266 -5.012 -36.204 1.00 60.59 284 ASN A C 1
ATOM 2200 O O . ASN A 1 284 ? 17.543 -6.005 -36.136 1.00 60.59 284 ASN A O 1
ATOM 2204 N N . TYR A 1 285 ? 18.151 -3.994 -35.346 1.00 63.69 285 TYR A N 1
ATOM 2205 C CA . TYR A 1 285 ? 17.066 -3.896 -34.369 1.00 63.69 285 TYR A CA 1
ATOM 2206 C C . TYR A 1 285 ? 15.728 -3.638 -35.085 1.00 63.69 285 TYR A C 1
ATOM 2208 O O . TYR A 1 285 ? 15.375 -2.501 -35.395 1.00 63.69 285 TYR A O 1
ATOM 2216 N N . THR A 1 286 ? 14.991 -4.699 -35.416 1.00 60.25 286 THR A N 1
ATOM 2217 C CA . THR A 1 286 ? 13.702 -4.587 -36.108 1.00 60.25 286 THR A CA 1
ATOM 2218 C C . THR A 1 286 ? 12.558 -4.458 -35.108 1.00 60.25 286 THR A C 1
ATOM 2220 O O . THR A 1 286 ? 11.968 -5.456 -34.701 1.00 60.25 286 THR A O 1
ATOM 2223 N N . GLY A 1 287 ? 12.217 -3.215 -34.770 1.00 69.50 287 GLY A N 1
ATOM 2224 C CA . GLY A 1 287 ? 11.018 -2.874 -34.002 1.00 69.50 287 GLY A CA 1
ATOM 2225 C C . GLY A 1 287 ? 11.153 -3.057 -32.488 1.00 69.50 287 GLY A C 1
ATOM 2226 O O . GLY A 1 287 ? 11.906 -3.891 -32.001 1.00 69.50 287 GLY A O 1
ATOM 2227 N N . PHE A 1 288 ? 10.417 -2.235 -31.740 1.00 82.50 288 PHE A N 1
ATOM 2228 C CA . PHE A 1 288 ? 10.358 -2.300 -30.281 1.00 82.50 288 PHE A CA 1
ATOM 2229 C C . PHE A 1 288 ? 9.560 -3.528 -29.821 1.00 82.50 288 PHE A C 1
ATOM 2231 O O . PHE A 1 288 ? 8.401 -3.695 -30.210 1.00 82.50 288 PHE A O 1
ATOM 2238 N N . ALA A 1 289 ? 10.164 -4.351 -28.964 1.00 88.06 289 ALA A N 1
ATOM 2239 C CA . ALA A 1 289 ? 9.493 -5.446 -28.277 1.00 88.06 289 ALA A CA 1
ATOM 2240 C C . ALA A 1 289 ? 9.259 -5.075 -26.805 1.00 88.06 289 ALA A C 1
ATOM 2242 O O . ALA A 1 289 ? 10.183 -4.684 -26.093 1.00 88.06 289 ALA A O 1
ATOM 2243 N N . MET A 1 290 ? 8.008 -5.193 -26.354 1.00 92.69 290 MET A N 1
ATOM 2244 C CA . MET A 1 290 ? 7.635 -4.866 -24.978 1.00 92.69 290 MET A CA 1
ATOM 2245 C C . MET A 1 290 ? 8.296 -5.853 -23.995 1.00 92.69 290 MET A C 1
ATOM 2247 O O . MET A 1 290 ? 8.198 -7.065 -24.214 1.00 92.69 290 MET A O 1
ATOM 2251 N N . PRO A 1 291 ? 8.957 -5.378 -22.921 1.00 94.75 291 PRO A N 1
ATOM 2252 C CA . PRO A 1 291 ? 9.534 -6.254 -21.904 1.00 94.75 291 PRO A CA 1
ATOM 2253 C C . PRO A 1 291 ? 8.500 -7.083 -21.160 1.00 94.75 291 PRO A C 1
ATOM 2255 O O . PRO A 1 291 ? 7.320 -6.756 -21.149 1.00 94.75 291 PRO A O 1
ATOM 2258 N N . VAL A 1 292 ? 8.958 -8.139 -20.494 1.00 95.06 292 VAL A N 1
ATOM 2259 C CA . VAL A 1 292 ? 8.104 -9.066 -19.735 1.00 95.06 292 VAL A CA 1
ATOM 2260 C C . VAL A 1 292 ? 8.675 -9.320 -18.341 1.00 95.06 292 VAL A C 1
ATOM 2262 O O . VAL A 1 292 ? 9.801 -8.918 -18.053 1.00 95.06 292 VAL A O 1
ATOM 2265 N N . ASN A 1 293 ? 7.936 -10.026 -17.479 1.00 95.44 293 ASN A N 1
ATOM 2266 C CA . ASN A 1 293 ? 8.373 -10.394 -16.123 1.00 95.44 293 ASN A CA 1
ATOM 2267 C C . ASN A 1 293 ? 8.788 -9.187 -15.271 1.00 95.44 293 ASN A C 1
ATOM 2269 O O . ASN A 1 293 ? 9.900 -9.140 -14.739 1.00 95.44 293 ASN A O 1
ATOM 2273 N N . PHE A 1 294 ? 7.901 -8.202 -15.164 1.00 96.75 294 PHE A N 1
ATOM 2274 C CA . PHE A 1 294 ? 8.142 -7.046 -14.314 1.00 96.75 294 PHE A CA 1
ATOM 2275 C C . PHE A 1 294 ? 8.145 -7.434 -12.833 1.00 96.75 294 PHE A C 1
ATOM 2277 O O . PHE A 1 294 ? 7.361 -8.266 -12.378 1.00 96.75 294 PHE A O 1
ATOM 2284 N N . SER A 1 295 ? 9.005 -6.782 -12.064 1.00 96.25 295 SER A N 1
ATOM 2285 C CA . SER A 1 295 ? 9.012 -6.827 -10.607 1.00 96.25 295 SER A CA 1
ATOM 2286 C C . SER A 1 295 ? 9.209 -5.421 -10.073 1.00 96.25 295 SER A C 1
ATOM 2288 O O . SER A 1 295 ? 10.064 -4.688 -10.563 1.00 96.25 295 SER A O 1
ATOM 2290 N N . LEU A 1 296 ? 8.444 -5.051 -9.046 1.00 95.19 296 LEU A N 1
ATOM 2291 C CA . LEU A 1 296 ? 8.609 -3.769 -8.358 1.00 95.19 296 LEU A CA 1
ATOM 2292 C C . LEU A 1 296 ? 9.860 -3.747 -7.459 1.00 95.19 296 LEU A C 1
ATOM 2294 O O . LEU A 1 296 ? 10.319 -2.677 -7.063 1.00 95.19 296 LEU A O 1
ATOM 2298 N N . GLY A 1 297 ? 10.388 -4.924 -7.103 1.00 91.25 297 GLY A N 1
ATOM 2299 C CA . GLY A 1 297 ? 11.498 -5.058 -6.157 1.00 91.25 297 GLY A CA 1
ATOM 2300 C C . GLY A 1 297 ? 11.130 -4.726 -4.708 1.00 91.25 297 GLY A C 1
ATOM 2301 O O . GLY A 1 297 ? 12.019 -4.503 -3.895 1.00 91.25 297 GLY A O 1
ATOM 2302 N N . VAL A 1 298 ? 9.833 -4.690 -4.382 1.00 90.69 298 VAL A N 1
ATOM 2303 C CA . VAL A 1 298 ? 9.314 -4.426 -3.032 1.00 90.69 298 VAL A CA 1
ATOM 2304 C C . VAL A 1 298 ? 8.600 -5.683 -2.515 1.00 90.69 298 VAL A C 1
ATOM 2306 O O . VAL A 1 298 ? 7.762 -6.233 -3.240 1.00 90.69 298 VAL A O 1
ATOM 2309 N N . PRO A 1 299 ? 8.883 -6.152 -1.283 1.00 87.56 299 PRO A N 1
ATOM 2310 C CA . PRO A 1 299 ? 8.250 -7.344 -0.724 1.00 87.56 299 PRO A CA 1
ATOM 2311 C C . PRO A 1 299 ? 6.720 -7.272 -0.727 1.00 87.56 299 PRO A C 1
ATOM 2313 O O . PRO A 1 299 ? 6.120 -6.260 -0.365 1.00 87.56 299 PRO A O 1
ATOM 2316 N N . GLY A 1 300 ? 6.084 -8.378 -1.112 1.00 87.25 300 GLY A N 1
ATOM 2317 C CA . GLY A 1 300 ? 4.628 -8.506 -1.141 1.00 87.25 300 GLY A CA 1
ATOM 2318 C C . GLY A 1 300 ? 3.947 -8.043 -2.422 1.00 87.25 300 GLY A C 1
ATOM 2319 O O . GLY A 1 300 ? 2.758 -8.306 -2.574 1.00 87.25 300 GLY A O 1
ATOM 2320 N N . TYR A 1 301 ? 4.665 -7.411 -3.353 1.00 90.50 301 TYR A N 1
ATOM 2321 C CA . TYR A 1 301 ? 4.104 -7.039 -4.649 1.00 90.50 301 TYR A CA 1
ATOM 2322 C C . TYR A 1 301 ? 4.306 -8.131 -5.692 1.00 90.50 301 TYR A C 1
ATOM 2324 O O . TYR A 1 301 ? 5.384 -8.704 -5.823 1.00 90.50 301 TYR A O 1
ATOM 2332 N N . THR A 1 302 ? 3.259 -8.393 -6.467 1.00 90.06 302 THR A N 1
ATOM 2333 C CA . THR A 1 302 ? 3.310 -9.227 -7.671 1.00 90.06 302 THR A CA 1
ATOM 2334 C C . THR A 1 302 ? 2.783 -8.410 -8.839 1.00 90.06 302 THR A C 1
ATOM 2336 O O . THR A 1 302 ? 1.691 -7.852 -8.751 1.00 90.06 302 THR A O 1
ATOM 2339 N N . CYS A 1 303 ? 3.567 -8.313 -9.910 1.00 91.75 303 CYS A N 1
ATOM 2340 C CA . CYS A 1 303 ? 3.202 -7.576 -11.115 1.00 91.75 303 CYS A CA 1
ATOM 2341 C C . CYS A 1 303 ? 2.688 -8.532 -12.193 1.00 91.75 303 CYS A C 1
ATOM 2343 O O . CYS A 1 303 ? 3.203 -9.640 -12.337 1.00 91.75 303 CYS A O 1
ATOM 2345 N N . GLY A 1 304 ? 1.653 -8.103 -12.913 1.00 90.31 304 GLY A N 1
ATOM 2346 C CA . GLY A 1 304 ? 1.106 -8.836 -14.052 1.00 90.31 304 GLY A CA 1
ATOM 2347 C C . GLY A 1 304 ? 1.906 -8.638 -15.341 1.00 90.31 304 GLY A C 1
ATOM 2348 O O . GLY A 1 304 ? 2.938 -7.964 -15.367 1.00 90.31 304 GLY A O 1
ATOM 2349 N N . ASP A 1 305 ? 1.391 -9.211 -16.425 1.00 90.88 305 ASP A N 1
ATOM 2350 C CA . ASP A 1 305 ? 1.916 -8.984 -17.769 1.00 90.88 305 ASP A CA 1
ATOM 2351 C C . ASP A 1 305 ? 1.511 -7.594 -18.299 1.00 90.88 305 ASP A C 1
ATOM 2353 O O . ASP A 1 305 ? 0.441 -7.084 -17.947 1.00 90.88 305 ASP A O 1
ATOM 2357 N N . PRO A 1 306 ? 2.341 -6.962 -19.149 1.00 92.88 306 PRO A N 1
ATOM 2358 C CA . PRO A 1 306 ? 2.014 -5.676 -19.749 1.00 92.88 306 PRO A CA 1
ATOM 2359 C C . PRO A 1 306 ? 0.824 -5.786 -20.704 1.00 92.88 306 PRO A C 1
ATOM 2361 O O . PRO A 1 306 ? 0.783 -6.662 -21.570 1.00 92.88 306 PRO A O 1
ATOM 2364 N N . PHE A 1 307 ? -0.102 -4.837 -20.612 1.00 91.56 307 PHE A N 1
ATOM 2365 C CA . PHE A 1 307 ? -1.242 -4.721 -21.520 1.00 91.56 307 PHE A CA 1
ATOM 2366 C C . PHE A 1 307 ? -1.254 -3.353 -22.206 1.00 91.56 307 PHE A C 1
ATOM 2368 O O . PHE A 1 307 ? -0.957 -2.331 -21.590 1.00 91.56 307 PHE A O 1
ATOM 2375 N N . GLU A 1 308 ? -1.547 -3.335 -23.508 1.00 92.56 308 GLU A N 1
ATOM 2376 C CA . GLU A 1 308 ? -1.545 -2.109 -24.315 1.00 92.56 308 GLU A CA 1
ATOM 2377 C C . GLU A 1 308 ? -2.802 -1.276 -24.023 1.00 92.56 308 GLU A C 1
ATOM 2379 O O . GLU A 1 308 ? -3.917 -1.798 -24.006 1.00 92.56 308 GLU A O 1
ATOM 2384 N N . VAL A 1 309 ? -2.618 0.025 -23.799 1.00 93.12 309 VAL A N 1
ATOM 2385 C CA . VAL A 1 309 ? -3.675 0.997 -23.478 1.00 93.12 309 VAL A CA 1
ATOM 2386 C C . VAL A 1 309 ? -3.636 2.174 -24.462 1.00 93.12 309 VAL A C 1
ATOM 2388 O O . VAL A 1 309 ? -2.652 2.337 -25.192 1.00 93.12 309 VAL A O 1
ATOM 2391 N N . PRO A 1 310 ? -4.685 3.020 -24.525 1.00 95.25 310 PRO A N 1
ATOM 2392 C CA . PRO A 1 310 ? -4.658 4.219 -25.356 1.00 95.25 310 PRO A CA 1
ATOM 2393 C C . PRO A 1 310 ? -3.408 5.077 -25.081 1.00 95.25 310 PRO A C 1
ATOM 2395 O O . PRO A 1 310 ? -3.095 5.311 -23.912 1.00 95.25 310 PRO A O 1
ATOM 2398 N N . PRO A 1 311 ? -2.697 5.573 -26.117 1.00 94.38 311 PRO A N 1
ATOM 2399 C CA . PRO A 1 311 ? -1.396 6.185 -25.888 1.00 94.38 311 PRO A CA 1
ATOM 2400 C C . PRO A 1 311 ? -1.462 7.459 -25.036 1.00 94.38 311 PRO A C 1
ATOM 2402 O O . PRO A 1 311 ? -2.276 8.356 -25.295 1.00 94.38 311 PRO A O 1
ATOM 2405 N N . SER A 1 312 ? -0.556 7.553 -24.062 1.00 93.50 312 SER A N 1
ATOM 2406 C CA . SER A 1 312 ? -0.433 8.664 -23.118 1.00 93.50 312 SER A CA 1
ATOM 2407 C C . SER A 1 312 ? -0.235 10.005 -23.817 1.00 93.50 312 SER A C 1
ATOM 2409 O O . SER A 1 312 ? 0.408 10.111 -24.866 1.00 93.50 312 SER A O 1
ATOM 2411 N N . ARG A 1 313 ? -0.760 11.065 -23.195 1.00 91.19 313 ARG A N 1
ATOM 2412 C CA . ARG A 1 313 ? -0.624 12.448 -23.661 1.00 91.19 313 ARG A CA 1
ATOM 2413 C C . ARG A 1 313 ? 0.129 13.289 -22.642 1.00 91.19 313 ARG A C 1
ATOM 2415 O O . ARG A 1 313 ? -0.296 13.430 -21.498 1.00 91.19 313 ARG A O 1
ATOM 2422 N N . PHE A 1 314 ? 1.205 13.916 -23.090 1.00 85.88 314 PHE A N 1
ATOM 2423 C CA . PHE A 1 314 ? 2.057 14.778 -22.284 1.00 85.88 314 PHE A CA 1
ATOM 2424 C C . PHE A 1 314 ? 1.855 16.230 -22.674 1.00 85.88 314 PHE A C 1
ATOM 2426 O O . PHE A 1 314 ? 1.674 16.564 -23.842 1.00 85.88 314 PHE A O 1
ATOM 2433 N N . SER A 1 315 ? 1.913 17.102 -21.677 1.00 83.38 315 SER A N 1
ATOM 2434 C CA . SER A 1 315 ? 1.771 18.539 -21.850 1.00 83.38 315 SER A CA 1
ATOM 2435 C C . SER A 1 315 ? 3.054 19.228 -21.414 1.00 83.38 315 SER A C 1
ATOM 2437 O O . SER A 1 315 ? 3.458 19.102 -20.257 1.00 83.38 315 SER A O 1
ATOM 2439 N N . THR A 1 316 ? 3.698 19.944 -22.334 1.00 74.12 316 THR A N 1
ATOM 2440 C CA . THR A 1 316 ? 4.961 20.657 -22.071 1.00 74.12 316 THR A CA 1
ATOM 2441 C C . THR A 1 316 ? 4.730 22.107 -21.636 1.00 74.12 316 THR A C 1
ATOM 2443 O O . THR A 1 316 ? 5.462 22.618 -20.797 1.00 74.12 316 THR A O 1
ATOM 2446 N N . ASP A 1 317 ? 3.656 22.745 -22.118 1.00 77.38 317 ASP A N 1
ATOM 2447 C CA . ASP A 1 317 ? 3.401 24.188 -21.949 1.00 77.38 317 ASP A CA 1
ATOM 2448 C C . ASP A 1 317 ? 2.092 24.474 -21.200 1.00 77.38 317 ASP A C 1
ATOM 2450 O O . ASP A 1 317 ? 1.215 25.189 -21.697 1.00 77.38 317 ASP A O 1
ATOM 2454 N N . LYS A 1 318 ? 1.910 23.870 -20.017 1.00 75.19 318 LYS A N 1
ATOM 2455 C CA . LYS A 1 318 ? 0.697 24.038 -19.182 1.00 75.19 318 LYS A CA 1
ATOM 2456 C C . LYS A 1 318 ? -0.618 23.842 -19.963 1.00 75.19 318 LYS A C 1
ATOM 2458 O O . LYS A 1 318 ? -1.603 24.533 -19.729 1.00 75.19 318 LYS A O 1
ATOM 2463 N N . GLY A 1 319 ? -0.622 22.912 -20.915 1.00 78.12 319 GLY A N 1
ATOM 2464 C CA . GLY A 1 319 ? -1.794 22.514 -21.701 1.00 78.12 319 GLY A CA 1
ATOM 2465 C C . GLY A 1 319 ? -1.873 23.107 -23.106 1.00 78.12 319 GLY A C 1
ATOM 2466 O O . GLY A 1 319 ? -2.821 22.789 -23.819 1.00 78.12 319 GLY A O 1
ATOM 2467 N N . ARG A 1 320 ? -0.913 23.944 -23.531 1.00 83.19 320 ARG A N 1
ATOM 2468 C CA . ARG A 1 320 ? -0.928 24.556 -24.876 1.00 83.19 320 ARG A CA 1
ATOM 2469 C C . ARG A 1 320 ? -0.419 23.633 -25.979 1.00 83.19 320 ARG A C 1
ATOM 2471 O O . ARG A 1 320 ? -0.965 23.641 -27.076 1.00 83.19 320 ARG A O 1
ATOM 2478 N N . ARG A 1 321 ? 0.616 22.844 -25.689 1.00 86.50 321 ARG A N 1
ATOM 2479 C CA . ARG A 1 321 ? 1.169 21.838 -26.598 1.00 86.50 321 ARG A CA 1
ATOM 2480 C C . ARG A 1 321 ? 1.032 20.467 -25.964 1.00 86.50 321 ARG A C 1
ATOM 2482 O O . ARG A 1 321 ? 1.438 20.278 -24.818 1.00 86.50 321 ARG A O 1
ATOM 2489 N N . TRP A 1 322 ? 0.488 19.542 -26.745 1.00 85.69 322 TRP A N 1
ATOM 2490 C CA . TRP A 1 322 ? 0.344 18.144 -26.379 1.00 85.69 322 TRP A CA 1
ATOM 2491 C C . TRP A 1 322 ? 1.192 17.287 -27.306 1.00 85.69 322 TRP A C 1
ATOM 2493 O O . TRP A 1 322 ? 1.167 17.468 -28.524 1.00 85.69 322 TRP A O 1
ATOM 2503 N N . THR A 1 323 ? 1.941 16.365 -26.725 1.00 87.69 323 THR A N 1
ATOM 2504 C CA . THR A 1 323 ? 2.634 15.295 -27.440 1.00 87.69 323 THR A CA 1
ATOM 2505 C C . THR A 1 323 ? 2.036 13.971 -26.999 1.00 87.69 323 THR A C 1
ATOM 2507 O O . THR A 1 323 ? 1.646 13.813 -25.845 1.00 87.69 323 THR A O 1
ATOM 2510 N N . GLN A 1 324 ? 1.904 13.035 -27.929 1.00 92.19 324 GLN A N 1
ATOM 2511 C CA . GLN A 1 324 ? 1.328 11.726 -27.656 1.00 92.19 324 GLN A CA 1
ATOM 2512 C C . GLN A 1 324 ? 2.418 10.668 -27.818 1.00 92.19 324 GLN A C 1
ATOM 2514 O O . GLN A 1 324 ? 3.239 10.784 -28.730 1.00 92.19 324 GLN A O 1
ATOM 2519 N N . ALA A 1 325 ? 2.435 9.670 -26.934 1.00 94.00 325 ALA A N 1
ATOM 2520 C CA . ALA A 1 325 ? 3.255 8.480 -27.127 1.00 94.00 325 ALA A CA 1
ATOM 2521 C C . ALA A 1 325 ? 2.818 7.743 -28.404 1.00 94.00 325 ALA A C 1
ATOM 2523 O O . ALA A 1 325 ? 1.654 7.803 -28.805 1.00 94.00 325 ALA A O 1
ATOM 2524 N N . LEU A 1 326 ? 3.736 7.020 -29.039 1.00 93.69 326 LEU A N 1
ATOM 2525 C CA . LEU A 1 326 ? 3.400 6.132 -30.152 1.00 93.69 326 LEU A CA 1
ATOM 2526 C C . LEU A 1 326 ? 2.513 4.984 -29.667 1.00 93.69 326 LEU A C 1
ATOM 2528 O O . LEU A 1 326 ? 1.529 4.645 -30.323 1.00 93.69 326 LEU A O 1
ATOM 2532 N N . ARG A 1 327 ? 2.873 4.404 -28.518 1.00 94.56 327 ARG A N 1
ATOM 2533 C CA . ARG A 1 327 ? 2.167 3.317 -27.834 1.00 94.56 327 ARG A CA 1
ATOM 2534 C C . ARG A 1 327 ? 2.428 3.394 -26.333 1.00 94.56 327 ARG A C 1
ATOM 2536 O O . ARG A 1 327 ? 3.493 3.863 -25.924 1.00 94.56 327 ARG A O 1
ATOM 2543 N N . THR A 1 328 ? 1.476 2.900 -25.550 1.00 96.75 328 THR A N 1
ATOM 2544 C CA . THR A 1 328 ? 1.560 2.859 -24.091 1.00 96.75 328 THR A CA 1
ATOM 2545 C C . THR A 1 328 ? 1.127 1.492 -23.594 1.00 96.75 328 THR A C 1
ATOM 2547 O O . THR A 1 328 ? 0.117 0.955 -24.047 1.00 96.75 328 THR A O 1
ATOM 2550 N N . TRP A 1 329 ? 1.869 0.954 -22.632 1.00 97.12 329 TRP A N 1
ATOM 2551 C CA . TRP A 1 329 ? 1.503 -0.258 -21.910 1.00 97.12 329 TRP A CA 1
ATOM 2552 C C . TRP A 1 329 ? 1.421 0.027 -20.422 1.00 97.12 329 TRP A C 1
ATOM 2554 O O . TRP A 1 329 ? 2.225 0.791 -19.893 1.00 97.12 329 TRP A O 1
ATOM 2564 N N . ASN A 1 330 ? 0.488 -0.628 -19.746 1.00 96.38 330 ASN A N 1
ATOM 2565 C CA . ASN A 1 330 ? 0.400 -0.621 -18.297 1.00 96.38 330 ASN A CA 1
ATOM 2566 C C . ASN A 1 330 ? 0.749 -2.002 -17.750 1.00 96.38 330 ASN A C 1
ATOM 2568 O O . ASN A 1 330 ? 0.410 -3.031 -18.331 1.00 96.38 330 ASN A O 1
ATOM 2572 N N . VAL A 1 331 ? 1.427 -2.005 -16.612 1.00 95.75 331 VAL A N 1
ATOM 2573 C CA . VAL A 1 331 ? 1.716 -3.186 -15.808 1.00 95.75 331 VAL A CA 1
ATOM 2574 C C . VAL A 1 331 ? 1.193 -2.907 -14.412 1.00 95.75 331 VAL A C 1
ATOM 2576 O O . VAL A 1 331 ? 1.666 -1.990 -13.740 1.00 95.75 331 VAL A O 1
ATOM 2579 N N . THR A 1 332 ? 0.228 -3.701 -13.964 1.00 92.50 332 THR A N 1
ATOM 2580 C CA . THR A 1 332 ? -0.378 -3.530 -12.643 1.00 92.50 332 THR A CA 1
ATOM 2581 C C . THR A 1 332 ? 0.305 -4.450 -11.639 1.00 92.50 332 THR A C 1
ATOM 2583 O O . THR A 1 332 ? 0.389 -5.662 -11.843 1.00 92.50 332 THR A O 1
ATOM 2586 N N . CYS A 1 333 ? 0.783 -3.876 -10.539 1.00 91.31 333 CYS A N 1
ATOM 2587 C CA . CYS A 1 333 ? 1.367 -4.576 -9.407 1.00 91.31 333 CYS A CA 1
ATOM 2588 C C . CYS A 1 333 ? 0.407 -4.531 -8.216 1.00 91.31 333 CYS A C 1
ATOM 2590 O O . CYS A 1 333 ? 0.013 -3.460 -7.747 1.00 91.31 333 CYS A O 1
ATOM 2592 N N . MET A 1 334 ? 0.048 -5.710 -7.713 1.00 86.69 334 MET A N 1
ATOM 2593 C CA . MET A 1 334 ? -0.871 -5.881 -6.591 1.00 86.69 334 MET A CA 1
ATOM 2594 C C . MET A 1 334 ? -0.116 -6.319 -5.340 1.00 86.69 334 MET A C 1
ATOM 2596 O O . MET A 1 334 ? 0.844 -7.087 -5.419 1.00 86.69 334 MET A O 1
ATOM 2600 N N . TYR A 1 335 ? -0.563 -5.831 -4.186 1.00 86.50 335 TYR A N 1
ATOM 2601 C CA . TYR A 1 335 ? 0.022 -6.155 -2.890 1.00 86.50 335 TYR A CA 1
ATOM 2602 C C . TYR A 1 335 ? -0.668 -7.363 -2.251 1.00 86.50 335 TYR A C 1
ATOM 2604 O O . TYR A 1 335 ? -1.893 -7.457 -2.236 1.00 86.50 335 TYR A O 1
ATOM 2612 N N . SER A 1 336 ? 0.120 -8.247 -1.646 1.00 81.19 336 SER A N 1
ATOM 2613 C CA . SER A 1 336 ? -0.349 -9.351 -0.815 1.00 81.19 336 SER A CA 1
ATOM 2614 C C . SER A 1 336 ? 0.411 -9.375 0.505 1.00 81.19 336 SER A C 1
ATOM 2616 O O . SER A 1 336 ? 1.632 -9.544 0.538 1.00 81.19 336 SER A O 1
ATOM 2618 N N . GLN A 1 337 ? -0.326 -9.270 1.612 1.00 77.12 337 GLN A N 1
ATOM 2619 C CA . GLN A 1 337 ? 0.256 -9.279 2.955 1.00 77.12 337 GLN A CA 1
ATOM 2620 C C . GLN A 1 337 ? 0.985 -10.596 3.257 1.00 77.12 337 GLN A C 1
ATOM 2622 O O . GLN A 1 337 ? 2.059 -10.581 3.850 1.00 77.12 337 GLN A O 1
ATOM 2627 N N . PHE A 1 338 ? 0.451 -11.726 2.780 1.00 73.44 338 PHE A N 1
ATOM 2628 C CA . PHE A 1 338 ? 1.051 -13.050 2.979 1.00 73.44 338 PHE A CA 1
ATOM 2629 C C . PHE A 1 338 ? 2.398 -13.209 2.267 1.00 73.44 338 PHE A C 1
ATOM 2631 O O . PHE A 1 338 ? 3.267 -13.931 2.750 1.00 73.44 338 PHE A O 1
ATOM 2638 N N . LEU A 1 339 ? 2.571 -12.537 1.124 1.00 77.62 339 LEU A N 1
ATOM 2639 C CA . LEU A 1 339 ? 3.843 -12.499 0.401 1.00 77.62 339 LEU A CA 1
ATOM 2640 C C . LEU A 1 339 ? 4.807 -11.465 0.998 1.00 77.62 339 LEU A C 1
ATOM 2642 O O . LEU A 1 339 ? 6.017 -11.641 0.903 1.00 77.62 339 LEU A O 1
ATOM 2646 N N . ALA A 1 340 ? 4.283 -10.392 1.602 1.00 79.56 340 ALA A N 1
ATOM 2647 C CA . ALA A 1 340 ? 5.089 -9.339 2.212 1.00 79.56 340 ALA A CA 1
ATOM 2648 C C . ALA A 1 340 ? 5.796 -9.810 3.486 1.00 79.56 340 ALA A C 1
ATOM 2650 O O . ALA A 1 340 ? 6.948 -9.453 3.722 1.00 79.56 340 ALA A O 1
ATOM 2651 N N . SER A 1 341 ? 5.094 -10.562 4.335 1.00 75.50 341 SER A N 1
ATOM 2652 C CA . SER A 1 341 ? 5.644 -11.113 5.570 1.00 75.50 341 SER A CA 1
ATOM 2653 C C . SER A 1 341 ? 4.759 -12.240 6.091 1.00 75.50 341 SER A C 1
ATOM 2655 O O . SER A 1 341 ? 3.542 -12.095 6.176 1.00 75.50 341 SER A O 1
ATOM 2657 N N . GLN A 1 342 ? 5.377 -13.342 6.516 1.00 72.81 342 GLN A N 1
ATOM 2658 C CA . GLN A 1 342 ? 4.663 -14.424 7.207 1.00 72.81 342 GLN A CA 1
ATOM 2659 C C . GLN A 1 342 ? 4.223 -14.011 8.618 1.00 72.81 342 GLN A C 1
ATOM 2661 O O . GLN A 1 342 ? 3.237 -14.525 9.140 1.00 72.81 342 GLN A O 1
ATOM 2666 N N . ASN A 1 343 ? 4.939 -13.053 9.208 1.00 82.25 343 ASN A N 1
ATOM 2667 C CA . ASN A 1 343 ? 4.723 -12.582 10.564 1.00 82.25 343 ASN A CA 1
ATOM 2668 C C . ASN A 1 343 ? 4.174 -11.144 10.575 1.00 82.25 343 ASN A C 1
ATOM 2670 O O . ASN A 1 343 ? 4.623 -10.313 9.775 1.00 82.25 343 ASN A O 1
ATOM 2674 N N . PRO A 1 344 ? 3.252 -10.800 11.491 1.00 87.44 344 PRO A N 1
ATOM 2675 C CA . PRO A 1 344 ? 2.836 -9.417 11.702 1.00 87.44 344 PRO A CA 1
ATOM 2676 C C . PRO A 1 344 ? 4.029 -8.503 12.011 1.00 87.44 344 PRO A C 1
ATOM 2678 O O . PRO A 1 344 ? 5.036 -8.948 12.557 1.00 87.44 344 PRO A O 1
ATOM 2681 N N . LYS A 1 345 ? 3.915 -7.206 11.697 1.00 89.44 345 LYS A N 1
ATOM 2682 C CA . LYS A 1 345 ? 4.967 -6.207 11.990 1.00 89.44 345 LYS A CA 1
ATOM 2683 C C . LYS A 1 345 ? 4.613 -5.260 13.134 1.00 89.44 345 LYS A C 1
ATOM 2685 O O . LYS A 1 345 ? 5.440 -4.462 13.571 1.00 89.44 345 LYS A O 1
ATOM 2690 N N . CYS A 1 346 ? 3.393 -5.331 13.651 1.00 94.19 346 CYS A N 1
ATOM 2691 C CA . CYS A 1 346 ? 2.965 -4.464 14.734 1.00 94.19 346 CYS A CA 1
ATOM 2692 C C . CYS A 1 346 ? 1.991 -5.147 15.685 1.00 94.19 346 CYS A C 1
ATOM 2694 O O . CYS A 1 346 ? 1.281 -6.089 15.333 1.00 94.19 346 CYS A O 1
ATOM 2696 N N . CYS A 1 347 ? 1.948 -4.636 16.910 1.00 95.94 347 CYS A N 1
ATOM 2697 C CA . CYS A 1 347 ? 0.993 -5.049 17.927 1.00 95.94 347 CYS A CA 1
ATOM 2698 C C . CYS A 1 347 ? 0.391 -3.839 18.634 1.00 95.94 347 CYS A C 1
ATOM 2700 O O . CYS A 1 347 ? 0.945 -2.733 18.609 1.00 95.94 347 CYS A O 1
ATOM 2702 N N . VAL A 1 348 ? -0.741 -4.066 19.293 1.00 97.31 348 VAL A N 1
ATOM 2703 C CA . VAL A 1 348 ? -1.470 -3.026 20.015 1.00 97.31 348 VAL A CA 1
ATOM 2704 C C . VAL A 1 348 ? -1.504 -3.326 21.508 1.00 97.31 348 VAL A C 1
ATOM 2706 O O . VAL A 1 348 ? -1.692 -4.461 21.929 1.00 97.31 348 VAL A O 1
ATOM 2709 N N . SER A 1 349 ? -1.339 -2.286 22.318 1.00 96.12 349 SER A N 1
ATOM 2710 C CA . SER A 1 349 ? -1.533 -2.325 23.771 1.00 96.12 349 SER A CA 1
ATOM 2711 C C . SER A 1 349 ? -2.548 -1.266 24.181 1.00 96.12 349 SER A C 1
ATOM 2713 O O . SER A 1 349 ? -2.635 -0.209 23.554 1.00 96.12 349 SER A O 1
ATOM 2715 N N . LEU A 1 350 ? -3.330 -1.547 25.220 1.00 94.88 350 LEU A N 1
ATOM 2716 C CA . LEU A 1 350 ? -4.502 -0.751 25.579 1.00 94.88 350 LEU A CA 1
ATOM 2717 C C . LEU A 1 350 ? -4.452 -0.347 27.049 1.00 94.88 350 LEU A C 1
ATOM 2719 O O . LEU A 1 350 ? -4.071 -1.137 27.911 1.00 94.88 350 LEU A O 1
ATOM 2723 N N . SER A 1 351 ? -4.877 0.873 27.351 1.00 92.75 351 SER A N 1
ATOM 2724 C CA . SER A 1 351 ? -5.033 1.332 28.731 1.00 92.75 351 SER A CA 1
ATOM 2725 C C . SER A 1 351 ? -6.146 2.373 28.857 1.00 92.75 351 SER A C 1
ATOM 2727 O O . SER A 1 351 ? -6.607 2.957 27.873 1.00 92.75 351 SER A O 1
ATOM 2729 N N . ALA A 1 352 ? -6.603 2.607 30.085 1.00 89.75 352 ALA A N 1
ATOM 2730 C CA . ALA A 1 352 ? -7.594 3.630 30.394 1.00 89.75 352 ALA A CA 1
ATOM 2731 C C . ALA A 1 352 ? -7.247 4.314 31.715 1.00 89.75 352 ALA A C 1
ATOM 2733 O O . ALA A 1 352 ? -6.743 3.674 32.626 1.00 89.75 352 ALA A O 1
ATOM 2734 N N . PHE A 1 353 ? -7.576 5.596 31.836 1.00 79.62 353 PHE A N 1
ATOM 2735 C CA . PHE A 1 353 ? -7.273 6.454 32.986 1.00 79.62 353 PHE A CA 1
ATOM 2736 C C . PHE A 1 353 ? -7.793 5.998 34.359 1.00 79.62 353 PHE A C 1
ATOM 2738 O O . PHE A 1 353 ? -7.363 6.542 35.369 1.00 79.62 353 PHE A O 1
ATOM 2745 N N . TYR A 1 354 ? -8.710 5.030 34.403 1.00 69.62 354 TYR A N 1
ATOM 2746 C CA . TYR A 1 354 ? -9.227 4.431 35.640 1.00 69.62 354 TYR A CA 1
ATOM 2747 C C . TYR A 1 354 ? -8.739 3.001 35.886 1.00 69.62 354 TYR A C 1
ATOM 2749 O O . TYR A 1 354 ? -9.123 2.396 36.883 1.00 69.62 354 TYR A O 1
ATOM 2757 N N . ASN A 1 355 ? -7.969 2.428 34.961 1.00 74.44 355 ASN A N 1
ATOM 2758 C CA . ASN A 1 355 ? -7.437 1.084 35.107 1.00 74.44 355 ASN A CA 1
ATOM 2759 C C . ASN A 1 355 ? -5.920 1.161 35.273 1.00 74.44 355 ASN A C 1
ATOM 2761 O O . ASN A 1 355 ? -5.211 1.487 34.322 1.00 74.44 355 ASN A O 1
ATOM 2765 N N . ASP A 1 356 ? -5.441 0.804 36.462 1.00 67.69 356 ASP A N 1
ATOM 2766 C CA . ASP A 1 356 ? -4.011 0.764 36.782 1.00 67.69 356 ASP A CA 1
ATOM 2767 C C . ASP A 1 356 ? -3.263 -0.320 35.987 1.00 67.69 356 ASP A C 1
ATOM 2769 O O . ASP A 1 356 ? -2.034 -0.319 35.913 1.00 67.69 356 ASP A O 1
ATOM 2773 N N . THR A 1 357 ? -3.996 -1.249 35.361 1.00 81.00 357 THR A N 1
ATOM 2774 C CA . THR A 1 357 ? -3.425 -2.312 34.531 1.00 81.00 357 THR A CA 1
ATOM 2775 C C . THR A 1 357 ? -3.441 -1.946 33.047 1.00 81.00 357 THR A C 1
ATOM 2777 O O . THR A 1 357 ? -4.486 -1.707 32.434 1.00 81.00 357 THR A O 1
ATOM 2780 N N . ILE A 1 358 ? -2.248 -1.929 32.449 1.00 88.19 358 ILE A N 1
ATOM 2781 C CA . ILE A 1 358 ? -2.068 -1.859 30.998 1.00 88.19 358 ILE A CA 1
ATOM 2782 C C . ILE A 1 358 ? -2.268 -3.261 30.431 1.00 88.19 358 ILE A C 1
ATOM 2784 O O . ILE A 1 358 ? -1.653 -4.216 30.900 1.00 88.19 358 ILE A O 1
ATOM 2788 N N . ILE A 1 359 ? -3.083 -3.372 29.389 1.00 93.06 359 ILE A N 1
ATOM 2789 C CA . ILE A 1 359 ? -3.209 -4.595 28.603 1.00 93.06 359 ILE A CA 1
ATOM 2790 C C . ILE A 1 359 ? -2.078 -4.591 27.578 1.00 93.06 359 ILE A C 1
ATOM 2792 O O . ILE A 1 359 ? -2.084 -3.738 26.678 1.00 93.06 359 ILE A O 1
ATOM 2796 N N . PRO A 1 360 ? -1.072 -5.469 27.726 1.00 93.88 360 PRO A N 1
ATOM 2797 C CA . PRO A 1 360 ? 0.088 -5.466 26.853 1.00 93.88 360 PRO A CA 1
ATOM 2798 C C . PRO A 1 360 ? -0.272 -6.021 25.472 1.00 93.88 360 PRO A C 1
ATOM 2800 O O . PRO A 1 360 ? -1.351 -6.576 25.258 1.00 93.88 360 PRO A O 1
ATOM 2803 N N . CYS A 1 361 ? 0.666 -5.900 24.535 1.00 93.44 361 CYS A N 1
ATOM 2804 C CA . CYS A 1 361 ? 0.589 -6.672 23.302 1.00 93.44 361 CYS A CA 1
ATOM 2805 C C . CYS A 1 361 ? 0.546 -8.178 23.605 1.00 93.44 361 CYS A C 1
ATOM 2807 O O . CYS A 1 361 ? 1.232 -8.620 24.533 1.00 93.44 361 CYS A O 1
ATOM 2809 N N . PRO A 1 362 ? -0.182 -8.983 22.810 1.00 92.19 362 PRO A N 1
ATOM 2810 C CA . PRO A 1 362 ? -0.142 -10.434 22.940 1.00 92.19 362 PRO A CA 1
ATOM 2811 C C . PRO A 1 362 ? 1.282 -10.983 22.805 1.00 92.19 362 PRO A C 1
ATOM 2813 O O . PRO A 1 362 ? 2.074 -10.512 21.981 1.00 92.19 362 PRO A O 1
ATOM 2816 N N . ARG A 1 363 ? 1.610 -11.989 23.618 1.00 89.44 363 ARG A N 1
ATOM 2817 C CA . ARG A 1 363 ? 2.917 -12.654 23.571 1.00 89.44 363 ARG A CA 1
ATOM 2818 C C . ARG A 1 363 ? 3.143 -13.303 22.209 1.00 89.44 363 ARG A C 1
ATOM 2820 O O . ARG A 1 363 ? 2.201 -13.836 21.630 1.00 89.44 363 ARG A O 1
ATOM 2827 N N . CYS A 1 364 ? 4.379 -13.244 21.723 1.00 86.19 364 CYS A N 1
ATOM 2828 C CA . CYS A 1 364 ? 4.776 -13.726 20.401 1.00 86.19 364 CYS A CA 1
ATOM 2829 C C . CYS A 1 364 ? 3.908 -13.212 19.237 1.00 86.19 364 CYS A C 1
ATOM 2831 O O . CYS A 1 364 ? 3.630 -13.952 18.298 1.00 86.19 364 CYS A O 1
ATOM 2833 N N . SER A 1 365 ? 3.457 -11.955 19.280 1.00 88.75 365 SER A N 1
ATOM 2834 C CA . SER A 1 365 ? 2.649 -11.389 18.189 1.00 88.75 365 SER A CA 1
ATOM 2835 C C . SER A 1 365 ? 3.380 -11.396 16.841 1.00 88.75 365 SER A C 1
ATOM 2837 O O . SER A 1 365 ? 2.737 -11.588 15.815 1.00 88.75 365 SER A O 1
ATOM 2839 N N . CYS A 1 366 ? 4.698 -11.170 16.841 1.00 85.81 366 CYS A N 1
ATOM 2840 C CA . CYS A 1 366 ? 5.490 -11.071 15.614 1.00 85.81 366 CYS A CA 1
ATOM 2841 C C . CYS A 1 366 ? 6.540 -12.185 15.472 1.00 85.81 366 CYS A C 1
ATOM 2843 O O . CYS A 1 366 ? 6.861 -12.560 14.355 1.00 85.81 366 CYS A O 1
ATOM 2845 N N . GLN A 1 367 ? 7.055 -12.752 16.569 1.00 83.19 367 GLN A N 1
ATOM 2846 C CA . GLN A 1 367 ? 7.856 -13.986 16.550 1.00 83.19 367 GLN A CA 1
ATOM 2847 C C . GLN A 1 367 ? 8.017 -14.546 17.975 1.00 83.19 367 GLN A C 1
ATOM 2849 O O . GLN A 1 367 ? 7.992 -13.771 18.933 1.00 83.19 367 GLN A O 1
ATOM 2854 N N . CYS A 1 368 ? 8.191 -15.862 18.143 1.00 74.81 368 CYS A N 1
ATOM 2855 C CA . CYS A 1 368 ? 8.561 -16.465 19.433 1.00 74.81 368 CYS A CA 1
ATOM 2856 C C . CYS A 1 368 ? 10.073 -16.710 19.522 1.00 74.81 368 CYS A C 1
ATOM 2858 O O . CYS A 1 368 ? 10.706 -17.012 18.521 1.00 74.81 368 CYS A O 1
ATOM 2860 N N . GLN A 1 369 ? 10.636 -16.647 20.733 1.00 61.91 369 GLN A N 1
ATOM 2861 C CA . GLN A 1 369 ? 12.064 -16.909 20.988 1.00 61.91 369 GLN A CA 1
ATOM 2862 C C . GLN A 1 369 ? 12.473 -18.383 20.827 1.00 61.91 369 GLN A C 1
ATOM 2864 O O . GLN A 1 369 ? 13.652 -18.658 20.633 1.00 61.91 369 GLN A O 1
ATOM 2869 N N . ASP A 1 370 ? 11.520 -19.318 20.890 1.00 59.28 370 ASP A N 1
ATOM 2870 C CA . ASP A 1 370 ? 11.789 -20.754 20.727 1.00 59.28 370 ASP A CA 1
ATOM 2871 C C . ASP A 1 370 ? 12.033 -21.158 19.259 1.00 59.28 370 ASP A C 1
ATOM 2873 O O . ASP A 1 370 ? 12.492 -22.270 18.993 1.00 59.28 370 ASP A O 1
ATOM 2877 N N . ASP A 1 371 ? 11.777 -20.260 18.300 1.00 57.00 371 ASP A N 1
ATOM 2878 C CA . ASP A 1 371 ? 12.253 -20.431 16.930 1.00 57.00 371 ASP A CA 1
ATOM 2879 C C . ASP A 1 371 ? 13.765 -20.195 16.903 1.00 57.00 371 ASP A C 1
ATOM 2881 O O . ASP A 1 371 ? 14.242 -19.118 17.258 1.00 57.00 371 ASP A O 1
ATOM 2885 N N . HIS A 1 372 ? 14.531 -21.165 16.395 1.00 51.69 372 HIS A N 1
ATOM 2886 C CA . HIS A 1 372 ? 15.995 -21.094 16.245 1.00 51.69 372 HIS A CA 1
ATOM 2887 C C . HIS A 1 372 ? 16.513 -19.885 15.421 1.00 51.69 372 HIS A C 1
ATOM 2889 O O . HIS A 1 372 ? 17.721 -19.712 15.272 1.00 51.69 372 HIS A O 1
ATOM 2895 N N . THR A 1 373 ? 15.618 -19.048 14.889 1.00 53.94 373 THR A N 1
ATOM 2896 C CA . THR A 1 373 ? 15.881 -17.824 14.120 1.00 53.94 373 THR A CA 1
ATOM 2897 C C . THR A 1 373 ? 15.590 -16.519 14.880 1.00 53.94 373 THR A C 1
ATOM 2899 O O . THR A 1 373 ? 15.909 -15.446 14.372 1.00 53.94 373 THR A O 1
ATOM 2902 N N . ALA A 1 374 ? 14.974 -16.563 16.066 1.00 58.03 374 ALA A N 1
ATOM 2903 C CA . ALA A 1 374 ? 14.496 -15.379 16.781 1.00 58.03 374 ALA A CA 1
ATOM 2904 C C . ALA A 1 374 ? 15.577 -14.740 17.674 1.00 58.03 374 ALA A C 1
ATOM 2906 O O . ALA A 1 374 ? 15.576 -14.878 18.896 1.00 58.03 374 ALA A O 1
ATOM 2907 N N . ASN A 1 375 ? 16.491 -13.989 17.058 1.00 68.75 375 ASN A N 1
ATOM 2908 C CA . ASN A 1 375 ? 17.476 -13.178 17.777 1.00 68.75 375 ASN A CA 1
ATOM 2909 C C . ASN A 1 375 ? 16.939 -11.755 18.022 1.00 68.75 375 ASN A C 1
ATOM 2911 O O . ASN A 1 375 ? 16.534 -11.066 17.089 1.00 68.75 375 ASN A O 1
ATOM 2915 N N . CYS A 1 376 ? 16.964 -11.290 19.275 1.00 81.69 376 CYS A N 1
ATOM 2916 C CA . CYS A 1 376 ? 16.657 -9.905 19.653 1.00 81.69 376 CYS A CA 1
ATOM 2917 C C . CYS A 1 376 ? 17.782 -9.294 20.482 1.00 81.69 376 CYS A C 1
ATOM 2919 O O . CYS A 1 376 ? 18.641 -9.997 21.009 1.00 81.69 376 CYS A O 1
ATOM 2921 N N . ILE A 1 377 ? 17.751 -7.971 20.610 1.00 83.00 377 ILE A N 1
ATOM 2922 C CA . ILE A 1 377 ? 18.797 -7.200 21.282 1.00 83.00 377 ILE A CA 1
ATOM 2923 C C . ILE A 1 377 ? 18.306 -6.786 22.659 1.00 83.00 377 ILE A C 1
ATOM 2925 O O . ILE A 1 377 ? 17.213 -6.226 22.795 1.00 83.00 377 ILE A O 1
ATOM 2929 N N . LYS A 1 378 ? 19.091 -7.064 23.701 1.00 80.56 378 LYS A N 1
ATOM 2930 C CA . LYS A 1 378 ? 18.735 -6.619 25.050 1.00 80.56 378 LYS A CA 1
ATOM 2931 C C . LYS A 1 378 ? 19.034 -5.136 25.212 1.00 80.56 378 LYS A C 1
ATOM 2933 O O . LYS A 1 378 ? 19.900 -4.564 24.557 1.00 80.56 378 LYS A O 1
ATOM 2938 N N . TYR A 1 379 ? 18.303 -4.503 26.121 1.00 70.88 379 TYR A N 1
ATOM 2939 C CA . TYR A 1 379 ? 18.490 -3.089 26.413 1.00 70.88 379 TYR A CA 1
ATOM 2940 C C . TYR A 1 379 ? 19.927 -2.816 26.891 1.00 70.88 379 TYR A C 1
ATOM 2942 O O . TYR A 1 379 ? 20.367 -3.402 27.878 1.00 70.88 379 TYR A O 1
ATOM 2950 N N . GLY A 1 380 ? 20.644 -1.933 26.191 1.00 68.00 380 GLY A N 1
ATOM 2951 C CA . GLY A 1 380 ? 22.033 -1.570 26.497 1.00 68.00 380 GLY A CA 1
ATOM 2952 C C . GLY A 1 380 ? 23.110 -2.409 25.798 1.00 68.00 380 GLY A C 1
ATOM 2953 O O . GLY A 1 380 ? 24.285 -2.068 25.905 1.00 68.00 380 GLY A O 1
ATOM 2954 N N . GLU A 1 381 ? 22.746 -3.460 25.058 1.00 72.31 381 GLU A N 1
ATOM 2955 C CA . GLU A 1 381 ? 23.684 -4.188 24.196 1.00 72.31 381 GLU A CA 1
ATOM 2956 C C . GLU A 1 381 ? 23.805 -3.492 22.833 1.00 72.31 381 GLU A C 1
ATOM 2958 O O . GLU A 1 381 ? 22.812 -3.053 22.249 1.00 72.31 381 GLU A O 1
ATOM 2963 N N . THR A 1 382 ? 25.023 -3.393 22.300 1.00 62.31 382 THR A N 1
ATOM 2964 C CA . THR A 1 382 ? 25.236 -2.942 20.924 1.00 62.31 382 THR A CA 1
ATOM 2965 C C . THR A 1 382 ? 25.037 -4.116 19.959 1.00 62.31 382 THR A C 1
ATOM 2967 O O . THR A 1 382 ? 25.657 -5.166 20.143 1.00 62.31 382 THR A O 1
ATOM 2970 N N . PRO A 1 383 ? 24.194 -3.973 18.919 1.00 63.50 383 PRO A N 1
ATOM 2971 C CA . PRO A 1 383 ? 24.043 -4.996 17.891 1.00 63.50 383 PRO A CA 1
ATOM 2972 C C . PRO A 1 383 ? 25.402 -5.383 17.291 1.00 63.50 383 PRO A C 1
ATOM 2974 O O . PRO A 1 383 ? 26.095 -4.528 16.742 1.00 63.50 383 PRO A O 1
ATOM 2977 N N . SER A 1 384 ? 25.766 -6.668 17.305 1.00 58.44 384 SER A N 1
ATOM 2978 C CA . SER A 1 384 ? 26.913 -7.169 16.525 1.00 58.44 384 SER A CA 1
ATOM 2979 C C . SER A 1 384 ? 26.736 -6.905 15.020 1.00 58.44 384 SER A C 1
ATOM 2981 O O . SER A 1 384 ? 27.711 -6.699 14.303 1.00 58.44 384 SER A O 1
ATOM 2983 N N . LEU A 1 385 ? 25.483 -6.815 14.560 1.00 56.66 385 LEU A N 1
ATOM 2984 C CA . LEU A 1 385 ? 25.084 -6.442 13.198 1.00 56.66 385 LEU A CA 1
ATOM 2985 C C . LEU A 1 385 ? 25.433 -4.993 12.814 1.00 56.66 385 LEU A C 1
ATOM 2987 O O . LEU A 1 385 ? 25.638 -4.734 11.637 1.00 56.66 385 LEU A O 1
ATOM 2991 N N . LEU A 1 386 ? 25.585 -4.060 13.767 1.00 52.47 386 LEU A N 1
ATOM 2992 C CA . LEU A 1 386 ? 26.064 -2.697 13.463 1.00 52.47 386 LEU A CA 1
ATOM 2993 C C . LEU A 1 386 ? 27.542 -2.669 13.040 1.00 52.47 386 LEU A C 1
ATOM 2995 O O . LEU A 1 386 ? 28.015 -1.656 12.531 1.00 52.47 386 LEU A O 1
ATOM 2999 N N . GLN A 1 387 ? 28.287 -3.756 13.268 1.00 49.97 387 GLN A N 1
ATOM 3000 C CA . GLN A 1 387 ? 29.671 -3.894 12.807 1.00 49.97 387 GLN A CA 1
ATOM 3001 C C . GLN A 1 387 ? 29.751 -4.420 11.365 1.00 49.97 387 GLN A C 1
ATOM 3003 O O . GLN A 1 387 ? 30.804 -4.312 10.738 1.00 49.97 387 GLN A O 1
ATOM 3008 N N . GLN A 1 388 ? 28.656 -4.969 10.824 1.00 54.91 388 GLN A N 1
ATOM 3009 C CA . GLN A 1 388 ? 28.577 -5.375 9.424 1.00 54.91 388 GLN A CA 1
ATOM 3010 C C . GLN A 1 388 ? 28.179 -4.166 8.575 1.00 54.91 388 GLN A C 1
ATOM 3012 O O . GLN A 1 388 ? 27.185 -3.493 8.834 1.00 54.91 388 GLN A O 1
ATOM 3017 N N . LYS A 1 389 ? 28.993 -3.863 7.561 1.00 47.78 389 LYS A N 1
ATOM 3018 C CA . LYS A 1 389 ? 28.721 -2.796 6.597 1.00 47.78 389 LYS A CA 1
ATOM 3019 C C . LYS A 1 389 ? 27.526 -3.230 5.740 1.00 47.78 389 LYS A C 1
ATOM 3021 O O . LYS A 1 389 ? 27.705 -4.018 4.818 1.00 47.78 389 LYS A O 1
ATOM 3026 N N . HIS A 1 390 ? 26.327 -2.778 6.100 1.00 54.94 390 HIS A N 1
ATOM 3027 C CA . HIS A 1 390 ? 25.096 -3.079 5.366 1.00 54.94 390 HIS A CA 1
ATOM 3028 C C . HIS A 1 390 ? 25.059 -2.293 4.050 1.00 54.94 390 HIS A C 1
ATOM 3030 O O . HIS A 1 390 ? 25.463 -1.125 4.029 1.00 54.94 390 HIS A O 1
ATOM 3036 N N . ASP A 1 391 ? 24.617 -2.924 2.961 1.00 59.09 391 ASP A N 1
ATOM 3037 C CA . ASP A 1 391 ? 24.386 -2.228 1.691 1.00 59.09 391 ASP A CA 1
ATOM 3038 C C . ASP A 1 391 ? 23.211 -1.248 1.884 1.00 59.09 391 ASP A C 1
ATOM 3040 O O . ASP A 1 391 ? 22.128 -1.688 2.277 1.00 59.09 391 ASP A O 1
ATOM 3044 N N . PRO A 1 392 ? 23.379 0.065 1.627 1.00 60.53 392 PRO A N 1
ATOM 3045 C CA . PRO A 1 392 ? 22.291 1.042 1.716 1.00 60.53 392 PRO A CA 1
ATOM 3046 C C . PRO A 1 392 ? 21.056 0.682 0.879 1.00 60.53 392 PRO A C 1
ATOM 3048 O O . PRO A 1 392 ? 19.972 1.189 1.150 1.00 60.53 392 PRO A O 1
ATOM 3051 N N . ASN A 1 393 ? 21.221 -0.172 -0.135 1.00 57.56 393 ASN A N 1
ATOM 3052 C CA . ASN A 1 393 ? 20.166 -0.559 -1.062 1.00 57.56 393 ASN A CA 1
ATOM 3053 C C . ASN A 1 393 ? 19.394 -1.819 -0.631 1.00 57.56 393 ASN A C 1
ATOM 3055 O O . ASN A 1 393 ? 18.378 -2.145 -1.250 1.00 57.56 393 ASN A O 1
ATOM 3059 N N . GLU A 1 394 ? 19.854 -2.559 0.381 1.00 64.00 394 GLU A N 1
ATOM 3060 C CA . GLU A 1 394 ? 19.171 -3.756 0.885 1.00 64.00 394 GLU A CA 1
ATOM 3061 C C . GLU A 1 394 ? 18.336 -3.444 2.129 1.00 64.00 394 GLU A C 1
ATOM 3063 O O . GLU A 1 394 ? 18.723 -2.636 2.975 1.00 64.00 394 GLU A O 1
ATOM 3068 N N . GLU A 1 395 ? 17.187 -4.107 2.286 1.00 63.53 395 GLU A N 1
ATOM 3069 C CA . GLU A 1 395 ? 16.380 -3.950 3.497 1.00 63.53 395 GLU A CA 1
ATOM 3070 C C . GLU A 1 395 ? 17.167 -4.501 4.704 1.00 63.53 395 GLU A C 1
ATOM 3072 O O . GLU A 1 395 ? 17.603 -5.656 4.675 1.00 63.53 395 GLU A O 1
ATOM 3077 N N . PRO A 1 396 ? 17.399 -3.699 5.762 1.00 64.00 396 PRO A N 1
ATOM 3078 C CA . PRO A 1 396 ? 18.182 -4.151 6.899 1.00 64.00 396 PRO A CA 1
ATOM 3079 C C . PRO A 1 396 ? 17.482 -5.320 7.601 1.00 64.00 396 PRO A C 1
ATOM 3081 O O . PRO A 1 396 ? 16.253 -5.303 7.751 1.00 64.00 396 PRO A O 1
ATOM 3084 N N . PRO A 1 397 ? 18.240 -6.325 8.080 1.00 66.44 397 PRO A N 1
ATOM 3085 C CA . PRO A 1 397 ? 17.663 -7.432 8.825 1.00 66.44 397 PRO A CA 1
ATOM 3086 C C . PRO A 1 397 ? 16.882 -6.899 10.031 1.00 66.44 397 PRO A C 1
ATOM 3088 O O . PRO A 1 397 ? 17.322 -5.978 10.727 1.00 66.44 397 PRO A O 1
ATOM 3091 N N . GLN A 1 398 ? 15.699 -7.469 10.279 1.00 69.44 398 GLN A N 1
ATOM 3092 C CA . GLN A 1 398 ? 14.852 -7.039 11.388 1.00 69.44 398 GLN A CA 1
ATOM 3093 C C . GLN A 1 398 ? 15.532 -7.352 12.722 1.00 69.44 398 GLN A C 1
ATOM 3095 O O . GLN A 1 398 ? 15.545 -8.489 13.182 1.00 69.44 398 GLN A O 1
ATOM 3100 N N . ALA A 1 399 ? 16.073 -6.317 13.359 1.00 81.00 399 ALA A N 1
ATOM 3101 C CA . ALA A 1 399 ? 16.622 -6.389 14.700 1.00 81.00 399 ALA A CA 1
ATOM 3102 C C . ALA A 1 399 ? 15.747 -5.556 15.640 1.00 81.00 399 ALA A C 1
ATOM 3104 O O . ALA A 1 399 ? 15.607 -4.342 15.477 1.00 81.00 399 ALA A O 1
ATOM 3105 N N . VAL A 1 400 ? 15.133 -6.220 16.618 1.00 87.06 400 VAL A N 1
ATOM 3106 C CA . VAL A 1 400 ? 14.206 -5.599 17.571 1.00 87.06 400 VAL A CA 1
ATOM 3107 C C . VAL A 1 400 ? 14.740 -5.678 18.995 1.00 87.06 400 VAL A C 1
ATOM 3109 O O . VAL A 1 400 ? 15.453 -6.620 19.352 1.00 87.06 400 VAL A O 1
ATOM 3112 N N . ILE A 1 401 ? 14.369 -4.707 19.830 1.00 87.50 401 ILE A N 1
ATOM 3113 C CA . ILE A 1 401 ? 14.589 -4.798 21.275 1.00 87.50 401 ILE A CA 1
ATOM 3114 C C . ILE A 1 401 ? 13.758 -5.959 21.831 1.00 87.50 401 ILE A C 1
ATOM 3116 O O . ILE A 1 401 ? 12.558 -6.070 21.554 1.00 87.50 401 ILE A O 1
ATOM 3120 N N . CYS A 1 402 ? 14.393 -6.811 22.637 1.00 87.00 402 CYS A N 1
ATOM 3121 C CA . CYS A 1 402 ? 13.739 -7.955 23.261 1.00 87.00 402 CYS A CA 1
ATOM 3122 C C . CYS A 1 402 ? 12.503 -7.523 24.061 1.00 87.00 402 CYS A C 1
ATOM 3124 O O . CYS A 1 402 ? 12.580 -6.713 24.986 1.00 87.00 402 CYS A O 1
ATOM 3126 N N . SER A 1 403 ? 11.358 -8.099 23.709 1.00 88.88 403 SER A N 1
ATOM 3127 C CA . SER A 1 403 ? 10.062 -7.877 24.350 1.00 88.88 403 SER A CA 1
ATOM 3128 C C . SER A 1 403 ? 9.239 -9.160 24.276 1.00 88.88 403 SER A C 1
ATOM 3130 O O . SER A 1 403 ? 9.508 -10.017 23.443 1.00 88.88 403 SER A O 1
ATOM 3132 N N . GLU A 1 404 ? 8.203 -9.309 25.104 1.00 88.69 404 GLU A N 1
ATOM 3133 C CA . GLU A 1 404 ? 7.387 -10.535 25.077 1.00 88.69 404 GLU A CA 1
ATOM 3134 C C . GLU A 1 404 ? 6.627 -10.745 23.750 1.00 88.69 404 GLU A C 1
ATOM 3136 O O . GLU A 1 404 ? 6.214 -11.860 23.440 1.00 88.69 404 GLU A O 1
ATOM 3141 N N . HIS A 1 405 ? 6.400 -9.678 22.980 1.00 91.00 405 HIS A N 1
ATOM 3142 C CA . HIS A 1 405 ? 5.628 -9.704 21.734 1.00 91.00 405 HIS A CA 1
ATOM 3143 C C . HIS A 1 405 ? 6.503 -9.694 20.469 1.00 91.00 405 HIS A C 1
ATOM 3145 O O . HIS A 1 405 ? 6.008 -10.057 19.402 1.00 91.00 405 HIS A O 1
ATOM 3151 N N . MET A 1 406 ? 7.776 -9.288 20.587 1.00 90.38 406 MET A N 1
ATOM 3152 C CA . MET A 1 406 ? 8.795 -9.301 19.522 1.00 90.38 406 MET A CA 1
ATOM 3153 C C . MET A 1 406 ? 8.443 -8.490 18.263 1.00 90.38 406 MET A C 1
ATOM 3155 O O . MET A 1 406 ? 8.976 -8.733 17.187 1.00 90.38 406 MET A O 1
ATOM 3159 N N . CYS A 1 407 ? 7.548 -7.509 18.383 1.00 91.88 407 CYS A N 1
ATOM 3160 C CA . CYS A 1 407 ? 7.120 -6.684 17.249 1.00 91.88 407 CYS A CA 1
ATOM 3161 C C . CYS A 1 407 ? 7.993 -5.442 17.089 1.00 91.88 407 CYS A C 1
ATOM 3163 O O . CYS A 1 407 ? 8.243 -4.776 18.097 1.00 91.88 407 CYS A O 1
ATOM 3165 N N . PRO A 1 408 ? 8.378 -5.063 15.853 1.00 92.38 408 PRO A N 1
ATOM 3166 C CA . PRO A 1 408 ? 9.149 -3.849 15.622 1.00 92.38 408 PRO A CA 1
ATOM 3167 C C . PRO A 1 408 ? 8.343 -2.584 15.920 1.00 92.38 408 PRO A C 1
ATOM 3169 O O . PRO A 1 408 ? 8.926 -1.601 16.356 1.00 92.38 408 PRO A O 1
ATOM 3172 N N . ILE A 1 409 ? 7.019 -2.596 15.744 1.00 95.75 409 ILE A N 1
ATOM 3173 C CA . ILE A 1 409 ? 6.158 -1.460 16.084 1.00 95.75 409 ILE A CA 1
ATOM 3174 C C . ILE A 1 409 ? 5.158 -1.842 17.171 1.00 95.75 409 ILE A C 1
ATOM 3176 O O . ILE A 1 409 ? 4.485 -2.873 17.108 1.00 95.75 409 ILE A O 1
ATOM 3180 N N . ARG A 1 410 ? 5.011 -0.960 18.160 1.00 96.75 410 ARG A N 1
ATOM 3181 C CA . ARG A 1 410 ? 3.962 -1.043 19.175 1.00 96.75 410 ARG A CA 1
ATOM 3182 C C . ARG A 1 410 ? 3.100 0.207 19.133 1.00 96.75 410 ARG A C 1
ATOM 3184 O O . ARG A 1 410 ? 3.592 1.305 19.379 1.00 96.75 410 ARG A O 1
ATOM 3191 N N . VAL A 1 411 ? 1.801 0.032 18.923 1.00 98.00 411 VAL A N 1
ATOM 3192 C CA . VAL A 1 411 ? 0.815 1.106 19.066 1.00 98.00 411 VAL A CA 1
ATOM 3193 C C . VAL A 1 411 ? 0.159 0.996 20.439 1.00 98.00 411 VAL A C 1
ATOM 3195 O O . VAL A 1 411 ? -0.402 -0.035 20.802 1.00 98.00 411 VAL A O 1
ATOM 3198 N N . HIS A 1 412 ? 0.232 2.054 21.234 1.00 97.44 412 HIS A N 1
ATOM 3199 C CA . HIS A 1 412 ? -0.438 2.148 22.523 1.00 97.44 412 HIS A CA 1
ATOM 3200 C C . HIS A 1 412 ? -1.643 3.078 22.421 1.00 97.44 412 HIS A C 1
ATOM 3202 O O . HIS A 1 412 ? -1.485 4.257 22.105 1.00 97.44 412 HIS A O 1
ATOM 3208 N N . TRP A 1 413 ? -2.836 2.559 22.706 1.00 96.31 413 TRP A N 1
ATOM 3209 C CA . TRP A 1 413 ? -4.077 3.328 22.752 1.00 96.31 413 TRP A CA 1
ATOM 3210 C C . TRP A 1 413 ? -4.511 3.535 24.201 1.00 96.31 413 TRP A C 1
ATOM 3212 O O . TRP A 1 413 ? -4.897 2.592 24.895 1.00 96.31 413 TRP A O 1
ATOM 3222 N N . HIS A 1 414 ? -4.479 4.787 24.644 1.00 94.81 414 HIS A N 1
ATOM 3223 C CA . HIS A 1 414 ? -4.820 5.178 26.001 1.00 94.81 414 HIS A CA 1
ATOM 3224 C C . HIS A 1 414 ? -6.065 6.066 26.020 1.00 94.81 414 HIS A C 1
ATOM 3226 O O . HIS A 1 414 ? -6.060 7.178 25.491 1.00 94.81 414 HIS A O 1
ATOM 3232 N N . VAL A 1 415 ? -7.129 5.621 26.685 1.00 92.56 415 VAL A N 1
ATOM 3233 C CA . VAL A 1 415 ? -8.273 6.492 26.990 1.00 92.56 415 VAL A CA 1
ATOM 3234 C C . VAL A 1 415 ? -7.876 7.392 28.158 1.00 92.56 415 VAL A C 1
ATOM 3236 O O . VAL A 1 415 ? -7.825 6.931 29.296 1.00 92.56 415 VAL A O 1
ATOM 3239 N N . LYS A 1 416 ? -7.583 8.665 27.874 1.00 89.69 416 LYS A N 1
ATOM 3240 C CA . LYS A 1 416 ? -6.988 9.612 28.831 1.00 89.69 416 LYS A CA 1
ATOM 3241 C C . LYS A 1 416 ? -8.018 10.260 29.744 1.00 89.69 416 LYS A C 1
ATOM 3243 O O . LYS A 1 416 ? -7.772 10.442 30.929 1.00 89.69 416 LYS A O 1
ATOM 3248 N N . GLN A 1 417 ? -9.153 10.671 29.185 1.00 86.69 417 GLN A N 1
ATOM 3249 C CA . GLN A 1 417 ? -10.201 11.332 29.958 1.00 86.69 417 GLN A CA 1
ATOM 3250 C C . GLN A 1 417 ? -11.544 11.264 29.232 1.00 86.69 417 GLN A C 1
ATOM 3252 O O . GLN A 1 417 ? -11.603 11.261 28.002 1.00 86.69 417 GLN A O 1
ATOM 3257 N N . SER A 1 418 ? -12.636 11.256 29.993 1.00 85.19 418 SER A N 1
ATOM 3258 C CA . SER A 1 418 ? -13.998 11.373 29.470 1.00 85.19 418 SER A CA 1
ATOM 3259 C C . SER A 1 418 ? -14.700 12.556 30.138 1.00 85.19 418 SER A C 1
ATOM 3261 O O . SER A 1 418 ? -14.865 12.565 31.354 1.00 85.19 418 SER A O 1
ATOM 3263 N N . TYR A 1 419 ? -15.088 13.559 29.351 1.00 84.69 419 TYR A N 1
ATOM 3264 C CA . TYR A 1 419 ? -15.868 14.726 29.780 1.00 84.69 419 TYR A CA 1
ATOM 3265 C C . TYR A 1 419 ? -17.364 14.493 29.535 1.00 84.69 419 TYR A C 1
ATOM 3267 O O . TYR A 1 419 ? -17.768 13.405 29.133 1.00 84.69 419 TYR A O 1
ATOM 3275 N N . LYS A 1 420 ? -18.210 15.507 29.752 1.00 83.31 420 LYS A N 1
ATOM 3276 C CA . LYS A 1 420 ? -19.655 15.393 29.499 1.00 83.31 420 LYS A CA 1
ATOM 3277 C C . LYS A 1 420 ? -19.966 15.123 28.021 1.00 83.31 420 LYS A C 1
ATOM 3279 O O . LYS A 1 420 ? -20.612 14.127 27.730 1.00 83.31 420 LYS A O 1
ATOM 3284 N N . GLU A 1 421 ? -19.445 15.955 27.121 1.00 86.38 421 GLU A N 1
ATOM 3285 C CA . GLU A 1 421 ? -19.730 15.905 25.672 1.00 86.38 421 GLU A CA 1
ATOM 3286 C C . GLU A 1 421 ? -18.593 15.305 24.844 1.00 86.38 421 GLU A C 1
ATOM 3288 O O . GLU A 1 421 ? -18.802 14.871 23.720 1.00 86.38 421 GLU A O 1
ATOM 3293 N N . TYR A 1 422 ? -17.382 15.251 25.398 1.00 90.19 422 TYR A N 1
ATOM 3294 C CA . TYR A 1 422 ? -16.194 14.820 24.667 1.00 90.19 422 TYR A CA 1
ATOM 3295 C C . TYR A 1 422 ? -15.450 13.725 25.409 1.00 90.19 422 TYR A C 1
ATOM 3297 O O . TYR A 1 422 ? -15.574 13.564 26.624 1.00 90.19 422 TYR A O 1
ATOM 3305 N N . TRP A 1 423 ? -14.614 12.993 24.693 1.00 90.38 423 TRP A N 1
ATOM 3306 C CA . TRP A 1 423 ? -13.630 12.106 25.292 1.00 90.38 423 TRP A CA 1
ATOM 3307 C C . TRP A 1 423 ? -12.311 12.198 24.539 1.00 90.38 423 TRP A C 1
ATOM 3309 O O . TRP A 1 423 ? -12.265 12.533 23.355 1.00 90.38 423 TRP A O 1
ATOM 3319 N N . ARG A 1 424 ? -11.227 11.974 25.275 1.00 93.38 424 ARG A N 1
ATOM 3320 C CA . ARG A 1 424 ? -9.863 12.204 24.821 1.00 93.38 424 ARG A CA 1
ATOM 3321 C C . ARG A 1 424 ? -9.091 10.900 24.858 1.00 93.38 424 ARG A C 1
ATOM 3323 O O . ARG A 1 424 ? -8.998 10.251 25.902 1.00 93.38 424 ARG A O 1
ATOM 3330 N N . VAL A 1 425 ? -8.501 10.564 23.723 1.00 94.69 425 VAL A N 1
ATOM 3331 C CA . VAL A 1 425 ? -7.592 9.430 23.570 1.00 94.69 425 VAL A CA 1
ATOM 3332 C C . VAL A 1 425 ? -6.196 9.965 23.327 1.00 94.69 425 VAL A C 1
ATOM 3334 O O . VAL A 1 425 ? -6.028 10.940 22.603 1.00 94.69 425 VAL A O 1
ATOM 3337 N N . LYS A 1 426 ? -5.200 9.318 23.920 1.00 96.25 426 LYS A N 1
ATOM 3338 C CA . LYS A 1 426 ? -3.795 9.481 23.578 1.00 96.25 426 LYS A CA 1
ATOM 3339 C C . LYS A 1 426 ? -3.327 8.226 22.853 1.00 96.25 426 LYS A C 1
ATOM 3341 O O . LYS A 1 426 ? -3.529 7.120 23.346 1.00 96.25 426 LYS A O 1
ATOM 3346 N N . ILE A 1 427 ? -2.693 8.401 21.703 1.00 97.31 427 ILE A N 1
ATOM 3347 C CA . ILE A 1 427 ? -2.070 7.310 20.954 1.00 97.31 427 ILE A CA 1
ATOM 3348 C C . ILE A 1 427 ? -0.563 7.523 20.998 1.00 97.31 427 ILE A C 1
ATOM 3350 O O . ILE A 1 427 ? -0.080 8.648 20.876 1.00 97.31 427 ILE A O 1
ATOM 3354 N N . THR A 1 428 ? 0.190 6.455 21.222 1.00 97.19 428 THR A N 1
ATOM 3355 C CA . THR A 1 428 ? 1.654 6.470 21.202 1.00 97.19 428 THR A CA 1
ATOM 3356 C C . THR A 1 428 ? 2.143 5.337 20.323 1.00 97.19 428 THR A C 1
ATOM 3358 O O . THR A 1 428 ? 1.876 4.177 20.617 1.00 97.19 428 THR A O 1
ATOM 3361 N N . VAL A 1 429 ? 2.847 5.664 19.248 1.00 97.69 429 VAL A N 1
ATOM 3362 C CA . VAL A 1 429 ? 3.501 4.681 18.385 1.00 97.69 429 VAL A CA 1
ATOM 3363 C C . VAL A 1 429 ? 4.962 4.616 18.804 1.00 97.69 429 VAL A C 1
ATOM 3365 O O . VAL A 1 429 ? 5.638 5.639 18.841 1.00 97.69 429 VAL A O 1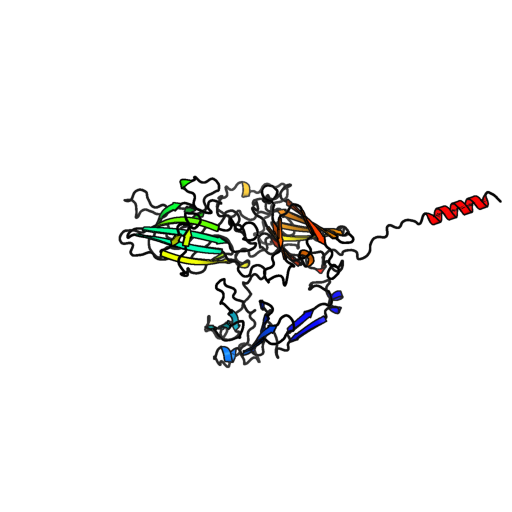
ATOM 3368 N N . THR A 1 430 ? 5.435 3.432 19.174 1.00 96.75 430 THR A N 1
ATOM 3369 C CA . THR A 1 430 ? 6.818 3.178 19.587 1.00 96.75 430 THR A CA 1
ATOM 3370 C C . THR A 1 430 ? 7.492 2.279 18.562 1.00 96.75 430 THR A C 1
ATOM 3372 O O . THR A 1 430 ? 6.963 1.214 18.239 1.00 96.75 430 THR A O 1
ATOM 3375 N N . ASN A 1 431 ? 8.667 2.690 18.102 1.00 95.25 431 ASN A N 1
ATOM 3376 C CA . ASN A 1 431 ? 9.558 1.876 17.298 1.00 95.25 431 ASN A CA 1
ATOM 3377 C C . ASN A 1 431 ? 10.530 1.124 18.209 1.00 95.25 431 ASN A C 1
ATOM 3379 O O . ASN A 1 431 ? 11.232 1.714 19.026 1.00 95.25 431 ASN A O 1
ATOM 3383 N N . LEU A 1 432 ? 10.534 -0.194 18.082 1.00 92.25 432 LEU A N 1
ATOM 3384 C CA . LEU A 1 432 ? 11.414 -1.123 18.781 1.00 92.25 432 LEU A CA 1
ATOM 3385 C C . LEU A 1 432 ? 12.450 -1.737 17.833 1.00 92.25 432 LEU A C 1
ATOM 3387 O O . LEU A 1 432 ? 13.272 -2.530 18.285 1.00 92.25 432 LEU A O 1
ATOM 3391 N N . ASN A 1 433 ? 12.435 -1.373 16.547 1.00 89.25 433 ASN A N 1
ATOM 3392 C CA . ASN A 1 433 ? 13.471 -1.744 15.595 1.00 89.25 433 ASN A CA 1
ATOM 3393 C C . ASN A 1 433 ? 14.710 -0.859 15.795 1.00 89.25 433 ASN A C 1
ATOM 3395 O O . ASN A 1 433 ? 14.610 0.365 15.803 1.00 89.25 433 ASN A O 1
ATOM 3399 N N . VAL A 1 434 ? 15.876 -1.476 15.965 1.00 85.75 434 VAL A N 1
ATOM 3400 C CA . VAL A 1 434 ? 17.150 -0.784 16.237 1.00 85.75 434 VAL A CA 1
ATOM 3401 C C . VAL A 1 434 ? 17.897 -0.337 14.976 1.00 85.75 434 VAL A C 1
ATOM 3403 O O . VAL A 1 434 ? 18.809 0.474 15.082 1.00 85.75 434 VAL A O 1
ATOM 3406 N N . MET A 1 435 ? 17.524 -0.859 13.806 1.00 80.38 435 MET A N 1
ATOM 3407 C CA . MET A 1 435 ? 18.225 -0.642 12.532 1.00 80.38 435 MET A CA 1
ATOM 3408 C C . MET A 1 435 ? 17.395 0.153 11.518 1.00 80.38 435 MET A C 1
ATOM 3410 O O . MET A 1 435 ? 17.903 0.493 10.454 1.00 80.38 435 MET A O 1
ATOM 3414 N N . ARG A 1 436 ? 16.112 0.416 11.808 1.00 85.00 436 ARG A N 1
ATOM 3415 C CA . ARG A 1 436 ? 15.170 0.998 10.847 1.00 85.00 436 ARG A CA 1
ATOM 3416 C C . ARG A 1 436 ? 14.445 2.216 11.403 1.00 85.00 436 ARG A C 1
ATOM 3418 O O . ARG A 1 436 ? 13.762 2.134 12.427 1.00 85.00 436 ARG A O 1
ATOM 3425 N N . ASN A 1 437 ? 14.519 3.301 10.641 1.00 89.56 437 ASN A N 1
ATOM 3426 C CA . ASN A 1 437 ? 13.618 4.443 10.744 1.00 89.56 437 ASN A CA 1
ATOM 3427 C C . ASN A 1 437 ? 12.433 4.234 9.795 1.00 89.56 437 ASN A C 1
ATOM 3429 O O . ASN A 1 437 ? 12.589 3.609 8.749 1.00 89.56 437 ASN A O 1
ATOM 3433 N N . TYR A 1 438 ? 11.266 4.765 10.150 1.00 90.06 438 TYR A N 1
ATOM 3434 C CA . TYR A 1 438 ? 10.107 4.784 9.257 1.00 90.06 438 TYR A CA 1
ATOM 3435 C C . TYR A 1 438 ? 9.868 6.216 8.801 1.00 90.06 438 TYR A C 1
ATOM 3437 O O . TYR A 1 438 ? 9.483 7.078 9.604 1.00 90.06 438 TYR A O 1
ATOM 3445 N N . SER A 1 439 ? 10.127 6.469 7.521 1.00 84.44 439 SER A N 1
ATOM 3446 C CA . SER A 1 439 ? 9.789 7.735 6.882 1.00 84.44 439 SER A CA 1
ATOM 3447 C C . SER A 1 439 ? 8.332 7.677 6.419 1.00 84.44 439 SER A C 1
ATOM 3449 O O . SER A 1 439 ? 7.810 6.602 6.143 1.00 84.44 439 SER A O 1
ATOM 3451 N N . GLN A 1 440 ? 7.627 8.813 6.399 1.00 85.25 440 GLN A N 1
ATOM 3452 C CA . GLN A 1 440 ? 6.240 8.885 5.902 1.00 85.25 440 GLN A CA 1
ATOM 3453 C C . GLN A 1 440 ? 5.274 7.896 6.572 1.00 85.25 440 GLN A C 1
ATOM 3455 O O . GLN A 1 440 ? 4.245 7.530 5.993 1.00 85.25 440 GLN A O 1
ATOM 3460 N N . TRP A 1 441 ? 5.581 7.492 7.807 1.00 93.31 441 TRP A N 1
ATOM 3461 C CA . TRP A 1 441 ? 4.787 6.513 8.526 1.00 93.31 441 TRP A CA 1
ATOM 3462 C C . TRP A 1 441 ? 3.327 6.957 8.594 1.00 93.31 441 TRP A C 1
ATOM 3464 O O . TRP A 1 441 ? 2.999 8.145 8.708 1.00 93.31 441 TRP A O 1
ATOM 3474 N N . ASN A 1 442 ? 2.434 5.983 8.538 1.00 95.56 442 ASN A N 1
ATOM 3475 C CA . ASN A 1 442 ? 1.018 6.223 8.699 1.00 95.56 442 ASN A CA 1
ATOM 3476 C C . ASN A 1 442 ? 0.360 5.107 9.498 1.00 95.56 442 ASN A C 1
ATOM 3478 O O . ASN A 1 442 ? 0.890 4.009 9.672 1.00 95.56 442 ASN A O 1
ATOM 3482 N N . MET A 1 443 ? -0.817 5.420 10.016 1.00 96.00 443 MET A N 1
ATOM 3483 C CA . MET A 1 443 ? -1.629 4.490 10.764 1.00 96.00 443 MET A CA 1
ATOM 3484 C C . MET A 1 443 ? -3.086 4.644 10.351 1.00 96.00 443 MET A C 1
ATOM 3486 O O . MET A 1 443 ? -3.638 5.744 10.386 1.00 96.00 443 MET A O 1
ATOM 3490 N N . VAL A 1 444 ? -3.723 3.533 10.005 1.00 95.38 444 VAL A N 1
ATOM 3491 C CA . VAL A 1 444 ? -5.161 3.470 9.749 1.00 95.38 444 VAL A CA 1
ATOM 3492 C C . VAL A 1 444 ? -5.834 2.873 10.972 1.00 95.38 444 VAL A C 1
ATOM 3494 O O . VAL A 1 444 ? -5.435 1.823 11.473 1.00 95.38 444 VAL A O 1
ATOM 3497 N N . VAL A 1 445 ? -6.853 3.558 11.475 1.00 94.94 445 VAL A N 1
ATOM 3498 C CA . VAL A 1 445 ? -7.620 3.135 12.643 1.00 94.94 445 VAL A CA 1
ATOM 3499 C C . VAL A 1 445 ? -9.058 2.907 12.221 1.00 94.94 445 VAL A C 1
ATOM 3501 O O . VAL A 1 445 ? -9.677 3.775 11.609 1.00 94.94 445 VAL A O 1
ATOM 3504 N N . LEU A 1 446 ? -9.594 1.753 12.606 1.00 89.88 446 LEU A N 1
ATOM 3505 C CA . LEU A 1 446 ? -11.009 1.435 12.499 1.00 89.88 446 LEU A CA 1
ATOM 3506 C C . LEU A 1 446 ? -11.657 1.610 13.871 1.00 89.88 446 LEU A C 1
ATOM 3508 O O . LEU A 1 446 ? -11.459 0.803 14.788 1.00 89.88 446 LEU A O 1
ATOM 3512 N N . HIS A 1 447 ? -12.445 2.665 14.019 1.00 87.88 447 HIS A N 1
ATOM 3513 C CA . HIS A 1 447 ? -13.227 2.933 15.210 1.00 87.88 447 HIS A CA 1
ATOM 3514 C C . HIS A 1 447 ? -14.506 3.708 14.842 1.00 87.88 447 HIS A C 1
ATOM 3516 O O . HIS A 1 447 ? -14.425 4.794 14.277 1.00 87.88 447 HIS A O 1
ATOM 3522 N N . PRO A 1 448 ? -15.699 3.241 15.244 1.00 80.00 448 PRO A N 1
ATOM 3523 C CA . PRO A 1 448 ? -16.983 3.852 14.871 1.00 80.00 448 PRO A CA 1
ATOM 3524 C C . PRO A 1 448 ? -17.103 5.346 15.167 1.00 80.00 448 PRO A C 1
ATOM 3526 O O . PRO A 1 448 ? -17.734 6.079 14.415 1.00 80.00 448 PRO A O 1
ATOM 3529 N N . ASN A 1 449 ? -16.482 5.811 16.251 1.00 86.44 449 ASN A N 1
ATOM 3530 C CA . ASN A 1 449 ? -16.489 7.225 16.622 1.00 86.44 449 ASN A CA 1
ATOM 3531 C C . ASN A 1 449 ? -15.515 8.109 15.816 1.00 86.44 449 ASN A C 1
ATOM 3533 O O . ASN A 1 449 ? -15.451 9.309 16.070 1.00 86.44 449 ASN A O 1
ATOM 3537 N N . LEU A 1 450 ? -14.775 7.556 14.844 1.00 88.56 450 LEU A N 1
ATOM 3538 C CA . LEU A 1 450 ? -13.968 8.354 13.910 1.00 88.56 450 LEU A CA 1
ATOM 3539 C C . LEU A 1 450 ? -14.833 9.223 12.986 1.00 88.56 450 LEU A C 1
ATOM 3541 O O . LEU A 1 450 ? -14.353 10.233 12.487 1.00 88.56 450 LEU A O 1
ATOM 3545 N N . ARG A 1 451 ? -16.133 8.929 12.868 1.00 84.00 451 ARG A N 1
ATOM 3546 C CA . ARG A 1 451 ? -17.111 9.822 12.228 1.00 84.00 451 ARG A CA 1
ATOM 3547 C C . ARG A 1 451 ? -17.334 11.147 12.965 1.00 84.00 451 ARG A C 1
ATOM 3549 O O . ARG A 1 451 ? -17.891 12.075 12.392 1.00 84.00 451 ARG A O 1
ATOM 3556 N N . SER A 1 452 ? -16.943 11.220 14.239 1.00 87.38 452 SER A N 1
ATOM 3557 C CA . SER A 1 452 ? -17.190 12.350 15.145 1.00 87.38 452 SER A CA 1
ATOM 3558 C C . SER A 1 452 ? -15.887 12.879 15.755 1.00 87.38 452 SER A C 1
ATOM 3560 O O . SER A 1 452 ? -15.836 13.250 16.932 1.00 87.38 452 SER A O 1
ATOM 3562 N N . VAL A 1 453 ? -14.810 12.887 14.963 1.00 91.38 453 VAL A N 1
ATOM 3563 C CA . VAL A 1 453 ? -13.537 13.517 15.339 1.00 91.38 453 VAL A CA 1
ATOM 3564 C C . VAL A 1 453 ? -13.727 15.028 15.392 1.00 91.38 453 VAL A C 1
ATOM 3566 O O . VAL A 1 453 ? -14.107 15.651 14.406 1.00 91.38 453 VAL A O 1
ATOM 3569 N N . THR A 1 454 ? -13.450 15.617 16.552 1.00 92.69 454 THR A N 1
ATOM 3570 C CA . THR A 1 454 ? -13.498 17.071 16.747 1.00 92.69 454 THR A CA 1
ATOM 3571 C C . THR A 1 454 ? -12.140 17.692 16.470 1.00 92.69 454 THR A C 1
ATOM 3573 O O . THR A 1 454 ? -12.048 18.725 15.815 1.00 92.69 454 THR A O 1
ATOM 3576 N N . GLN A 1 455 ? -11.076 17.071 16.982 1.00 94.25 455 GLN A N 1
ATOM 3577 C CA . GLN A 1 455 ? -9.724 17.594 16.841 1.00 94.25 455 GLN A CA 1
ATOM 3578 C C . GLN A 1 455 ? -8.693 16.476 16.953 1.00 94.25 455 GLN A C 1
ATOM 3580 O O . GLN A 1 455 ? -8.807 15.603 17.814 1.00 94.25 455 GLN A O 1
ATOM 3585 N N . VAL A 1 456 ? -7.659 16.546 16.119 1.00 95.94 456 VAL A N 1
ATOM 3586 C CA . VAL A 1 456 ? -6.455 15.715 16.214 1.00 95.94 456 VAL A CA 1
ATOM 3587 C C . VAL A 1 456 ? -5.281 16.630 16.533 1.00 95.94 456 VAL A C 1
ATOM 3589 O O . VAL A 1 456 ? -5.127 17.689 15.929 1.00 95.94 456 VAL A O 1
ATOM 3592 N N . PHE A 1 457 ? -4.482 16.244 17.522 1.00 95.31 457 PHE A N 1
ATOM 3593 C CA . PHE A 1 457 ? -3.316 16.994 17.973 1.00 95.31 457 PHE A CA 1
ATOM 3594 C C . PHE A 1 457 ? -2.042 16.317 17.477 1.00 95.31 457 PHE A C 1
ATOM 3596 O O . PHE A 1 457 ? -1.921 15.099 17.562 1.00 95.31 457 PHE A O 1
ATOM 3603 N N . SER A 1 458 ? -1.069 17.096 17.015 1.00 93.56 458 SER A N 1
ATOM 3604 C CA . SER A 1 458 ? 0.282 16.632 16.661 1.00 93.56 458 SER A CA 1
ATOM 3605 C C . SER A 1 458 ? 0.407 15.666 15.476 1.00 93.56 458 SER A C 1
ATOM 3607 O O . SER A 1 458 ? 1.535 15.481 15.037 1.00 93.56 458 SER A O 1
ATOM 3609 N N . PHE A 1 459 ? -0.679 15.107 14.926 1.00 96.62 459 PHE A N 1
ATOM 3610 C CA . PHE A 1 459 ? -0.709 14.315 13.683 1.00 96.62 459 PHE A CA 1
ATOM 3611 C C . PHE A 1 459 ? -1.653 14.949 12.656 1.00 96.62 459 PHE A C 1
ATOM 3613 O O . PHE A 1 459 ? -2.599 15.652 13.015 1.00 96.62 459 PHE A O 1
ATOM 3620 N N . ASN A 1 460 ? -1.425 14.636 11.383 1.00 96.06 460 ASN A N 1
ATOM 3621 C CA . ASN A 1 460 ? -2.399 14.853 10.320 1.00 96.06 460 ASN A CA 1
ATOM 3622 C C . ASN A 1 460 ? -3.503 13.787 10.378 1.00 96.06 460 ASN A C 1
ATOM 3624 O O . ASN A 1 460 ? -3.265 12.676 10.853 1.00 96.06 460 ASN A O 1
ATOM 3628 N N . TYR A 1 461 ? -4.699 14.114 9.884 1.00 95.00 461 TYR A N 1
ATOM 3629 C CA . TYR A 1 461 ? -5.849 13.209 9.872 1.00 95.00 461 TYR A CA 1
ATOM 3630 C C . TYR A 1 461 ? -6.658 13.331 8.583 1.00 95.00 461 TYR A C 1
ATOM 3632 O O . TYR A 1 461 ? -6.950 14.439 8.130 1.00 95.00 461 TYR A O 1
ATOM 3640 N N . LYS A 1 462 ? -7.080 12.189 8.035 1.00 92.00 462 LYS A N 1
ATOM 3641 C CA . LYS A 1 462 ? -8.013 12.116 6.908 1.00 92.00 462 LYS A CA 1
ATOM 3642 C C . LYS A 1 462 ? -8.970 10.931 7.085 1.00 92.00 462 LYS A C 1
ATOM 3644 O O . LYS A 1 462 ? -8.498 9.813 7.297 1.00 92.00 462 LYS A O 1
ATOM 3649 N N . PRO A 1 463 ? -10.295 11.127 6.992 1.00 90.75 463 PRO A N 1
ATOM 3650 C CA . PRO A 1 463 ? -11.237 10.012 6.965 1.00 90.75 463 PRO A CA 1
ATOM 3651 C C . PRO A 1 463 ? -11.095 9.218 5.656 1.00 90.75 463 PRO A C 1
ATOM 3653 O O . PRO A 1 463 ? -10.915 9.807 4.588 1.00 90.75 463 PRO A O 1
ATOM 3656 N N . LEU A 1 464 ? -11.190 7.889 5.735 1.00 86.12 464 LEU A N 1
ATOM 3657 C CA . LEU A 1 464 ? -11.171 7.001 4.567 1.00 86.12 464 LEU A CA 1
ATOM 3658 C C . LEU A 1 464 ? -12.599 6.527 4.274 1.00 86.12 464 LEU A C 1
ATOM 3660 O O . LEU A 1 464 ? -13.065 5.540 4.837 1.00 86.12 464 LEU A O 1
ATOM 3664 N N . ASN A 1 465 ? -13.302 7.249 3.399 1.00 75.12 465 ASN A N 1
ATOM 3665 C CA . ASN A 1 465 ? -14.714 7.006 3.084 1.00 75.12 465 ASN A CA 1
ATOM 3666 C C . ASN A 1 465 ? -14.866 6.332 1.707 1.00 75.12 465 ASN A C 1
ATOM 3668 O O . ASN A 1 465 ? -15.392 6.943 0.779 1.00 75.12 465 ASN A O 1
ATOM 3672 N N . GLN A 1 466 ? -14.408 5.084 1.563 1.00 63.19 466 GLN A N 1
ATOM 3673 C CA . GLN A 1 466 ? -14.382 4.384 0.262 1.00 63.19 466 GLN A CA 1
ATOM 3674 C C . GLN A 1 466 ? -15.772 4.063 -0.316 1.00 63.19 466 GLN A C 1
ATOM 3676 O O . GLN A 1 466 ? -15.922 3.869 -1.516 1.00 63.19 466 GLN A O 1
ATOM 3681 N N . TYR A 1 467 ? -16.811 4.026 0.522 1.00 62.12 467 TYR A N 1
ATOM 3682 C CA . TYR A 1 467 ? -18.174 3.668 0.114 1.00 62.12 467 TYR A CA 1
ATOM 3683 C C . TYR A 1 467 ? -19.119 4.873 0.190 1.00 62.12 467 TYR A C 1
ATOM 3685 O O . TYR A 1 467 ? -20.121 4.814 0.898 1.00 62.12 467 TYR A O 1
ATOM 3693 N N . ASN A 1 468 ? -18.786 5.990 -0.472 1.00 58.28 468 ASN A N 1
ATOM 3694 C CA . ASN A 1 468 ? -19.647 7.183 -0.607 1.00 58.28 468 ASN A CA 1
ATOM 3695 C C . ASN A 1 468 ? -20.311 7.671 0.701 1.00 58.28 468 ASN A C 1
ATOM 3697 O O . ASN A 1 468 ? -21.429 8.182 0.698 1.00 58.28 468 ASN A O 1
ATOM 3701 N N . GLY A 1 469 ? -19.628 7.511 1.837 1.00 56.00 469 GLY A N 1
ATOM 3702 C CA . GLY A 1 469 ? -20.113 7.984 3.132 1.00 56.00 469 GLY A CA 1
ATOM 3703 C C . GLY A 1 469 ? -21.026 7.027 3.914 1.00 56.00 469 GLY A C 1
ATOM 3704 O O . GLY A 1 469 ? -21.441 7.379 5.017 1.00 56.00 469 GLY A O 1
ATOM 3705 N N . TYR A 1 470 ? -21.350 5.833 3.394 1.00 56.44 470 TYR A N 1
ATOM 3706 C CA . TYR A 1 470 ? -22.203 4.868 4.111 1.00 56.44 470 TYR A CA 1
ATOM 3707 C C . TYR A 1 470 ? -21.539 4.318 5.383 1.00 56.44 470 TYR A C 1
ATOM 3709 O O . TYR A 1 470 ? -22.231 3.979 6.345 1.00 56.44 470 TYR A O 1
ATOM 3717 N N . ILE A 1 471 ? -20.205 4.233 5.397 1.00 64.06 471 ILE A N 1
ATOM 3718 C CA . ILE A 1 471 ? -19.408 3.780 6.540 1.00 64.06 471 ILE A CA 1
ATOM 3719 C C . ILE A 1 471 ? -18.220 4.737 6.703 1.00 64.06 471 ILE A C 1
ATOM 3721 O O . ILE A 1 471 ? -17.311 4.737 5.881 1.00 64.06 471 ILE A O 1
ATOM 3725 N N . ASN A 1 472 ? -18.247 5.543 7.770 1.00 72.88 472 ASN A N 1
ATOM 3726 C CA . ASN A 1 472 ? -17.223 6.551 8.093 1.00 72.88 472 ASN A CA 1
ATOM 3727 C C . ASN A 1 472 ? -16.527 6.227 9.425 1.00 72.88 472 ASN A C 1
ATOM 3729 O O . ASN A 1 472 ? -16.317 7.095 10.271 1.00 72.88 472 ASN A O 1
ATOM 3733 N N . ASP A 1 473 ? -16.253 4.950 9.671 1.00 81.31 473 ASP A N 1
ATOM 3734 C CA . ASP A 1 473 ? -15.620 4.466 10.900 1.00 81.31 473 ASP A CA 1
ATOM 3735 C C . ASP A 1 473 ? -14.104 4.288 10.769 1.00 81.31 473 ASP A C 1
ATOM 3737 O O . ASP A 1 473 ? -13.468 3.776 11.688 1.00 81.31 473 ASP A O 1
ATOM 3741 N N . THR A 1 474 ? -13.521 4.712 9.648 1.00 89.44 474 THR A N 1
ATOM 3742 C CA . THR A 1 474 ? -12.101 4.537 9.352 1.00 89.44 474 THR A CA 1
ATOM 3743 C C . THR A 1 474 ? -11.420 5.884 9.160 1.00 89.44 474 THR A C 1
ATOM 3745 O O . THR A 1 474 ? -11.909 6.766 8.453 1.00 89.44 474 THR A O 1
ATOM 3748 N N . GLY A 1 475 ? -10.265 6.049 9.793 1.00 91.94 475 GLY A N 1
ATOM 3749 C CA . GLY A 1 475 ? -9.471 7.265 9.718 1.00 91.94 475 GLY A CA 1
ATOM 3750 C C . GLY A 1 475 ? -7.992 6.953 9.593 1.00 91.94 475 GLY A C 1
ATOM 3751 O O . GLY A 1 475 ? -7.482 6.055 10.259 1.00 91.94 475 GLY A O 1
ATOM 3752 N N . MET A 1 476 ? -7.312 7.715 8.748 1.00 94.88 476 MET A N 1
ATOM 3753 C CA . MET A 1 476 ? -5.873 7.658 8.553 1.00 94.88 476 MET A CA 1
ATOM 3754 C C . MET A 1 476 ? -5.198 8.799 9.310 1.00 94.88 476 MET A C 1
ATOM 3756 O O . MET A 1 476 ? -5.660 9.939 9.267 1.00 94.88 476 MET A O 1
ATOM 3760 N N . LEU A 1 477 ? -4.100 8.482 9.989 1.00 96.12 477 LEU A N 1
ATOM 3761 C CA . LEU A 1 477 ? -3.262 9.398 10.755 1.00 96.12 477 LEU A CA 1
ATOM 3762 C C . LEU A 1 477 ? -1.816 9.278 10.271 1.00 96.12 477 LEU A C 1
ATOM 3764 O O . LEU A 1 477 ? -1.354 8.170 10.005 1.00 96.12 477 LEU A O 1
ATOM 3768 N N . TRP A 1 478 ? -1.091 10.388 10.170 1.00 96.56 478 TRP A N 1
ATOM 3769 C CA . TRP A 1 478 ? 0.331 10.375 9.804 1.00 96.56 478 TRP A CA 1
ATOM 3770 C C . TRP A 1 478 ? 1.075 11.580 10.376 1.00 96.56 478 TRP A C 1
ATOM 3772 O O . TRP A 1 478 ? 0.462 12.532 10.871 1.00 96.56 478 TRP A O 1
ATOM 3782 N N . GLY A 1 479 ? 2.404 11.531 10.312 1.00 94.00 479 GLY A N 1
ATOM 3783 C CA . GLY A 1 479 ? 3.266 12.598 10.807 1.00 94.00 479 GLY A CA 1
ATOM 3784 C C . GLY A 1 479 ? 3.102 13.925 10.058 1.00 94.00 479 GLY A C 1
ATOM 3785 O O . GLY A 1 479 ? 2.733 13.978 8.883 1.00 94.00 479 GLY A O 1
ATOM 3786 N N . ILE A 1 480 ? 3.379 15.018 10.759 1.00 92.62 480 ILE A N 1
ATOM 3787 C CA . ILE A 1 480 ? 3.472 16.374 10.227 1.00 92.62 480 ILE A CA 1
ATOM 3788 C C . ILE A 1 480 ? 4.905 16.592 9.741 1.00 92.62 480 ILE A C 1
ATOM 3790 O O . ILE A 1 480 ? 5.864 16.313 10.465 1.00 92.62 480 ILE A O 1
ATOM 3794 N N . GLN A 1 481 ? 5.029 17.110 8.519 1.00 90.00 481 GLN A N 1
ATOM 3795 C CA . GLN A 1 481 ? 6.312 17.363 7.873 1.00 90.00 481 GLN A CA 1
ATOM 3796 C C . GLN A 1 481 ? 7.215 18.247 8.745 1.00 90.00 481 GLN A C 1
ATOM 3798 O O . GLN A 1 481 ? 6.752 19.258 9.276 1.00 90.00 481 GLN A O 1
ATOM 3803 N N . TYR A 1 482 ? 8.491 17.875 8.873 1.00 87.19 482 TYR A N 1
ATOM 3804 C CA . TYR A 1 482 ? 9.498 18.560 9.700 1.00 87.19 482 TYR A CA 1
ATOM 3805 C C . TYR A 1 482 ? 9.227 18.568 11.214 1.00 87.19 482 TYR A C 1
ATOM 3807 O O . TYR A 1 482 ? 9.894 19.299 11.949 1.00 87.19 482 TYR A O 1
ATOM 3815 N N . TYR A 1 483 ? 8.261 17.788 11.698 1.00 89.56 483 TYR A N 1
ATOM 3816 C CA . TYR A 1 483 ? 7.950 17.691 13.124 1.00 89.56 483 TYR A CA 1
ATOM 3817 C C . TYR A 1 483 ? 8.039 16.253 13.623 1.00 89.56 483 TYR A C 1
ATOM 3819 O O . TYR A 1 483 ? 8.819 15.951 14.522 1.00 89.56 483 TYR A O 1
ATOM 3827 N N . ASN A 1 484 ? 7.238 15.363 13.045 1.00 91.19 484 ASN A N 1
ATOM 3828 C CA . ASN A 1 484 ? 7.191 13.950 13.415 1.00 91.19 484 ASN A CA 1
ATOM 3829 C C . ASN A 1 484 ? 6.847 13.060 12.215 1.00 91.19 484 ASN A C 1
ATOM 3831 O O . ASN A 1 484 ? 6.256 12.000 12.376 1.00 91.19 484 ASN A O 1
ATOM 3835 N N . ASP A 1 485 ? 7.209 13.495 11.012 1.00 88.69 485 ASP A N 1
ATOM 3836 C CA . ASP A 1 485 ? 7.141 12.746 9.753 1.00 88.69 485 ASP A CA 1
ATOM 3837 C C . ASP A 1 485 ? 8.140 11.583 9.671 1.00 88.69 485 ASP A C 1
ATOM 3839 O O . ASP A 1 485 ? 8.000 10.712 8.811 1.00 88.69 485 ASP A O 1
ATOM 3843 N N . MET A 1 486 ? 9.095 11.531 10.600 1.00 91.12 486 MET A N 1
ATOM 3844 C CA . MET A 1 486 ? 10.021 10.421 10.787 1.00 91.12 486 MET A CA 1
ATOM 3845 C C . MET A 1 486 ? 9.810 9.771 12.156 1.00 91.12 486 MET A C 1
ATOM 3847 O O . MET A 1 486 ? 9.858 10.437 13.191 1.00 91.12 486 MET A O 1
ATOM 3851 N N . LEU A 1 487 ? 9.607 8.455 12.165 1.00 93.75 487 LEU A N 1
ATOM 3852 C CA . LEU A 1 487 ? 9.624 7.645 13.377 1.00 93.75 487 LEU A CA 1
ATOM 3853 C C . LEU A 1 487 ? 11.002 6.989 13.491 1.00 93.75 487 LEU A C 1
ATOM 3855 O O . LEU A 1 487 ? 11.310 6.022 12.790 1.00 93.75 487 LEU A O 1
ATOM 3859 N N . LEU A 1 488 ? 11.832 7.555 14.365 1.00 92.31 488 LEU A N 1
ATOM 3860 C CA . LEU A 1 488 ? 13.205 7.108 14.581 1.00 92.31 488 LEU A CA 1
ATOM 3861 C C . LEU A 1 488 ? 13.256 5.686 15.147 1.00 92.31 488 LEU A C 1
ATOM 3863 O O . LEU A 1 488 ? 12.291 5.207 15.748 1.00 92.31 488 LEU A O 1
ATOM 3867 N N . GLN A 1 489 ? 14.389 5.023 14.944 1.00 89.44 489 GLN A N 1
ATOM 3868 C CA . GLN A 1 489 ? 14.742 3.729 15.520 1.00 89.44 489 GLN A CA 1
ATOM 3869 C C . GLN A 1 489 ? 14.621 3.714 17.049 1.00 89.44 489 GLN A C 1
ATOM 3871 O O . GLN A 1 489 ? 14.495 4.747 17.714 1.00 89.44 489 GLN A O 1
ATOM 3876 N N . ALA A 1 490 ? 14.670 2.514 17.614 1.00 88.44 490 ALA A N 1
ATOM 3877 C CA . ALA A 1 490 ? 14.476 2.289 19.033 1.00 88.44 490 ALA A CA 1
ATOM 3878 C C . ALA A 1 490 ? 15.441 3.111 19.905 1.00 88.44 490 ALA A C 1
ATOM 3880 O O . ALA A 1 490 ? 16.649 3.152 19.671 1.00 88.44 490 ALA A O 1
ATOM 3881 N N . GLY A 1 491 ? 14.887 3.758 20.931 1.00 85.50 491 GLY A N 1
ATOM 3882 C CA . GLY A 1 491 ? 15.593 4.674 21.826 1.00 85.50 491 GLY A CA 1
ATOM 3883 C C . GLY A 1 491 ? 14.627 5.667 22.475 1.00 85.50 491 GLY A C 1
ATOM 3884 O O . GLY A 1 491 ? 13.410 5.553 22.314 1.00 85.50 491 GLY A O 1
ATOM 3885 N N . GLU A 1 492 ? 15.153 6.665 23.187 1.00 84.06 492 GLU A N 1
ATOM 3886 C CA . GLU A 1 492 ? 14.335 7.678 23.880 1.00 84.06 492 GLU A CA 1
ATOM 3887 C C . GLU A 1 492 ? 13.437 8.473 22.914 1.00 84.06 492 GLU A C 1
ATOM 3889 O O . GLU A 1 492 ? 12.269 8.729 23.213 1.00 84.06 492 GLU A O 1
ATOM 3894 N N . SER A 1 493 ? 13.951 8.773 21.717 1.00 85.25 493 SER A N 1
ATOM 3895 C CA . SER A 1 493 ? 13.235 9.480 20.644 1.00 85.25 493 SER A CA 1
ATOM 3896 C C . SER A 1 493 ? 12.506 8.551 19.664 1.00 85.25 493 SER A C 1
ATOM 3898 O O . SER A 1 493 ? 11.923 9.021 18.690 1.00 85.25 493 SER A O 1
ATOM 3900 N N . GLY A 1 494 ? 12.509 7.235 19.904 1.00 91.19 494 GLY A N 1
ATOM 3901 C CA . GLY A 1 494 ? 11.879 6.224 19.046 1.00 91.19 494 GLY A CA 1
ATOM 3902 C C . GLY A 1 494 ? 10.362 6.127 19.223 1.00 91.19 494 GLY A C 1
ATOM 3903 O O . GLY A 1 494 ? 9.796 5.033 19.195 1.00 91.19 494 GLY A O 1
ATOM 3904 N N . ASN A 1 495 ? 9.680 7.241 19.503 1.00 95.12 495 ASN A N 1
ATOM 3905 C CA . ASN A 1 495 ? 8.230 7.261 19.642 1.00 95.12 495 ASN A CA 1
ATOM 3906 C C . ASN A 1 495 ? 7.601 8.569 19.153 1.00 95.12 495 ASN A C 1
ATOM 3908 O O . ASN A 1 495 ? 8.185 9.641 19.262 1.00 95.12 495 ASN A O 1
ATOM 3912 N N . VAL A 1 496 ? 6.368 8.463 18.660 1.00 96.44 496 VAL A N 1
ATOM 3913 C CA . VAL A 1 496 ? 5.521 9.595 18.269 1.00 96.44 496 VAL A CA 1
ATOM 3914 C C . VAL A 1 496 ? 4.175 9.497 18.972 1.00 96.44 496 VAL A C 1
ATOM 3916 O O . VAL A 1 496 ? 3.673 8.403 19.249 1.00 96.44 496 VAL A O 1
ATOM 3919 N N . GLN A 1 497 ? 3.584 10.646 19.300 1.00 96.44 497 GLN A N 1
ATOM 3920 C CA . GLN A 1 497 ? 2.372 10.711 20.113 1.00 96.44 497 GLN A CA 1
ATOM 3921 C C . GLN A 1 497 ? 1.370 11.704 19.535 1.00 96.44 497 GLN A C 1
ATOM 3923 O O . GLN A 1 497 ? 1.738 12.767 19.041 1.00 96.44 497 GLN A O 1
ATOM 3928 N N . THR A 1 498 ? 0.094 11.364 19.663 1.00 96.69 498 THR A N 1
ATOM 3929 C CA . THR A 1 498 ? -1.034 12.231 19.319 1.00 96.69 498 THR A CA 1
ATOM 3930 C C . THR A 1 498 ? -2.089 12.148 20.402 1.00 96.69 498 THR A C 1
ATOM 3932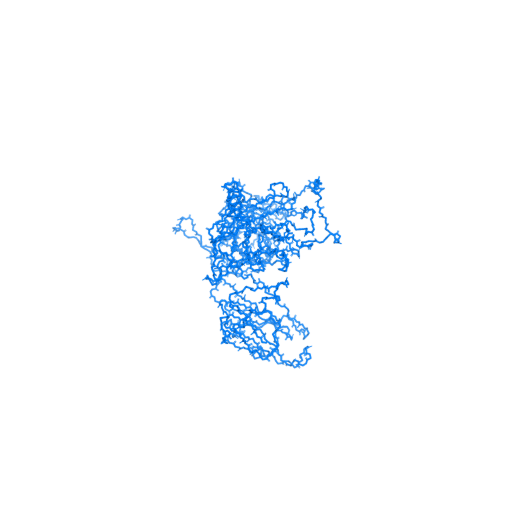 O O . THR A 1 498 ? -2.178 11.162 21.142 1.00 96.69 498 THR A O 1
ATOM 3935 N N . GLU A 1 499 ? -2.922 13.175 20.469 1.00 96.56 499 GLU A N 1
ATOM 3936 C CA . GLU A 1 499 ? -4.195 13.095 21.159 1.00 96.56 499 GLU A CA 1
ATOM 3937 C C . GLU A 1 499 ? -5.325 13.321 20.161 1.00 96.56 499 GLU A C 1
ATOM 3939 O O . GLU A 1 499 ? -5.196 14.106 19.224 1.00 96.56 499 GLU A O 1
ATOM 3944 N N . ILE A 1 500 ? -6.446 12.645 20.376 1.00 95.94 500 ILE A N 1
ATOM 3945 C CA . ILE A 1 500 ? -7.656 12.826 19.584 1.00 95.94 500 ILE A CA 1
ATOM 3946 C C . ILE A 1 500 ? -8.785 13.180 20.536 1.00 95.94 500 ILE A C 1
ATOM 3948 O O . ILE A 1 500 ? -9.016 12.493 21.537 1.00 95.94 500 ILE A O 1
ATOM 3952 N N . LEU A 1 501 ? -9.469 14.276 20.222 1.00 94.88 501 LEU A N 1
ATOM 3953 C CA . LEU A 1 501 ? -10.701 14.676 20.870 1.00 94.88 501 LEU A CA 1
ATOM 3954 C C . LEU A 1 501 ? -11.875 14.232 20.010 1.00 94.88 501 LEU A C 1
ATOM 3956 O O . LEU A 1 501 ? -12.002 14.598 18.840 1.00 94.88 501 LEU A O 1
ATOM 3960 N N . PHE A 1 502 ? -12.743 13.462 20.633 1.00 92.50 502 PHE A N 1
ATOM 3961 C CA . PHE A 1 502 ? -13.931 12.919 20.023 1.00 92.50 502 PHE A CA 1
ATOM 3962 C C . PHE A 1 502 ? -15.169 13.534 20.657 1.00 92.50 502 PHE A C 1
ATOM 3964 O O . PHE A 1 502 ? -15.273 13.564 21.887 1.00 92.50 502 PHE A O 1
ATOM 3971 N N . HIS A 1 503 ? -16.133 13.934 19.835 1.00 91.31 503 HIS A N 1
ATOM 3972 C CA . HIS A 1 503 ? -17.477 14.219 20.319 1.00 91.31 503 HIS A CA 1
ATOM 3973 C C . HIS A 1 503 ? -18.173 12.900 20.689 1.00 91.31 503 HIS A C 1
ATOM 3975 O O . HIS A 1 503 ? -17.998 11.876 20.015 1.00 91.31 503 HIS A O 1
ATOM 3981 N N . LYS A 1 504 ? -18.929 12.899 21.787 1.00 86.88 504 LYS A N 1
ATOM 3982 C CA . LYS A 1 504 ? -19.766 11.771 22.193 1.00 86.88 504 LYS A CA 1
ATOM 3983 C C . LYS A 1 504 ? -21.058 11.827 21.409 1.00 86.88 504 LYS A C 1
ATOM 3985 O O . LYS A 1 504 ? -21.899 12.689 21.627 1.00 86.88 504 LYS A O 1
ATOM 3990 N N . ASP A 1 505 ? -21.203 10.900 20.486 1.00 75.88 505 ASP A N 1
ATOM 3991 C CA . ASP A 1 505 ? -22.474 10.691 19.823 1.00 75.88 505 ASP A CA 1
ATOM 3992 C C . ASP A 1 505 ? -23.442 9.952 20.760 1.00 75.88 505 ASP A C 1
ATOM 3994 O O . ASP A 1 505 ? -23.174 8.818 21.165 1.00 75.88 505 ASP A O 1
ATOM 3998 N N . GLU A 1 506 ? -24.559 10.596 21.102 1.00 70.25 506 GLU A N 1
ATOM 3999 C CA . GLU A 1 506 ? -25.571 10.068 22.025 1.00 70.25 506 GLU A CA 1
ATOM 4000 C C . GLU A 1 506 ? -26.172 8.736 21.549 1.00 70.25 506 GLU A C 1
ATOM 4002 O O . GLU A 1 506 ? -26.563 7.919 22.381 1.00 70.25 506 GLU A O 1
ATOM 4007 N N . GLY A 1 507 ? -26.184 8.475 20.235 1.00 68.00 507 GLY A N 1
ATOM 4008 C CA . GLY A 1 507 ? -26.714 7.231 19.669 1.00 68.00 507 GLY A CA 1
ATOM 4009 C C . GLY A 1 507 ? -25.756 6.037 19.728 1.00 68.00 507 GLY A C 1
ATOM 4010 O O . GLY A 1 507 ? -26.183 4.902 19.544 1.00 68.00 507 GLY A O 1
ATOM 4011 N N . THR A 1 508 ? -24.452 6.245 19.957 1.00 70.69 508 THR A N 1
ATOM 4012 C CA . THR A 1 508 ? -23.468 5.143 19.888 1.00 70.69 508 THR A CA 1
ATOM 4013 C C . THR A 1 508 ? -22.456 5.089 21.019 1.00 70.69 508 THR A C 1
ATOM 4015 O O . THR A 1 508 ? -21.883 4.019 21.249 1.00 70.69 508 THR A O 1
ATOM 4018 N N . PHE A 1 509 ? -22.220 6.193 21.730 1.00 75.75 509 PHE A N 1
ATOM 4019 C CA . PHE A 1 509 ? -21.228 6.246 22.793 1.00 75.75 509 PHE A CA 1
ATOM 4020 C C . PHE A 1 509 ? -21.635 5.362 23.977 1.00 75.75 509 PHE A C 1
ATOM 4022 O O . PHE A 1 509 ? -22.702 5.517 24.567 1.00 75.75 509 PHE A O 1
ATOM 4029 N N . THR A 1 510 ? -20.745 4.455 24.387 1.00 73.50 510 THR A N 1
ATOM 4030 C CA . THR A 1 510 ? -20.950 3.644 25.589 1.00 73.50 510 THR A CA 1
ATOM 4031 C C . THR A 1 510 ? -19.644 3.390 26.330 1.00 73.50 510 THR A C 1
ATOM 4033 O O . THR A 1 510 ? -18.591 3.159 25.742 1.00 73.50 510 THR A O 1
ATOM 4036 N N . PHE A 1 511 ? -19.723 3.396 27.658 1.00 68.56 511 PHE A N 1
ATOM 4037 C CA . PHE A 1 511 ? -18.638 2.967 28.542 1.00 68.56 511 PHE A CA 1
ATOM 4038 C C . PHE A 1 511 ? -18.528 1.432 28.618 1.00 68.56 511 PHE A C 1
ATOM 4040 O O . PHE A 1 511 ? -17.537 0.877 29.095 1.00 68.56 511 PHE A O 1
ATOM 4047 N N . GLY A 1 512 ? -19.536 0.721 28.106 1.00 64.62 512 GLY A N 1
ATOM 4048 C CA . GLY A 1 512 ? -19.610 -0.723 28.165 1.00 64.62 512 GLY A CA 1
ATOM 4049 C C . GLY A 1 512 ? -18.547 -1.411 27.315 1.00 64.62 512 GLY A C 1
ATOM 4050 O O . GLY A 1 512 ? -18.382 -1.141 26.124 1.00 64.62 512 GLY A O 1
ATOM 4051 N N . GLN A 1 513 ? -17.917 -2.416 27.927 1.00 63.91 513 GLN A N 1
ATOM 4052 C CA . GLN A 1 513 ? -17.298 -3.534 27.228 1.00 63.91 513 GLN A CA 1
ATOM 4053 C C . GLN A 1 513 ? -16.056 -3.145 26.373 1.00 63.91 513 GLN A C 1
ATOM 4055 O O . GLN A 1 513 ? -15.594 -3.920 25.550 1.00 63.91 513 GLN A O 1
ATOM 4060 N N . GLY A 1 514 ? -15.483 -1.952 26.510 1.00 72.00 514 GLY A N 1
ATOM 4061 C CA . GLY A 1 514 ? -14.325 -1.544 25.700 1.00 72.00 514 GLY A CA 1
ATOM 4062 C C . GLY A 1 514 ? -14.689 -0.982 24.321 1.00 72.00 514 GLY A C 1
ATOM 4063 O O . GLY A 1 514 ? -13.915 -1.096 23.381 1.00 72.00 514 GLY A O 1
ATOM 4064 N N . TRP A 1 515 ? -15.875 -0.381 24.192 1.00 79.81 515 TRP A N 1
ATOM 4065 C CA . TRP A 1 515 ? -16.270 0.376 22.996 1.00 79.81 515 TRP A CA 1
ATOM 4066 C C . TRP A 1 515 ? -15.297 1.508 22.639 1.00 79.81 515 TRP A C 1
ATOM 4068 O O . TRP A 1 515 ? -15.125 1.792 21.467 1.00 79.81 515 TRP A O 1
ATOM 4078 N N . ALA A 1 516 ? -14.639 2.115 23.631 1.00 84.94 516 ALA A N 1
ATOM 4079 C CA . ALA A 1 516 ? -13.682 3.211 23.451 1.00 84.94 516 ALA A CA 1
ATOM 4080 C C . ALA A 1 516 ? -12.333 2.796 22.824 1.00 84.94 516 ALA A C 1
ATOM 4082 O O . ALA A 1 516 ? -11.414 3.616 22.738 1.00 84.94 516 ALA A O 1
ATOM 4083 N N . PHE A 1 517 ? -12.182 1.521 22.464 1.00 89.81 517 PHE A N 1
ATOM 4084 C CA . PHE A 1 517 ? -10.966 0.956 21.895 1.00 89.81 517 PHE A CA 1
ATOM 4085 C C . PHE A 1 517 ? -11.182 0.601 20.422 1.00 89.81 517 PHE A C 1
ATOM 4087 O O . PHE A 1 517 ? -12.286 0.212 20.031 1.00 89.81 517 PHE A O 1
ATOM 4094 N N . PRO A 1 518 ? -10.143 0.747 19.585 1.00 91.00 518 PRO A N 1
ATOM 4095 C CA . PRO A 1 518 ? -10.249 0.511 18.156 1.00 91.00 518 PRO A CA 1
ATOM 4096 C C . PRO A 1 518 ? -10.514 -0.963 17.879 1.00 91.00 518 PRO A C 1
ATOM 4098 O O . PRO A 1 518 ? -10.082 -1.843 18.618 1.00 91.00 518 PRO A O 1
ATOM 4101 N N . ARG A 1 519 ? -11.235 -1.225 16.790 1.00 85.81 519 ARG A N 1
ATOM 4102 C CA . ARG A 1 519 ? -11.521 -2.589 16.330 1.00 85.81 519 ARG A CA 1
ATOM 4103 C C . ARG A 1 519 ? -10.346 -3.176 15.561 1.00 85.81 519 ARG A C 1
ATOM 4105 O O . ARG A 1 519 ? -10.120 -4.378 15.616 1.00 85.81 519 ARG A O 1
ATOM 4112 N N . ARG A 1 520 ? -9.632 -2.317 14.836 1.00 88.44 520 ARG A N 1
ATOM 4113 C CA . ARG A 1 520 ? -8.469 -2.658 14.020 1.00 88.44 520 ARG A CA 1
ATOM 4114 C C . ARG A 1 520 ? -7.541 -1.453 13.948 1.00 88.44 520 ARG A C 1
ATOM 4116 O O . ARG A 1 520 ? -8.006 -0.312 13.899 1.00 88.44 520 ARG A O 1
ATOM 4123 N N . ILE A 1 521 ? -6.244 -1.726 13.942 1.00 94.06 521 ILE A N 1
ATOM 4124 C CA . ILE A 1 521 ? -5.195 -0.753 13.655 1.00 94.06 521 ILE A CA 1
ATOM 4125 C C . ILE A 1 521 ? -4.289 -1.367 12.592 1.00 94.06 521 ILE A C 1
ATOM 4127 O O . ILE A 1 521 ? -3.956 -2.548 12.678 1.00 94.06 521 ILE A O 1
ATOM 4131 N N . MET A 1 522 ? -3.897 -0.567 11.609 1.00 93.56 522 MET A N 1
ATOM 4132 C CA . MET A 1 522 ? -2.901 -0.927 10.605 1.00 93.56 522 MET A CA 1
ATOM 4133 C C . MET A 1 522 ? -1.789 0.113 10.649 1.00 93.56 522 MET A C 1
ATOM 4135 O O . MET A 1 522 ? -2.083 1.304 10.748 1.00 93.56 522 MET A O 1
ATOM 4139 N N . PHE A 1 523 ? -0.533 -0.313 10.579 1.00 94.56 523 PHE A N 1
ATOM 4140 C CA . PHE A 1 523 ? 0.629 0.575 10.547 1.00 94.56 523 PHE A CA 1
ATOM 4141 C C . PHE A 1 523 ? 1.372 0.387 9.227 1.00 94.56 523 PHE A C 1
ATOM 4143 O O . PHE A 1 523 ? 1.722 -0.739 8.886 1.00 94.56 523 PHE A O 1
ATOM 4150 N N . ASN A 1 524 ? 1.563 1.462 8.459 1.00 91.94 524 ASN A N 1
ATOM 4151 C CA . ASN A 1 524 ? 2.067 1.417 7.076 1.00 91.94 524 ASN A CA 1
ATOM 4152 C C . ASN A 1 524 ? 1.307 0.403 6.192 1.00 91.94 524 ASN A C 1
ATOM 4154 O O . ASN A 1 524 ? 1.848 -0.196 5.266 1.00 91.94 524 ASN A O 1
ATOM 4158 N N . GLY A 1 525 ? 0.027 0.199 6.513 1.00 88.56 525 GLY A N 1
ATOM 4159 C CA . GLY A 1 525 ? -0.855 -0.787 5.901 1.00 88.56 525 GLY A CA 1
ATOM 4160 C C . GLY A 1 525 ? -0.714 -2.232 6.409 1.00 88.56 525 GLY A C 1
ATOM 4161 O O . GLY A 1 525 ? -1.543 -3.068 6.053 1.00 88.56 525 GLY A O 1
ATOM 4162 N N . ASP A 1 526 ? 0.254 -2.571 7.253 1.00 88.25 526 ASP A N 1
ATOM 4163 C CA . ASP A 1 526 ? 0.316 -3.903 7.867 1.00 88.25 526 ASP A CA 1
ATOM 4164 C C . ASP A 1 526 ? -0.678 -3.987 9.041 1.00 88.25 526 ASP A C 1
ATOM 4166 O O . ASP A 1 526 ? -0.698 -3.113 9.910 1.00 88.25 526 ASP A O 1
ATOM 4170 N N . GLU A 1 527 ? -1.535 -5.015 9.070 1.00 88.69 527 GLU A N 1
ATOM 4171 C CA . GLU A 1 527 ? -2.507 -5.206 10.160 1.00 88.69 527 GLU A CA 1
ATOM 4172 C C . GLU A 1 527 ? -1.792 -5.548 11.477 1.00 88.69 527 GLU A C 1
ATOM 4174 O O . GLU A 1 527 ? -0.979 -6.474 11.540 1.00 88.69 527 GLU A O 1
ATOM 4179 N N . CYS A 1 528 ? -2.102 -4.800 12.540 1.00 92.62 528 CYS A N 1
ATOM 4180 C CA . CYS A 1 528 ? -1.504 -5.011 13.852 1.00 92.62 528 CYS A CA 1
ATOM 4181 C C . CYS A 1 528 ? -2.267 -6.051 14.667 1.00 92.62 528 CYS A C 1
ATOM 4183 O O . CYS A 1 528 ? -3.499 -6.062 14.705 1.00 92.62 528 CYS A O 1
ATOM 4185 N N . VAL A 1 529 ? -1.526 -6.862 15.422 1.00 92.69 529 VAL A N 1
ATOM 4186 C CA . VAL A 1 529 ? -2.113 -7.831 16.350 1.00 92.69 529 VAL A CA 1
ATOM 4187 C C . VAL A 1 529 ? -2.770 -7.091 17.515 1.00 92.69 529 VAL A C 1
ATOM 4189 O O . VAL A 1 529 ? -2.107 -6.439 18.327 1.00 92.69 529 VAL A O 1
ATOM 4192 N N . MET A 1 530 ? -4.093 -7.198 17.595 1.00 89.25 530 MET A N 1
ATOM 4193 C CA . MET A 1 530 ? -4.898 -6.640 18.679 1.00 89.25 530 MET A CA 1
ATOM 4194 C C . MET A 1 530 ? -4.958 -7.619 19.866 1.00 89.25 530 MET A C 1
ATOM 4196 O O . MET A 1 530 ? -5.078 -8.827 19.646 1.00 89.25 530 MET A O 1
ATOM 4200 N N . PRO A 1 531 ? -4.962 -7.141 21.127 1.00 87.56 531 PRO A N 1
ATOM 4201 C CA . PRO A 1 531 ? -5.333 -7.970 22.268 1.00 87.56 531 PRO A CA 1
ATOM 4202 C C . PRO A 1 531 ? -6.745 -8.542 22.096 1.00 87.56 531 PRO A C 1
ATOM 4204 O O . PRO A 1 531 ? -7.586 -7.923 21.429 1.00 87.56 531 PRO A O 1
ATOM 4207 N N . PRO A 1 532 ? -7.049 -9.698 22.703 1.00 81.25 532 PRO A N 1
ATOM 4208 C CA . PRO A 1 532 ? -8.377 -10.269 22.597 1.00 81.25 532 PRO A CA 1
ATOM 4209 C C . PRO A 1 532 ? -9.397 -9.375 23.344 1.00 81.25 532 PRO A C 1
ATOM 4211 O O . PRO A 1 532 ? -9.098 -8.858 24.428 1.00 81.25 532 PRO A O 1
ATOM 4214 N N . PRO A 1 533 ? -10.604 -9.146 22.788 1.00 78.50 533 PRO A N 1
ATOM 4215 C CA . PRO A 1 533 ? -11.578 -8.209 23.355 1.00 78.50 533 PRO A CA 1
ATOM 4216 C C . PRO A 1 533 ? -12.044 -8.477 24.797 1.00 78.50 533 PRO A C 1
ATOM 4218 O O . PRO A 1 533 ? -12.606 -7.578 25.417 1.00 78.50 533 PRO A O 1
ATOM 4221 N N . ASP A 1 534 ? -11.872 -9.685 25.352 1.00 77.94 534 ASP A N 1
ATOM 4222 C CA . ASP A 1 534 ? -12.110 -9.946 26.787 1.00 77.94 534 ASP A CA 1
ATOM 4223 C C . ASP A 1 534 ? -11.153 -9.228 27.716 1.00 77.94 534 ASP A C 1
ATOM 4225 O O . ASP A 1 534 ? -11.511 -8.986 28.865 1.00 77.94 534 ASP A O 1
ATOM 4229 N N . GLN A 1 535 ? -9.953 -8.925 27.240 1.00 81.69 535 GLN A N 1
ATOM 4230 C CA . GLN A 1 535 ? -8.937 -8.285 28.055 1.00 81.69 535 GLN A CA 1
ATOM 4231 C C . GLN A 1 535 ? -9.068 -6.764 28.041 1.00 81.69 535 GLN A C 1
ATOM 4233 O O . GLN A 1 535 ? -8.365 -6.111 28.796 1.00 81.69 535 GLN A O 1
ATOM 4238 N N . TYR A 1 536 ? -9.947 -6.177 27.220 1.00 85.56 536 TYR A N 1
ATOM 4239 C CA . TYR A 1 536 ? -10.027 -4.721 27.081 1.00 85.56 536 TYR A CA 1
ATOM 4240 C C . TYR A 1 536 ? -10.344 -4.053 28.425 1.00 85.56 536 TYR A C 1
ATOM 4242 O O . TYR A 1 536 ? -11.230 -4.528 29.144 1.00 85.56 536 TYR A O 1
ATOM 4250 N N . PRO A 1 537 ? -9.680 -2.927 28.758 1.00 84.06 537 PRO A N 1
ATOM 4251 C CA . PRO A 1 537 ? -9.954 -2.215 29.997 1.00 84.06 537 PRO A CA 1
ATOM 4252 C C . PRO A 1 537 ? -11.437 -1.853 30.119 1.00 84.06 537 PRO A C 1
ATOM 4254 O O . PRO A 1 537 ? -12.065 -1.369 29.174 1.00 84.06 537 PRO A O 1
ATOM 4257 N N . THR A 1 538 ? -12.010 -2.050 31.300 1.00 75.12 538 THR A N 1
ATOM 4258 C CA . THR A 1 538 ? -13.372 -1.595 31.583 1.00 75.12 538 THR A CA 1
ATOM 4259 C C . THR A 1 538 ? -13.367 -0.104 31.893 1.00 75.12 538 THR A C 1
ATOM 4261 O O . THR A 1 538 ? -12.574 0.347 32.717 1.00 75.12 538 THR A O 1
ATOM 4264 N N . LEU A 1 539 ? -14.273 0.660 31.281 1.00 73.38 539 LEU A N 1
ATOM 4265 C CA . LEU A 1 539 ? -14.530 2.037 31.696 1.00 73.38 539 LEU A CA 1
ATOM 4266 C C . LEU A 1 539 ? -15.620 2.037 32.778 1.00 73.38 539 LEU A C 1
ATOM 4268 O O . LEU A 1 539 ? -16.603 1.301 32.640 1.00 73.38 539 LEU A O 1
ATOM 4272 N N . PRO A 1 540 ? -15.475 2.819 33.859 1.00 64.88 540 PRO A N 1
ATOM 4273 C CA . PRO A 1 540 ? -16.492 2.881 34.895 1.00 64.88 540 PRO A CA 1
ATOM 4274 C C . PRO A 1 540 ? -17.773 3.515 34.342 1.00 64.88 540 PRO A C 1
ATOM 4276 O O . PRO A 1 540 ? -17.745 4.567 33.708 1.00 64.88 540 PRO A O 1
ATOM 4279 N N . ASN A 1 541 ? -18.911 2.875 34.618 1.00 56.06 541 ASN A N 1
ATOM 4280 C CA . ASN A 1 541 ? -20.246 3.373 34.259 1.00 56.06 541 ASN A CA 1
ATOM 4281 C C . ASN A 1 541 ? -20.785 4.420 35.253 1.00 56.06 541 ASN A C 1
ATOM 4283 O O . ASN A 1 541 ? -21.899 4.907 35.085 1.00 56.06 541 ASN A O 1
ATOM 4287 N N . THR A 1 542 ? -20.033 4.740 36.307 1.00 51.41 542 THR A N 1
ATOM 4288 C CA . THR A 1 542 ? -20.461 5.611 37.407 1.00 51.41 542 THR A CA 1
ATOM 4289 C C . THR A 1 542 ? -19.371 6.625 37.711 1.00 51.41 542 THR A C 1
ATOM 4291 O O . THR A 1 542 ? -18.211 6.252 37.892 1.00 51.41 542 THR A O 1
ATOM 4294 N N . ALA A 1 543 ? -19.737 7.904 37.803 1.00 45.44 543 ALA A N 1
ATOM 4295 C CA . ALA A 1 543 ? -18.850 8.905 38.375 1.00 45.44 543 ALA A CA 1
ATOM 4296 C C . ALA A 1 543 ? -18.551 8.511 39.828 1.00 45.44 543 ALA A C 1
ATOM 4298 O O . ALA A 1 543 ? -19.471 8.187 40.582 1.00 45.44 543 ALA A O 1
ATOM 4299 N N . HIS A 1 544 ? -17.279 8.539 40.232 1.00 38.97 544 HIS A N 1
ATOM 4300 C CA . HIS A 1 544 ? -16.961 8.562 41.653 1.00 38.97 544 HIS A CA 1
ATOM 4301 C C . HIS A 1 544 ? -17.623 9.814 42.228 1.00 38.97 544 HIS A C 1
ATOM 4303 O O . HIS A 1 544 ? -17.182 10.932 41.962 1.00 38.97 544 HIS A O 1
ATOM 4309 N N . HIS A 1 545 ? -18.682 9.635 43.018 1.00 38.44 545 HIS A N 1
ATOM 4310 C CA . HIS A 1 545 ? -18.987 10.607 44.049 1.00 38.44 545 HIS A CA 1
ATOM 4311 C C . HIS A 1 545 ? -17.760 10.608 44.954 1.00 38.44 545 HIS A C 1
ATOM 4313 O O . HIS A 1 545 ? -17.573 9.702 45.766 1.00 38.44 545 HIS A O 1
ATOM 4319 N N . SER A 1 546 ? -16.880 11.593 44.780 1.00 37.88 546 SER A N 1
ATOM 4320 C CA . SER A 1 546 ? -16.075 12.058 45.894 1.00 37.88 546 SER A CA 1
ATOM 4321 C C . SER A 1 546 ? -17.077 12.278 47.016 1.00 37.88 546 SER A C 1
ATOM 4323 O O . SER A 1 546 ? -17.990 13.093 46.884 1.00 37.88 546 SER A O 1
ATOM 4325 N N . ALA A 1 547 ? -16.993 11.450 48.056 1.00 38.56 547 ALA A N 1
ATOM 4326 C CA . ALA A 1 547 ? -17.779 11.635 49.253 1.00 38.56 547 ALA A CA 1
ATOM 4327 C C . ALA A 1 547 ? -17.357 12.990 49.824 1.00 38.56 547 ALA A C 1
ATOM 4329 O O . ALA A 1 547 ? -16.396 13.087 50.582 1.00 38.56 547 ALA A O 1
ATOM 4330 N N . SER A 1 548 ? -18.039 14.057 49.407 1.00 41.28 548 SER A N 1
ATOM 4331 C CA . SER A 1 548 ? -18.136 15.248 50.216 1.00 41.28 548 SER A CA 1
ATOM 4332 C C . SER A 1 548 ? -18.817 14.765 51.483 1.00 41.28 548 SER A C 1
ATOM 4334 O O . SER A 1 548 ? -20.014 14.481 51.519 1.00 41.28 548 SER A O 1
ATOM 4336 N N . THR A 1 549 ? -18.013 14.568 52.522 1.00 40.88 549 THR A N 1
ATOM 4337 C CA . THR A 1 549 ? -18.528 14.493 53.878 1.00 40.88 549 THR A CA 1
ATOM 4338 C C . THR A 1 549 ? -19.503 15.661 54.026 1.00 40.88 549 THR A C 1
ATOM 4340 O O . THR A 1 549 ? -19.126 16.805 53.747 1.00 40.88 549 THR A O 1
ATOM 4343 N N . PRO A 1 550 ? -20.781 15.419 54.362 1.00 43.97 550 PRO A N 1
ATOM 4344 C CA . PRO A 1 550 ? -21.708 16.513 54.528 1.00 43.97 550 PRO A CA 1
ATOM 4345 C C . PRO A 1 550 ? -21.227 17.279 55.758 1.00 43.97 550 PRO A C 1
ATOM 4347 O O . PRO A 1 550 ? -21.392 16.837 56.895 1.00 43.97 550 PRO A O 1
ATOM 4350 N N . THR A 1 551 ? -20.645 18.453 55.530 1.00 50.81 551 THR A N 1
ATOM 4351 C CA . THR A 1 551 ? -20.305 19.450 56.556 1.00 50.81 551 THR A CA 1
ATOM 4352 C C . THR A 1 551 ? -21.527 19.885 57.378 1.00 50.81 551 THR A C 1
ATOM 4354 O O . THR A 1 551 ? -21.393 20.589 58.371 1.00 50.81 551 THR A O 1
ATOM 4357 N N . PHE A 1 552 ? -22.727 19.404 57.038 1.00 49.06 552 PHE A N 1
ATOM 4358 C CA . PHE A 1 552 ? -23.940 19.544 57.836 1.00 49.06 552 PHE A CA 1
ATOM 4359 C C . PHE A 1 552 ? -23.913 18.788 59.174 1.00 49.06 552 PHE A C 1
ATOM 4361 O O . PHE A 1 552 ? -24.524 19.261 60.129 1.00 49.06 552 PHE A O 1
ATOM 4368 N N . ILE A 1 553 ? -23.192 17.663 59.300 1.00 50.69 553 ILE A N 1
ATOM 4369 C CA . ILE A 1 553 ? -23.170 16.907 60.571 1.00 50.69 553 ILE A CA 1
ATOM 4370 C C . ILE A 1 553 ? -22.278 17.599 61.617 1.00 50.69 553 ILE A C 1
ATOM 4372 O O . ILE A 1 553 ? -22.597 17.581 62.806 1.00 50.69 553 ILE A O 1
ATOM 4376 N N . THR A 1 554 ? -21.214 18.290 61.197 1.00 53.09 554 THR A N 1
ATOM 4377 C CA . THR A 1 554 ? -20.341 19.040 62.117 1.00 53.09 554 THR A CA 1
ATOM 4378 C C . THR A 1 554 ? -20.968 20.349 62.605 1.00 53.09 554 THR A C 1
ATOM 4380 O O . THR A 1 554 ? -20.676 20.765 63.725 1.00 53.09 554 THR A O 1
ATOM 4383 N N . ILE A 1 555 ? -21.873 20.966 61.833 1.00 55.59 555 ILE A N 1
ATOM 4384 C CA . ILE A 1 555 ? -22.615 22.170 62.256 1.00 55.59 555 ILE A CA 1
ATOM 4385 C C . ILE A 1 555 ? -23.741 21.813 63.243 1.00 55.59 555 ILE A C 1
ATOM 4387 O O . ILE A 1 555 ? -23.966 22.539 64.210 1.00 55.59 555 ILE A O 1
ATOM 4391 N N . LEU A 1 556 ? -24.413 20.667 63.071 1.00 55.09 556 LEU A N 1
ATOM 4392 C CA . LEU A 1 556 ? -25.459 20.238 64.009 1.00 55.09 556 LEU A CA 1
ATOM 4393 C C . LEU A 1 556 ? -24.877 19.835 65.377 1.00 55.09 556 LEU A C 1
ATOM 4395 O O . LEU A 1 556 ? -25.462 20.141 66.416 1.00 55.09 556 LEU A O 1
ATOM 4399 N N . PHE A 1 557 ? -23.703 19.190 65.389 1.00 57.19 557 PHE A N 1
ATOM 4400 C CA . PHE A 1 557 ? -23.022 18.806 66.630 1.00 57.19 557 PHE A CA 1
ATOM 4401 C C . PHE A 1 557 ? -22.464 20.009 67.399 1.00 57.19 557 PHE A C 1
ATOM 4403 O O . PHE A 1 557 ? -22.557 20.030 68.625 1.00 57.19 557 PHE A O 1
ATOM 4410 N N . SER A 1 558 ? -21.935 21.028 66.714 1.00 58.72 558 SER A N 1
ATOM 4411 C CA . SER A 1 558 ? -21.446 22.247 67.372 1.00 58.72 558 SER A CA 1
ATOM 4412 C C . SER A 1 558 ? -22.584 23.119 67.915 1.00 58.72 558 SER A C 1
ATOM 4414 O O . SER A 1 558 ? -22.440 23.682 68.998 1.00 58.72 558 SER A O 1
ATOM 4416 N N . PHE A 1 559 ? -23.747 23.150 67.252 1.00 60.53 559 PHE A N 1
ATOM 4417 C CA . PHE A 1 559 ? -24.941 23.841 67.758 1.00 60.53 559 PHE A CA 1
ATOM 4418 C C . PHE A 1 559 ? -25.558 23.143 68.987 1.00 60.53 559 PHE A C 1
ATOM 4420 O O . PHE A 1 559 ? -25.941 23.802 69.952 1.00 60.53 559 PHE A O 1
ATOM 4427 N N . LEU A 1 560 ? -25.586 21.803 69.009 1.00 57.62 560 LEU A N 1
ATOM 4428 C CA . LEU A 1 560 ? -26.060 21.020 70.163 1.00 57.62 560 LEU A CA 1
ATOM 4429 C C . LEU A 1 560 ? -25.107 21.080 71.370 1.00 57.62 560 LEU A C 1
ATOM 4431 O O . LEU A 1 560 ? -25.564 21.035 72.513 1.00 57.62 560 LEU A O 1
ATOM 4435 N N . LEU A 1 561 ? -23.797 21.211 71.137 1.00 57.84 561 LEU A N 1
ATOM 4436 C CA . LEU A 1 561 ? -22.809 21.461 72.194 1.00 57.84 561 LEU A CA 1
ATOM 4437 C C . LEU A 1 561 ? -22.925 22.880 72.767 1.00 57.84 561 LEU A C 1
ATOM 4439 O O . LEU A 1 561 ? -22.820 23.039 73.980 1.00 57.84 561 LEU A O 1
ATOM 4443 N N . PHE A 1 562 ? -23.219 23.887 71.937 1.00 58.16 562 PHE A N 1
ATOM 4444 C CA . PHE A 1 562 ? -23.472 25.251 72.413 1.00 58.16 562 PHE A CA 1
ATOM 4445 C C . PHE A 1 562 ? -24.753 25.348 73.255 1.00 58.16 562 PHE A C 1
ATOM 4447 O O . PHE A 1 562 ? -24.747 26.005 74.292 1.00 58.16 562 PHE A O 1
ATOM 4454 N N . LEU A 1 563 ? -25.828 24.641 72.881 1.00 54.72 563 LEU A N 1
ATOM 4455 C CA . LEU A 1 563 ? -27.069 24.630 73.669 1.00 54.72 563 LEU A CA 1
ATOM 4456 C C . LEU A 1 563 ? -26.921 23.959 75.046 1.00 54.72 563 LEU A C 1
ATOM 4458 O O . LEU A 1 563 ? -27.655 24.308 75.965 1.00 54.72 563 LEU A O 1
ATOM 4462 N N . LYS A 1 564 ? -25.978 23.022 75.214 1.00 56.50 564 LYS A N 1
ATOM 4463 C CA . LYS A 1 564 ? -25.687 22.392 76.517 1.00 56.50 564 LYS A CA 1
ATOM 4464 C C . LYS A 1 564 ? -24.801 23.233 77.441 1.00 56.50 564 LYS A C 1
ATOM 4466 O O . LYS A 1 564 ? -24.678 22.886 78.607 1.00 56.50 564 LYS A O 1
ATOM 4471 N N . LEU A 1 565 ? -24.173 24.294 76.936 1.00 55.41 565 LEU A N 1
ATOM 4472 C CA . LEU A 1 565 ? -23.307 25.194 77.710 1.00 55.41 565 LEU A CA 1
ATOM 4473 C C . LEU A 1 565 ? -24.024 26.475 78.176 1.00 55.41 565 LEU A C 1
ATOM 4475 O O . LEU A 1 565 ? -23.439 27.249 78.927 1.00 55.41 565 LEU A O 1
ATOM 4479 N N . VAL A 1 566 ? -25.268 26.701 77.737 1.00 57.22 566 VAL A N 1
ATOM 4480 C CA . VAL A 1 566 ? -26.066 27.913 78.026 1.00 57.22 566 VAL A CA 1
ATOM 4481 C C . VAL A 1 566 ? -27.319 27.607 78.879 1.00 57.22 566 VAL A C 1
ATOM 4483 O O . VAL A 1 566 ? -28.115 28.504 79.142 1.00 57.22 566 VAL A O 1
ATOM 4486 N N . LEU A 1 567 ? -27.488 26.367 79.354 1.00 47.25 567 LEU A N 1
ATOM 4487 C CA . LEU A 1 567 ? -28.569 25.945 80.260 1.00 47.25 567 LEU A CA 1
ATOM 4488 C C . LEU A 1 567 ? -28.037 25.520 81.627 1.00 47.25 567 LEU A C 1
ATOM 4490 O O . LEU A 1 567 ? -27.037 24.766 81.648 1.00 47.25 567 LEU A O 1
#